Protein AF-A0A7S4N5T5-F1 (afdb_monomer_lite)

Foldseek 3Di:
DVVVVVLVVLLLVLVQLQVQLLVVFKDKDADPPVPDDDDDDDDDDPLFGWIWMWGQSPPPDPGIDIDIEGADPLVVLLVVLCVLQVPPPVQPPPPVPPDPDDPDDPDRPRSVVCLASSNVCRVPVRSNVNLCSVPVVASGSLSSVCVSCVPDDSVVNPDPPPPQPPVSVVVVVVVVVVVVVVVVPDDPDDDDDCPPVVVVVVVVVVVVVVVVVVVVVVVCVVVVVLVVLLVVLVCVVPPPPPPPDDDDDDPDDPDPPDPPPDDADDDDLAADLPQLLVLLQQLLVCVVVVPPVDPDDDPPDDPPPPPDRDGDDVVLSVQLSCLCCDPQNNNRHLLSLLQDDLVSSLVSSPDDDPPPPPDDDDSDSSSSVSSSVSSNVVVFQSLLCVLLSNPPVLLVLCLPQPQQNGLLSLLVCLVPLVVSCVSRVVLLVVQQPDDPCSNVRSSVSSNSSNSSSVNVCVVRVCSNVDTRDD

Structure (mmCIF, N/CA/C/O backbone):
data_AF-A0A7S4N5T5-F1
#
_entry.id   AF-A0A7S4N5T5-F1
#
loop_
_atom_site.group_PDB
_atom_site.id
_atom_site.type_symbol
_atom_site.label_atom_id
_atom_site.label_alt_id
_atom_site.label_comp_id
_atom_site.label_asym_id
_atom_site.label_entity_id
_atom_site.label_seq_id
_atom_site.pdbx_PDB_ins_code
_atom_site.Cartn_x
_atom_site.Cartn_y
_atom_site.Cartn_z
_atom_site.occupancy
_atom_site.B_iso_or_equiv
_atom_site.auth_seq_id
_atom_site.auth_comp_id
_atom_site.auth_asym_id
_atom_site.auth_atom_id
_atom_site.pdbx_PDB_model_num
ATOM 1 N N . MET A 1 1 ? 5.955 -7.263 -9.482 1.00 47.78 1 MET A N 1
ATOM 2 C CA . MET A 1 1 ? 6.333 -8.650 -9.015 1.00 47.78 1 MET A CA 1
ATOM 3 C C . MET A 1 1 ? 7.827 -8.924 -8.727 1.00 47.78 1 MET A C 1
ATOM 5 O O . MET A 1 1 ? 8.118 -9.814 -7.930 1.00 47.78 1 MET A O 1
ATOM 9 N N . LYS A 1 2 ? 8.808 -8.237 -9.341 1.00 51.41 2 LYS A N 1
ATOM 10 C CA . LYS A 1 2 ? 10.247 -8.545 -9.125 1.00 51.41 2 LYS A CA 1
ATOM 11 C C . LYS A 1 2 ? 10.745 -8.280 -7.694 1.00 51.41 2 LYS A C 1
ATOM 13 O O . LYS A 1 2 ? 11.654 -8.969 -7.239 1.00 51.41 2 LYS A O 1
ATOM 18 N N . GLY A 1 3 ? 10.129 -7.330 -6.986 1.00 64.31 3 GLY A N 1
ATOM 19 C CA . GLY A 1 3 ? 10.481 -6.988 -5.604 1.00 64.31 3 GLY A CA 1
ATOM 20 C C . GLY A 1 3 ? 10.175 -8.104 -4.602 1.00 64.31 3 GLY A C 1
ATOM 21 O O . GLY A 1 3 ? 11.037 -8.451 -3.801 1.00 64.31 3 GLY A O 1
ATOM 22 N N . ALA A 1 4 ? 8.996 -8.729 -4.689 1.00 63.53 4 ALA A N 1
ATOM 23 C CA . ALA A 1 4 ? 8.590 -9.803 -3.776 1.00 63.53 4 ALA A CA 1
ATOM 24 C C . ALA A 1 4 ? 9.495 -11.044 -3.895 1.00 63.53 4 ALA A C 1
ATOM 26 O O . ALA A 1 4 ? 9.969 -11.577 -2.893 1.00 63.53 4 ALA A O 1
ATOM 27 N N . VAL A 1 5 ? 9.822 -11.449 -5.128 1.00 72.69 5 VAL A N 1
ATOM 28 C CA . VAL A 1 5 ? 10.741 -12.573 -5.383 1.00 72.69 5 VAL A CA 1
ATOM 29 C C . VAL A 1 5 ? 12.153 -12.255 -4.882 1.00 72.69 5 VAL A C 1
ATOM 31 O O . VAL A 1 5 ? 12.803 -13.116 -4.293 1.00 72.69 5 VAL A O 1
ATOM 34 N N . GLY A 1 6 ? 12.617 -11.012 -5.056 1.00 75.81 6 GLY A N 1
ATOM 35 C CA . GLY A 1 6 ? 13.899 -10.555 -4.517 1.00 75.81 6 GLY A CA 1
ATOM 36 C C . GLY A 1 6 ? 13.951 -10.606 -2.987 1.00 75.81 6 GLY A C 1
ATOM 37 O O . GLY A 1 6 ? 14.913 -11.132 -2.432 1.00 75.81 6 GLY A O 1
ATOM 38 N N . LYS A 1 7 ? 12.895 -10.136 -2.308 1.00 76.81 7 LYS A N 1
ATOM 39 C CA . LYS A 1 7 ? 12.774 -10.186 -0.840 1.00 76.81 7 LYS A CA 1
ATOM 40 C C . LYS A 1 7 ? 12.778 -11.625 -0.316 1.00 76.81 7 LYS A C 1
ATOM 42 O O . LYS A 1 7 ? 13.502 -11.920 0.631 1.00 76.81 7 LYS A O 1
ATOM 47 N N . SER A 1 8 ? 12.022 -12.520 -0.957 1.00 79.94 8 SER A N 1
ATOM 48 C CA . SER A 1 8 ? 11.988 -13.946 -0.607 1.00 79.94 8 SER A CA 1
ATOM 49 C C . SER A 1 8 ? 13.363 -14.601 -0.774 1.00 79.94 8 SER A C 1
ATOM 51 O O . SER A 1 8 ? 13.862 -15.243 0.149 1.00 79.94 8 SER A O 1
ATOM 53 N N . TYR A 1 9 ? 14.028 -14.357 -1.907 1.00 87.50 9 TYR A N 1
ATOM 54 C CA . TYR A 1 9 ? 15.365 -14.885 -2.167 1.00 87.50 9 TYR A CA 1
ATOM 55 C C . TYR A 1 9 ? 16.399 -14.377 -1.154 1.00 87.50 9 TYR A C 1
ATOM 57 O O . TYR A 1 9 ? 17.223 -15.152 -0.669 1.00 87.50 9 TYR A O 1
ATOM 65 N N . GLU A 1 10 ? 16.345 -13.093 -0.797 1.00 91.62 10 GLU A N 1
ATOM 66 C CA . GLU A 1 10 ? 17.262 -12.505 0.178 1.00 91.62 10 GLU A CA 1
ATOM 67 C C . GLU A 1 10 ? 17.010 -13.024 1.601 1.00 91.62 10 GLU A C 1
ATOM 69 O O . GLU A 1 10 ? 17.968 -13.293 2.324 1.00 91.62 10 GLU A O 1
ATOM 74 N N . ARG A 1 11 ? 15.745 -13.262 1.978 1.00 89.38 11 ARG A N 1
ATOM 75 C CA . ARG A 1 11 ? 15.376 -13.913 3.247 1.00 89.38 11 ARG A CA 1
ATOM 76 C C . ARG A 1 11 ? 15.965 -15.325 3.331 1.00 89.38 11 ARG A C 1
ATOM 78 O O . ARG A 1 11 ? 16.639 -15.649 4.307 1.00 89.38 11 ARG A O 1
ATOM 85 N N . SER A 1 12 ? 15.795 -16.145 2.291 1.00 91.06 12 SER A N 1
ATOM 86 C CA . SER A 1 12 ? 16.411 -17.480 2.227 1.00 91.06 12 SER A CA 1
ATOM 87 C C . SER A 1 12 ? 17.937 -17.402 2.292 1.00 91.06 12 SER A C 1
ATOM 89 O O . SER A 1 12 ? 18.580 -18.166 3.012 1.00 91.06 12 SER A O 1
ATOM 91 N N . ARG A 1 13 ? 18.539 -16.444 1.580 1.00 94.56 13 ARG A N 1
ATOM 92 C CA . ARG A 1 13 ? 19.990 -16.247 1.568 1.00 94.56 13 ARG A CA 1
ATOM 93 C C . ARG A 1 13 ? 20.529 -15.842 2.939 1.00 94.56 13 ARG A C 1
ATOM 95 O O . ARG A 1 13 ? 21.565 -16.362 3.342 1.00 94.56 13 ARG A O 1
ATOM 102 N N . ALA A 1 14 ? 19.819 -14.990 3.675 1.00 95.88 14 ALA A N 1
ATOM 103 C CA . ALA A 1 14 ? 20.184 -14.576 5.025 1.00 95.88 14 ALA A CA 1
ATOM 104 C C . ALA A 1 14 ? 20.278 -15.761 5.999 1.00 95.88 14 ALA A C 1
ATOM 106 O O . ALA A 1 14 ? 21.253 -15.862 6.743 1.00 95.88 14 ALA A O 1
ATOM 107 N N . VAL A 1 15 ? 19.335 -16.709 5.934 1.00 94.94 15 VAL A N 1
ATOM 108 C CA . VAL A 1 15 ? 19.392 -17.953 6.725 1.00 94.94 15 VAL A CA 1
ATOM 109 C C . VAL A 1 15 ? 20.648 -18.760 6.383 1.00 94.94 15 VAL A C 1
ATOM 111 O O . VAL A 1 15 ? 21.373 -19.190 7.280 1.00 94.94 15 VAL A O 1
ATOM 114 N N . VAL A 1 16 ? 20.970 -18.887 5.092 1.00 96.25 16 VAL A N 1
ATOM 115 C CA . VAL A 1 16 ? 22.180 -19.591 4.638 1.00 96.25 16 VAL A CA 1
ATOM 116 C C . VAL A 1 16 ? 23.463 -18.903 5.128 1.00 96.25 16 VAL A C 1
ATOM 118 O O . VAL A 1 16 ? 24.417 -19.596 5.477 1.00 96.25 16 VAL A O 1
ATOM 121 N N . ARG A 1 17 ? 23.502 -17.562 5.211 1.00 97.25 17 ARG A N 1
ATOM 122 C CA . ARG A 1 17 ? 24.645 -16.829 5.796 1.00 97.25 17 ARG A CA 1
ATOM 123 C C . ARG A 1 17 ? 24.848 -17.190 7.268 1.00 97.25 17 ARG A C 1
ATOM 125 O O . ARG A 1 17 ? 25.967 -17.505 7.669 1.00 97.25 17 ARG A O 1
ATOM 132 N N . VAL A 1 18 ? 23.771 -17.177 8.055 1.00 96.75 18 VAL A N 1
ATOM 133 C CA . VAL A 1 18 ? 23.805 -17.525 9.486 1.00 96.75 18 VAL A CA 1
ATOM 134 C C . VAL A 1 18 ? 24.284 -18.961 9.685 1.00 96.75 18 VAL A C 1
ATOM 136 O O . VAL A 1 18 ? 25.168 -19.207 10.506 1.00 96.75 18 VAL A O 1
ATOM 139 N N . ASP A 1 19 ? 23.755 -19.903 8.906 1.00 95.94 19 ASP A N 1
ATOM 140 C CA . ASP A 1 19 ? 24.163 -21.306 8.984 1.00 95.94 19 ASP A CA 1
ATOM 141 C C . ASP A 1 19 ? 25.616 -21.518 8.549 1.00 95.94 19 ASP A C 1
ATOM 143 O O . ASP A 1 19 ? 26.313 -22.350 9.131 1.00 95.94 19 ASP A O 1
ATOM 147 N N . ALA A 1 20 ? 26.101 -20.758 7.565 1.00 96.56 20 ALA A N 1
ATOM 148 C CA . ALA A 1 20 ? 27.495 -20.814 7.147 1.00 96.56 20 ALA A CA 1
ATOM 149 C C . ALA A 1 20 ? 28.451 -20.345 8.249 1.00 96.56 20 ALA A C 1
ATOM 151 O O . ALA A 1 20 ? 29.468 -21.001 8.460 1.00 96.56 20 ALA A O 1
ATOM 152 N N . VAL A 1 21 ? 28.124 -19.268 8.972 1.00 97.06 21 VAL A N 1
ATOM 153 C CA . VAL A 1 21 ? 28.927 -18.804 10.117 1.00 97.06 21 VAL A CA 1
ATOM 154 C C . VAL A 1 21 ? 28.871 -19.820 11.258 1.00 97.06 21 VAL A C 1
ATOM 156 O O . VAL A 1 21 ? 29.913 -20.259 11.728 1.00 97.06 21 VAL A O 1
ATOM 159 N N . ARG A 1 22 ? 27.673 -20.285 11.638 1.00 96.00 22 ARG A N 1
ATOM 160 C CA . ARG A 1 22 ? 27.490 -21.282 12.711 1.00 96.00 22 ARG A CA 1
ATOM 161 C C . ARG A 1 22 ? 28.218 -22.602 12.434 1.00 96.00 22 ARG A C 1
ATOM 163 O O . ARG A 1 22 ? 28.673 -23.270 13.356 1.00 96.00 22 ARG A O 1
ATOM 170 N N . ALA A 1 23 ? 28.270 -23.025 11.174 1.00 96.00 23 ALA A N 1
ATOM 171 C CA . ALA A 1 23 ? 28.928 -24.266 10.778 1.00 96.00 23 ALA A CA 1
ATOM 172 C C . ALA A 1 23 ? 30.422 -24.096 10.457 1.00 96.00 23 ALA A C 1
ATOM 174 O O . ALA A 1 23 ? 31.042 -25.090 10.075 1.00 96.00 23 ALA A O 1
ATOM 175 N N . ASP A 1 24 ? 30.964 -22.876 10.546 1.00 96.25 24 ASP A N 1
ATOM 176 C CA . ASP A 1 24 ? 32.306 -22.511 10.074 1.00 96.25 24 ASP A CA 1
ATOM 177 C C . ASP A 1 24 ? 32.562 -22.954 8.614 1.00 96.25 24 ASP A C 1
ATOM 179 O O . ASP A 1 24 ? 33.568 -23.560 8.246 1.00 96.25 24 ASP A O 1
ATOM 183 N N . LYS A 1 25 ? 31.564 -22.722 7.751 1.00 96.50 25 LYS A N 1
ATOM 184 C CA . LYS A 1 25 ? 31.553 -23.086 6.321 1.00 96.50 25 LYS A CA 1
ATOM 185 C C . LYS A 1 25 ? 31.565 -21.856 5.423 1.00 96.50 25 LYS A C 1
ATOM 187 O O . LYS A 1 25 ? 30.802 -21.767 4.455 1.00 96.50 25 LYS A O 1
ATOM 192 N N . TYR A 1 26 ? 32.443 -20.914 5.737 1.00 97.75 26 TYR A N 1
ATOM 193 C CA . TYR A 1 26 ? 32.681 -19.736 4.919 1.00 97.75 26 TYR A CA 1
ATOM 194 C C . TYR A 1 26 ? 34.177 -19.441 4.816 1.00 97.75 26 TYR A C 1
ATOM 196 O O . TYR A 1 26 ? 34.978 -19.841 5.653 1.00 97.75 26 TYR A O 1
ATOM 204 N N . THR A 1 27 ? 34.570 -18.741 3.759 1.00 97.69 27 THR A N 1
ATOM 205 C CA . THR A 1 27 ? 35.928 -18.220 3.602 1.00 97.69 27 THR A CA 1
ATOM 206 C C . THR A 1 27 ? 35.850 -16.759 3.212 1.00 97.69 27 THR A C 1
ATOM 208 O O . THR A 1 27 ? 35.126 -16.418 2.275 1.00 97.69 27 THR A O 1
ATOM 211 N N . MET A 1 28 ? 36.616 -15.909 3.890 1.00 97.38 28 MET A N 1
ATOM 212 C CA . MET A 1 28 ? 36.751 -14.494 3.552 1.00 97.38 28 MET A CA 1
ATOM 213 C C . MET A 1 28 ? 38.162 -14.239 3.043 1.00 97.38 28 MET A C 1
ATOM 215 O O . MET A 1 28 ? 39.140 -14.554 3.719 1.00 97.38 28 MET A O 1
ATOM 219 N N . GLN A 1 29 ? 38.278 -13.669 1.849 1.00 96.38 29 GLN A N 1
ATOM 220 C CA . GLN A 1 29 ? 39.564 -13.286 1.269 1.00 96.38 29 GLN A CA 1
ATOM 221 C C . GLN A 1 29 ? 39.513 -11.819 0.844 1.00 96.38 29 GLN A C 1
ATOM 223 O O . GLN A 1 29 ? 38.478 -11.386 0.337 1.00 96.38 29 GLN A O 1
ATOM 228 N N . PRO A 1 30 ? 40.593 -11.037 1.018 1.00 95.31 30 PRO A N 1
ATOM 229 C CA . PRO A 1 30 ? 40.657 -9.689 0.469 1.00 95.31 30 PRO A CA 1
ATOM 230 C C . PRO A 1 30 ? 40.367 -9.724 -1.034 1.00 95.31 30 PRO A C 1
ATOM 232 O O . PRO A 1 30 ? 41.002 -10.474 -1.780 1.00 95.31 30 PRO A O 1
ATOM 235 N N . ALA A 1 31 ? 39.385 -8.944 -1.482 1.00 91.69 31 ALA A N 1
ATOM 236 C CA . ALA A 1 31 ? 39.017 -8.896 -2.887 1.00 91.69 31 ALA A CA 1
ATOM 237 C C . ALA A 1 31 ? 40.186 -8.310 -3.702 1.00 91.69 31 ALA A C 1
ATOM 239 O O . ALA A 1 31 ? 40.834 -7.358 -3.251 1.00 91.69 31 ALA A O 1
ATOM 240 N N . PRO A 1 32 ? 40.473 -8.839 -4.905 1.00 86.06 32 PRO A N 1
ATOM 241 C CA . PRO A 1 32 ? 41.556 -8.328 -5.730 1.00 86.06 32 PRO A CA 1
ATOM 242 C C . PRO A 1 32 ? 41.320 -6.848 -6.052 1.00 86.06 32 PRO A C 1
ATOM 244 O O . PRO A 1 32 ? 40.247 -6.445 -6.508 1.00 86.06 32 PRO A O 1
ATOM 247 N N . SER A 1 33 ? 42.355 -6.033 -5.842 1.00 75.69 33 SER A N 1
ATOM 248 C CA . SER A 1 33 ? 42.336 -4.568 -5.975 1.00 75.69 33 SER A CA 1
ATOM 249 C C . SER A 1 33 ? 41.847 -4.061 -7.341 1.00 75.69 33 SER A C 1
ATOM 251 O O . SER A 1 33 ? 41.473 -2.894 -7.474 1.00 75.69 33 SER A O 1
ATOM 253 N N . SER A 1 34 ? 41.821 -4.932 -8.355 1.00 65.94 34 SER A N 1
ATOM 254 C CA . SER A 1 34 ? 41.392 -4.647 -9.726 1.00 65.94 34 SER A CA 1
ATOM 255 C C . SER A 1 34 ? 39.890 -4.375 -9.892 1.00 65.94 34 SER A C 1
ATOM 257 O O . SER A 1 34 ? 39.493 -3.926 -10.960 1.00 65.94 34 SER A O 1
ATOM 259 N N . ALA A 1 35 ? 39.056 -4.612 -8.871 1.00 58.69 35 ALA A N 1
ATOM 260 C CA . ALA A 1 35 ? 37.609 -4.347 -8.914 1.00 58.69 35 ALA A CA 1
ATOM 261 C C . ALA A 1 35 ? 37.180 -3.032 -8.217 1.00 58.69 35 ALA A C 1
ATOM 263 O O . ALA A 1 35 ? 35.990 -2.809 -7.981 1.00 58.69 35 ALA A O 1
ATOM 264 N N . SER A 1 36 ? 38.129 -2.165 -7.840 1.00 51.41 36 SER A N 1
ATOM 265 C CA . SER A 1 36 ? 37.855 -0.957 -7.046 1.00 51.41 36 SER A CA 1
ATOM 266 C C . SER A 1 36 ? 37.435 0.251 -7.900 1.00 51.41 36 SER A C 1
ATOM 268 O O . SER A 1 36 ? 38.249 1.076 -8.308 1.00 51.41 36 SER A O 1
ATOM 270 N N . GLY A 1 37 ? 36.128 0.400 -8.121 1.00 53.66 37 GLY A N 1
ATOM 271 C CA . GLY A 1 37 ? 35.546 1.724 -8.334 1.00 53.66 37 GLY A CA 1
ATOM 272 C C . GLY A 1 37 ? 35.654 2.533 -7.037 1.00 53.66 37 GLY A C 1
ATOM 273 O O . GLY A 1 37 ? 35.152 2.096 -6.010 1.00 53.66 37 GLY A O 1
ATOM 274 N N . GLY A 1 38 ? 36.358 3.668 -7.078 1.00 53.81 38 GLY A N 1
ATOM 275 C CA . GLY A 1 38 ? 36.289 4.756 -6.092 1.00 53.81 38 GLY A CA 1
ATOM 276 C C . GLY A 1 38 ? 36.515 4.393 -4.618 1.00 53.81 38 GLY A C 1
ATOM 277 O O . GLY A 1 38 ? 35.569 4.331 -3.841 1.00 53.81 38 GLY A O 1
ATOM 278 N N . ARG A 1 39 ? 37.777 4.268 -4.184 1.00 53.53 39 ARG A N 1
ATOM 279 C CA . ARG A 1 39 ? 38.130 4.357 -2.754 1.00 53.53 39 ARG A CA 1
ATOM 280 C C . ARG A 1 39 ? 37.834 5.774 -2.240 1.00 53.53 39 ARG A C 1
ATOM 282 O O . ARG A 1 39 ? 38.579 6.699 -2.557 1.00 53.53 39 ARG A O 1
ATOM 289 N N . LEU A 1 40 ? 36.794 5.943 -1.426 1.00 52.09 40 LEU A N 1
ATOM 290 C CA . LEU A 1 40 ? 36.672 7.107 -0.544 1.00 52.09 40 LEU A CA 1
ATOM 291 C C . LEU A 1 40 ? 37.697 6.950 0.597 1.00 52.09 40 LEU A C 1
ATOM 293 O O . LEU A 1 40 ? 37.761 5.902 1.236 1.00 52.09 40 LEU A O 1
ATOM 297 N N . GLY A 1 41 ? 38.570 7.952 0.749 1.00 46.78 41 GLY A N 1
ATOM 298 C CA . GLY A 1 41 ? 39.706 7.991 1.684 1.00 46.78 41 GLY A CA 1
ATOM 299 C C . GLY A 1 41 ? 39.319 7.842 3.163 1.00 46.78 41 GLY A C 1
ATOM 300 O O . GLY A 1 41 ? 38.159 7.961 3.518 1.00 46.78 41 GLY A O 1
ATOM 301 N N . GLY A 1 42 ? 40.242 7.608 4.093 1.00 47.25 42 GLY A N 1
ATOM 302 C CA . GLY A 1 42 ? 41.694 7.545 4.009 1.00 47.25 42 GLY A CA 1
ATOM 303 C C . GLY A 1 42 ? 42.277 7.007 5.323 1.00 47.25 42 GLY A C 1
ATOM 304 O O . GLY A 1 42 ? 41.603 7.004 6.343 1.00 47.25 42 GLY A O 1
ATOM 305 N N . GLY A 1 43 ? 43.540 6.577 5.263 1.00 47.66 43 GLY A N 1
ATOM 306 C CA . GLY A 1 43 ? 44.445 6.449 6.409 1.00 47.66 43 GLY A CA 1
ATOM 307 C C . GLY A 1 43 ? 44.189 5.321 7.415 1.00 47.66 43 GLY A C 1
ATOM 308 O O . GLY A 1 43 ? 43.495 5.519 8.398 1.00 47.66 43 GLY A O 1
ATOM 309 N N . GLY A 1 44 ? 44.925 4.214 7.274 1.00 49.59 44 GLY A N 1
ATOM 310 C CA . GLY A 1 44 ? 45.708 3.729 8.418 1.00 49.59 44 GLY A CA 1
ATOM 311 C C . GLY A 1 44 ? 45.580 2.267 8.829 1.00 49.59 44 GLY A C 1
ATOM 312 O O . GLY A 1 44 ? 46.612 1.705 9.174 1.00 49.59 44 GLY A O 1
ATOM 313 N N . ASP A 1 45 ? 44.408 1.638 8.738 1.00 59.00 45 ASP A N 1
ATOM 314 C CA . ASP A 1 45 ? 44.248 0.253 9.205 1.00 59.00 45 ASP A CA 1
ATOM 315 C C . ASP A 1 45 ? 44.139 -0.742 8.051 1.00 59.00 45 ASP A C 1
ATOM 317 O O . ASP A 1 45 ? 43.216 -0.704 7.236 1.00 59.00 45 ASP A O 1
ATOM 321 N N . ALA A 1 46 ? 45.109 -1.657 7.990 1.00 60.19 46 ALA A N 1
ATOM 322 C CA . ALA A 1 46 ? 45.196 -2.716 6.986 1.00 60.19 46 ALA A CA 1
ATOM 323 C C . ALA A 1 46 ? 44.038 -3.734 7.062 1.00 60.19 46 ALA A C 1
ATOM 325 O O . ALA A 1 46 ? 43.915 -4.576 6.174 1.00 60.19 46 ALA A O 1
ATOM 326 N N . GLU A 1 47 ? 43.194 -3.648 8.091 1.00 66.50 47 GLU A N 1
ATOM 327 C CA . GLU A 1 47 ? 42.074 -4.563 8.330 1.00 66.50 47 GLU A CA 1
ATOM 328 C C . GLU A 1 47 ? 40.750 -4.096 7.704 1.00 66.50 47 GLU A C 1
ATOM 330 O O . GLU A 1 47 ? 39.827 -4.893 7.551 1.00 66.50 47 GLU A O 1
ATOM 335 N N . VAL A 1 48 ? 40.652 -2.833 7.268 1.00 78.62 48 VAL A N 1
ATOM 336 C CA . VAL A 1 48 ? 39.427 -2.282 6.668 1.00 78.62 48 VAL A CA 1
ATOM 337 C C . VAL A 1 48 ? 39.543 -2.326 5.141 1.00 78.62 48 VAL A C 1
ATOM 339 O O . VAL A 1 48 ? 40.263 -1.545 4.513 1.00 78.62 48 VAL A O 1
ATOM 342 N N . GLY A 1 49 ? 38.842 -3.274 4.516 1.00 87.69 49 GLY A N 1
ATOM 343 C CA . GLY A 1 49 ? 38.901 -3.500 3.072 1.00 87.69 49 GLY A CA 1
ATOM 344 C C . GLY A 1 49 ? 37.677 -4.219 2.515 1.00 87.69 49 GLY A C 1
ATOM 345 O O . GLY A 1 49 ? 36.787 -4.636 3.254 1.00 87.69 49 GLY A O 1
ATOM 346 N N . ARG A 1 50 ? 37.637 -4.364 1.187 1.00 92.00 50 ARG A N 1
ATOM 347 C CA . ARG A 1 50 ? 36.623 -5.157 0.485 1.00 92.00 50 ARG A CA 1
ATOM 348 C C . ARG A 1 50 ? 37.038 -6.622 0.490 1.00 92.00 50 ARG A C 1
ATOM 350 O O . ARG A 1 50 ? 38.149 -6.935 0.069 1.00 92.00 50 ARG A O 1
ATOM 357 N N . TYR A 1 51 ? 36.157 -7.509 0.927 1.00 95.44 51 TYR A N 1
ATOM 358 C CA . TYR A 1 51 ? 36.389 -8.949 1.000 1.00 95.44 51 TYR A CA 1
ATOM 359 C C . TYR A 1 51 ? 35.430 -9.691 0.074 1.00 95.44 51 TYR A C 1
ATOM 361 O O . TYR A 1 51 ? 34.260 -9.331 -0.036 1.00 95.44 51 TYR A O 1
ATOM 369 N N . ALA A 1 52 ? 35.936 -10.729 -0.585 1.00 96.44 52 ALA A N 1
ATOM 370 C CA . ALA A 1 52 ? 35.135 -11.754 -1.228 1.00 96.44 52 ALA A CA 1
ATOM 371 C C . ALA A 1 52 ? 34.809 -12.827 -0.182 1.00 96.44 52 ALA A C 1
ATOM 373 O O . ALA A 1 52 ? 35.708 -13.466 0.374 1.00 96.44 52 ALA A O 1
ATOM 374 N N . VAL A 1 53 ? 33.525 -12.990 0.110 1.00 97.62 53 VAL A N 1
ATOM 375 C CA . VAL A 1 53 ? 32.992 -13.978 1.041 1.00 97.62 53 VAL A CA 1
ATOM 376 C C . VAL A 1 53 ? 32.389 -15.110 0.239 1.00 97.62 53 VAL A C 1
ATOM 378 O O . VAL A 1 53 ? 31.478 -14.897 -0.559 1.00 97.62 53 VAL A O 1
ATOM 381 N N . LYS A 1 54 ? 32.887 -16.320 0.467 1.00 97.94 54 LYS A N 1
ATOM 382 C CA . LYS A 1 54 ? 32.408 -17.528 -0.191 1.00 97.94 54 LYS A CA 1
ATOM 383 C C . LYS A 1 54 ? 31.836 -18.487 0.841 1.00 97.94 54 LYS A C 1
ATOM 385 O O . LYS A 1 54 ? 32.519 -18.787 1.816 1.00 97.94 54 LYS A O 1
ATOM 390 N N . TYR A 1 55 ? 30.609 -18.957 0.645 1.00 97.44 55 TYR A N 1
ATOM 391 C CA . TYR A 1 55 ? 29.922 -19.833 1.599 1.00 97.44 55 TYR A CA 1
ATOM 392 C C . TYR A 1 55 ? 28.968 -20.806 0.898 1.00 97.44 55 TYR A C 1
ATOM 394 O O . TYR A 1 55 ? 28.433 -20.503 -0.166 1.00 97.44 55 TYR A O 1
ATOM 402 N N . ALA A 1 56 ? 28.771 -21.996 1.466 1.00 94.75 56 ALA A N 1
ATOM 403 C CA . ALA A 1 56 ? 27.982 -23.054 0.828 1.00 94.75 56 ALA A CA 1
ATOM 404 C C . ALA A 1 56 ? 26.485 -22.698 0.760 1.00 94.75 56 ALA A C 1
ATOM 406 O O . ALA A 1 56 ? 25.934 -22.163 1.718 1.00 94.75 56 ALA A O 1
ATOM 407 N N . LYS A 1 57 ? 25.791 -23.074 -0.325 1.00 91.62 57 LYS A N 1
ATOM 408 C CA . LYS A 1 57 ? 24.345 -22.807 -0.520 1.00 91.62 57 LYS A CA 1
ATOM 409 C C . LYS A 1 57 ? 23.393 -23.616 0.386 1.00 91.62 57 LYS A C 1
ATOM 411 O O . LYS A 1 57 ? 22.183 -23.586 0.182 1.00 91.62 57 LYS A O 1
ATOM 416 N N . GLY A 1 58 ? 23.915 -24.343 1.372 1.00 85.94 58 GLY A N 1
ATOM 417 C CA . GLY A 1 58 ? 23.122 -25.197 2.259 1.00 85.94 58 GLY A CA 1
ATOM 418 C C . GLY A 1 58 ? 22.577 -26.460 1.576 1.00 85.94 58 GLY A C 1
ATOM 419 O O . GLY A 1 58 ? 23.124 -26.937 0.584 1.00 85.94 58 GLY A O 1
ATOM 420 N N . VAL A 1 59 ? 21.512 -27.033 2.145 1.00 78.12 59 VAL A N 1
ATOM 421 C CA . VAL A 1 59 ? 20.893 -28.290 1.670 1.00 78.12 59 VAL A CA 1
ATOM 422 C C . VAL A 1 59 ? 20.107 -28.135 0.364 1.00 78.12 59 VAL A C 1
ATOM 424 O O . VAL A 1 59 ? 19.894 -29.121 -0.339 1.00 78.12 59 VAL A O 1
ATOM 427 N N . GLU A 1 60 ? 19.706 -26.912 0.019 1.00 71.25 60 GLU A N 1
ATOM 428 C CA . GLU A 1 60 ? 18.814 -26.635 -1.114 1.00 71.25 60 GLU A CA 1
ATOM 429 C C . GLU A 1 60 ? 19.560 -26.419 -2.440 1.00 71.25 60 GLU A C 1
ATOM 431 O O . GLU A 1 60 ? 18.975 -26.556 -3.514 1.00 71.25 60 GLU A O 1
ATOM 436 N N . GLY A 1 61 ? 20.863 -26.118 -2.402 1.00 78.62 61 GLY A N 1
ATOM 437 C CA . GLY A 1 61 ? 21.627 -25.741 -3.590 1.00 78.62 61 GLY A CA 1
ATOM 438 C C . GLY A 1 61 ? 22.977 -26.439 -3.701 1.00 78.62 61 GLY A C 1
ATOM 439 O O . GLY A 1 61 ? 23.744 -26.513 -2.746 1.00 78.62 61 GLY A O 1
ATOM 440 N N . ARG A 1 62 ? 23.326 -26.896 -4.910 1.00 87.56 62 ARG A N 1
ATOM 441 C CA . ARG A 1 62 ? 24.712 -27.272 -5.227 1.00 87.56 62 ARG A CA 1
ATOM 442 C C . ARG A 1 62 ? 25.547 -26.013 -5.472 1.00 87.56 62 ARG A C 1
ATOM 444 O O . ARG A 1 62 ? 25.143 -25.142 -6.244 1.00 87.56 62 ARG A O 1
ATOM 451 N N . GLY A 1 63 ? 26.736 -25.968 -4.876 1.00 93.50 63 GLY A N 1
ATOM 452 C CA . GLY A 1 63 ? 27.729 -24.911 -5.071 1.00 93.50 63 GLY A CA 1
ATOM 453 C C . GLY A 1 63 ? 27.803 -23.921 -3.912 1.00 93.50 63 GLY A C 1
ATOM 454 O O . GLY A 1 63 ? 27.252 -24.153 -2.837 1.00 93.50 63 GLY A O 1
ATOM 455 N N . ASP A 1 64 ? 28.482 -22.807 -4.172 1.00 96.56 64 ASP A N 1
ATOM 456 C CA . ASP A 1 64 ? 28.752 -21.761 -3.192 1.00 96.56 64 ASP A CA 1
ATOM 457 C C . ASP A 1 64 ? 28.127 -20.436 -3.648 1.00 96.56 64 ASP A C 1
ATOM 459 O O . ASP A 1 64 ? 27.991 -20.173 -4.848 1.00 96.56 64 ASP A O 1
ATOM 463 N N . TYR A 1 65 ? 27.729 -19.610 -2.689 1.00 96.19 65 TYR A N 1
ATOM 464 C CA . TYR A 1 65 ? 27.509 -18.187 -2.894 1.00 96.19 65 TYR A CA 1
ATOM 465 C C . TYR A 1 65 ? 28.839 -17.445 -2.817 1.00 96.19 65 TYR A C 1
ATOM 467 O O . TYR A 1 65 ? 29.728 -17.828 -2.059 1.00 96.19 65 TYR A O 1
ATOM 475 N N . GLU A 1 66 ? 28.945 -16.368 -3.590 1.00 96.94 66 GLU A N 1
ATOM 476 C CA . GLU A 1 66 ? 30.042 -15.408 -3.518 1.00 96.94 66 GLU A CA 1
ATOM 477 C C . GLU A 1 66 ? 29.446 -14.006 -3.329 1.00 96.94 66 GLU A C 1
ATOM 479 O O . GLU A 1 66 ? 28.505 -13.615 -4.028 1.00 96.94 66 GLU A O 1
ATOM 484 N N . GLU A 1 67 ? 29.945 -13.274 -2.338 1.00 96.44 67 GLU A N 1
ATOM 485 C CA . GLU A 1 67 ? 29.540 -11.907 -2.002 1.00 96.44 67 GLU A CA 1
ATOM 486 C C . GLU A 1 67 ? 30.763 -11.013 -1.868 1.00 96.44 67 GLU A C 1
ATOM 488 O O . GLU A 1 67 ? 31.795 -11.441 -1.367 1.00 96.44 67 GLU A O 1
ATOM 493 N N . PHE A 1 68 ? 30.638 -9.752 -2.272 1.00 95.31 68 PHE A N 1
ATOM 494 C CA . PHE A 1 68 ? 31.680 -8.756 -2.054 1.00 95.31 68 PHE A CA 1
ATOM 495 C C . PHE A 1 68 ? 31.207 -7.759 -1.012 1.00 95.31 68 PHE A C 1
ATOM 497 O O . PHE A 1 68 ? 30.214 -7.069 -1.238 1.00 95.31 68 PHE A O 1
ATOM 504 N N . VAL A 1 69 ? 31.925 -7.671 0.102 1.00 95.38 69 VAL A N 1
ATOM 505 C CA . VAL A 1 69 ? 31.495 -6.908 1.273 1.00 95.38 69 VAL A CA 1
ATOM 506 C C . VAL A 1 69 ? 32.612 -5.994 1.748 1.00 95.38 69 VAL A C 1
ATOM 508 O O . VAL A 1 69 ? 33.759 -6.421 1.860 1.00 95.38 69 VAL A O 1
ATOM 511 N N . ASP A 1 70 ? 32.279 -4.741 2.041 1.00 94.19 70 ASP A N 1
ATOM 512 C CA . ASP A 1 70 ? 33.212 -3.787 2.639 1.00 94.19 70 ASP A CA 1
ATOM 513 C C . ASP A 1 70 ? 33.174 -3.914 4.161 1.00 94.19 70 ASP A C 1
ATOM 515 O O . ASP A 1 70 ? 32.194 -3.522 4.801 1.00 94.19 70 ASP A O 1
ATOM 519 N N . ILE A 1 71 ? 34.240 -4.452 4.747 1.00 95.56 71 ILE A N 1
ATOM 520 C CA . ILE A 1 71 ? 34.307 -4.682 6.190 1.00 95.56 71 ILE A CA 1
ATOM 521 C C . ILE A 1 71 ? 34.358 -3.347 6.925 1.00 95.56 71 ILE A C 1
ATOM 523 O O . ILE A 1 71 ? 35.109 -2.442 6.565 1.00 95.56 71 ILE A O 1
ATOM 527 N N . ILE A 1 72 ? 33.504 -3.212 7.935 1.00 94.38 72 ILE A N 1
ATOM 528 C CA . ILE A 1 72 ? 33.432 -2.057 8.826 1.00 94.38 72 ILE A CA 1
ATOM 529 C C . ILE A 1 72 ? 34.492 -2.252 9.914 1.00 94.38 72 ILE A C 1
ATOM 531 O O . ILE A 1 72 ? 34.586 -3.339 10.477 1.00 94.38 72 ILE A O 1
ATOM 535 N N . GLY A 1 73 ? 35.289 -1.224 10.223 1.00 93.94 73 GLY A N 1
ATOM 536 C CA . GLY A 1 73 ? 36.233 -1.279 11.347 1.00 93.94 73 GLY A CA 1
ATOM 537 C C . GLY A 1 73 ? 35.517 -1.524 12.681 1.00 93.94 73 GLY A C 1
ATOM 538 O O . GLY A 1 73 ? 34.370 -1.109 12.848 1.00 93.94 73 GLY A O 1
ATOM 539 N N . LEU A 1 74 ? 36.180 -2.191 13.628 1.00 95.75 74 LEU A N 1
ATOM 540 C CA . LEU A 1 74 ? 35.543 -2.689 14.852 1.00 95.75 74 LEU A CA 1
ATOM 541 C C . LEU A 1 74 ? 34.823 -1.593 15.659 1.00 95.75 74 LEU A C 1
ATOM 543 O O . LEU A 1 74 ? 33.680 -1.787 16.065 1.00 95.75 74 LEU A O 1
ATOM 547 N N . GLU A 1 75 ? 35.444 -0.426 15.842 1.00 94.81 75 GLU A N 1
ATOM 548 C CA . GLU A 1 75 ? 34.835 0.692 16.582 1.00 94.81 75 GLU A CA 1
ATOM 549 C C . GLU A 1 75 ? 33.558 1.213 15.904 1.00 94.81 75 GLU A C 1
ATOM 551 O O . GLU A 1 75 ? 32.545 1.456 16.560 1.00 94.81 75 GLU A O 1
ATOM 556 N N . ALA A 1 76 ? 33.574 1.334 14.574 1.00 93.25 76 ALA A N 1
ATOM 557 C CA . ALA A 1 76 ? 32.410 1.767 13.808 1.00 93.25 76 ALA A CA 1
ATOM 558 C C . ALA A 1 76 ? 31.297 0.708 13.828 1.00 93.25 76 ALA A C 1
ATOM 560 O O . ALA A 1 76 ? 30.124 1.056 13.951 1.00 93.25 76 ALA A O 1
ATOM 561 N N . LEU A 1 77 ? 31.655 -0.579 13.767 1.00 96.56 77 LEU A N 1
ATOM 562 C CA . LEU A 1 77 ? 30.706 -1.685 13.888 1.00 96.56 77 LEU A CA 1
ATOM 563 C C . LEU A 1 77 ? 30.001 -1.658 15.252 1.00 96.56 77 LEU A C 1
ATOM 565 O O . LEU A 1 77 ? 28.775 -1.740 15.308 1.00 96.56 77 LEU A O 1
ATOM 569 N N . GLN A 1 78 ? 30.758 -1.474 16.337 1.00 97.25 78 GLN A N 1
ATOM 570 C CA . GLN A 1 78 ? 30.203 -1.305 17.680 1.00 97.25 78 GLN A CA 1
ATOM 571 C C . GLN A 1 78 ? 29.276 -0.086 17.771 1.00 97.25 78 GLN A C 1
ATOM 573 O O . GLN A 1 78 ? 28.219 -0.169 18.393 1.00 97.25 78 GLN A O 1
ATOM 578 N N . GLY A 1 79 ? 29.648 1.037 17.147 1.00 94.44 79 GLY A N 1
ATOM 579 C CA . GLY A 1 79 ? 28.812 2.237 17.080 1.00 94.44 79 GLY A CA 1
ATOM 580 C C . GLY A 1 79 ? 27.455 1.972 16.422 1.00 94.44 79 GLY A C 1
ATOM 581 O O . GLY A 1 79 ? 26.426 2.336 16.986 1.00 94.44 79 GLY A O 1
ATOM 582 N N . VAL A 1 80 ? 27.447 1.267 15.285 1.00 95.44 80 VAL A N 1
ATOM 583 C CA . VAL A 1 80 ? 26.214 0.885 14.573 1.00 95.44 80 VAL A CA 1
ATOM 584 C C . VAL A 1 80 ? 25.343 -0.042 15.422 1.00 95.44 80 VAL A C 1
ATOM 586 O O . VAL A 1 80 ? 24.147 0.201 15.557 1.00 95.44 80 VAL A O 1
ATOM 589 N N . ILE A 1 81 ? 25.929 -1.078 16.033 1.00 96.56 81 ILE A N 1
ATOM 590 C CA . ILE A 1 81 ? 25.182 -2.029 16.872 1.00 96.56 81 ILE A CA 1
ATOM 591 C C . ILE A 1 81 ? 24.564 -1.319 18.082 1.00 96.56 81 ILE A C 1
ATOM 593 O O . ILE A 1 81 ? 23.383 -1.516 18.365 1.00 96.56 81 ILE A O 1
ATOM 597 N N . ARG A 1 82 ? 25.328 -0.460 18.771 1.00 96.56 82 ARG A N 1
ATOM 598 C CA . ARG A 1 82 ? 24.815 0.324 19.905 1.00 96.56 82 ARG A CA 1
ATOM 599 C C . ARG A 1 82 ? 23.705 1.276 19.482 1.00 96.56 82 ARG A C 1
ATOM 601 O O . ARG A 1 82 ? 22.714 1.368 20.190 1.00 96.56 82 ARG A O 1
ATOM 608 N N . GLN A 1 83 ? 23.837 1.940 18.336 1.00 94.56 83 GLN A N 1
ATOM 609 C CA . GLN A 1 83 ? 22.802 2.838 17.827 1.00 94.56 83 GLN A CA 1
ATOM 610 C C . GLN A 1 83 ? 21.475 2.100 17.606 1.00 94.56 83 GLN A C 1
ATOM 612 O O . GLN A 1 83 ? 20.453 2.546 18.113 1.00 94.56 83 GLN A O 1
ATOM 617 N N . VAL A 1 84 ? 21.502 0.952 16.921 1.00 93.62 84 VAL A N 1
ATOM 618 C CA . VAL A 1 84 ? 20.302 0.124 16.698 1.00 93.62 84 VAL A CA 1
ATOM 619 C C . VAL A 1 84 ? 19.737 -0.396 18.022 1.00 93.62 84 VAL A C 1
ATOM 621 O O . VAL A 1 84 ? 18.529 -0.446 18.207 1.00 93.62 84 VAL A O 1
ATOM 624 N N . TYR A 1 85 ? 20.594 -0.767 18.973 1.00 93.25 85 TYR A N 1
ATOM 625 C CA . TYR A 1 85 ? 20.153 -1.272 20.272 1.00 93.25 85 TYR A CA 1
ATOM 626 C C . TYR A 1 85 ? 19.507 -0.194 21.162 1.00 93.25 85 TYR A C 1
ATOM 628 O O . TYR A 1 85 ? 18.582 -0.488 21.930 1.00 93.25 85 TYR A O 1
ATOM 636 N N . SER A 1 86 ? 20.043 1.028 21.106 1.00 90.94 86 SER A N 1
ATOM 637 C CA . SER A 1 86 ? 19.673 2.151 21.967 1.00 90.94 86 SER A CA 1
ATOM 638 C C . SER A 1 86 ? 18.476 2.945 21.479 1.00 90.94 86 SER A C 1
ATOM 640 O O . SER A 1 86 ? 18.008 3.744 22.275 1.00 90.94 86 SER A O 1
ATOM 642 N N . ASP A 1 87 ? 18.006 2.753 20.246 1.00 85.19 87 ASP A N 1
ATOM 643 C CA . ASP A 1 87 ? 16.829 3.431 19.697 1.00 85.19 87 ASP A CA 1
ATOM 644 C C . ASP A 1 87 ? 15.553 2.955 20.430 1.00 85.19 87 ASP A C 1
ATOM 646 O O . ASP A 1 87 ? 15.069 1.849 20.166 1.00 85.19 87 ASP A O 1
ATOM 650 N N . PRO A 1 88 ? 15.040 3.710 21.426 1.00 59.44 88 PRO A N 1
ATOM 651 C CA . PRO A 1 88 ? 13.910 3.287 22.245 1.00 59.44 88 PRO A CA 1
ATOM 652 C C . PRO A 1 88 ? 12.567 3.687 21.611 1.00 59.44 88 PRO A C 1
ATOM 654 O O . PRO A 1 88 ? 11.529 3.190 22.040 1.00 59.44 88 PRO A O 1
ATOM 657 N N . ASP A 1 89 ? 12.578 4.559 20.596 1.00 51.62 89 ASP A N 1
ATOM 658 C CA . ASP A 1 89 ? 11.417 5.343 20.158 1.00 51.62 89 ASP A CA 1
ATOM 659 C C . ASP A 1 89 ? 10.581 4.677 19.054 1.00 51.62 89 ASP A C 1
ATOM 661 O O . ASP A 1 89 ? 9.541 5.204 18.672 1.00 51.62 89 ASP A O 1
ATOM 665 N N . SER A 1 90 ? 10.973 3.499 18.566 1.00 51.69 90 SER A N 1
ATOM 666 C CA . SER A 1 90 ? 10.180 2.723 17.589 1.00 51.69 90 SER A CA 1
ATOM 667 C C . SER A 1 90 ? 9.438 1.530 18.190 1.00 51.69 90 SER A C 1
ATOM 669 O O . SER A 1 90 ? 8.724 0.837 17.475 1.00 51.69 90 SER A O 1
ATOM 671 N N . ALA A 1 91 ? 9.566 1.294 19.500 1.00 50.19 91 ALA A N 1
ATOM 672 C CA . ALA A 1 91 ? 8.757 0.301 20.213 1.00 50.19 91 ALA A CA 1
ATOM 673 C C . ALA A 1 91 ? 7.661 0.929 21.095 1.00 50.19 91 ALA A C 1
ATOM 675 O O . ALA A 1 91 ? 6.829 0.194 21.616 1.00 50.19 91 ALA A O 1
ATOM 676 N N . SER A 1 92 ? 7.660 2.256 21.292 1.00 45.59 92 SER A N 1
ATOM 677 C CA . SER A 1 92 ? 6.696 2.947 22.169 1.00 45.59 92 SER A CA 1
ATOM 678 C C . SER A 1 92 ? 6.070 4.211 21.580 1.00 45.59 92 SER A C 1
ATOM 680 O O . SER A 1 92 ? 5.423 4.960 22.310 1.00 45.59 92 SER A O 1
ATOM 682 N N . ARG A 1 93 ? 6.266 4.491 20.288 1.00 46.56 93 ARG A N 1
ATOM 683 C CA . ARG A 1 93 ? 5.329 5.350 19.570 1.00 46.56 93 ARG A CA 1
ATOM 684 C C . ARG A 1 93 ? 4.253 4.440 19.014 1.00 46.56 93 ARG A C 1
ATOM 686 O O . ARG A 1 93 ? 4.461 3.797 17.992 1.00 46.56 93 ARG A O 1
ATOM 693 N N . ASP A 1 94 ? 3.134 4.398 19.724 1.00 43.16 94 ASP A N 1
ATOM 694 C CA . ASP A 1 94 ? 1.824 4.205 19.120 1.00 43.16 94 ASP A CA 1
ATOM 695 C C . ASP A 1 94 ? 1.698 5.259 18.004 1.00 43.16 94 ASP A C 1
ATOM 697 O O . ASP A 1 94 ? 1.266 6.386 18.240 1.00 43.16 94 ASP A O 1
ATOM 701 N N . ASP A 1 95 ? 2.228 4.952 16.820 1.00 42.94 95 ASP A N 1
ATOM 702 C CA . ASP A 1 95 ? 1.951 5.680 15.593 1.00 42.94 95 ASP A CA 1
ATOM 703 C C . ASP A 1 95 ? 0.735 4.994 14.961 1.00 42.94 95 ASP A C 1
ATOM 705 O O . ASP A 1 95 ? 0.888 3.954 14.314 1.00 42.94 95 ASP A O 1
ATOM 709 N N . PRO A 1 96 ? -0.484 5.520 15.172 1.00 50.31 96 PRO A N 1
ATOM 710 C CA . PRO A 1 96 ? -1.705 4.950 14.611 1.00 50.31 96 PRO A CA 1
ATOM 711 C C . PRO A 1 96 ? -1.772 5.034 13.074 1.00 50.31 96 PRO A C 1
ATOM 713 O O . PRO A 1 96 ? -2.770 4.609 12.500 1.00 50.31 96 PRO A O 1
ATOM 716 N N . ASN A 1 97 ? -0.745 5.572 12.401 1.00 48.81 97 ASN A N 1
ATOM 717 C CA . ASN A 1 97 ? -0.669 5.701 10.944 1.00 48.81 97 ASN A CA 1
ATOM 718 C C . ASN A 1 97 ? 0.532 4.959 10.315 1.00 48.81 97 ASN A C 1
ATOM 720 O O . ASN A 1 97 ? 0.881 5.206 9.156 1.00 48.81 97 ASN A O 1
ATOM 724 N N . GLY A 1 98 ? 1.167 4.030 11.038 1.00 39.41 98 GLY A N 1
ATOM 725 C CA . GLY A 1 98 ? 2.264 3.204 10.528 1.00 39.41 98 GLY A CA 1
ATOM 726 C C . GLY A 1 98 ? 1.824 2.176 9.474 1.00 39.41 98 GLY A C 1
ATOM 727 O O . GLY A 1 98 ? 1.614 1.020 9.805 1.00 39.41 98 GLY A O 1
ATOM 728 N N . VAL A 1 99 ? 1.713 2.617 8.217 1.00 42.62 99 VAL A N 1
ATOM 729 C CA . VAL A 1 99 ? 1.648 1.863 6.943 1.00 42.62 99 VAL A CA 1
ATOM 730 C C . VAL A 1 99 ? 1.634 0.326 7.077 1.00 42.62 99 VAL A C 1
ATOM 732 O O . VAL A 1 99 ? 2.674 -0.313 7.254 1.00 42.62 99 VAL A O 1
ATOM 735 N N . GLU A 1 100 ? 0.452 -0.255 6.863 1.00 42.44 100 GLU A N 1
ATOM 736 C CA . GLU A 1 100 ? 0.061 -1.678 6.948 1.00 42.44 100 GLU A CA 1
ATOM 737 C C . GLU A 1 100 ? 0.718 -2.624 5.909 1.00 42.44 100 GLU A C 1
ATOM 739 O O . GLU A 1 100 ? 0.122 -3.588 5.444 1.00 42.44 100 GLU A O 1
ATOM 744 N N . GLY A 1 101 ? 1.962 -2.383 5.493 1.00 41.38 101 GLY A N 1
ATOM 745 C CA . GLY A 1 101 ? 2.550 -3.060 4.326 1.00 41.38 101 GLY A CA 1
ATOM 746 C C . GLY A 1 101 ? 3.526 -4.211 4.598 1.00 41.38 101 GLY A C 1
ATOM 747 O O . GLY A 1 101 ? 4.127 -4.726 3.649 1.00 41.38 101 GLY A O 1
ATOM 748 N N . ALA A 1 102 ? 3.793 -4.582 5.854 1.00 45.03 102 ALA A N 1
ATOM 749 C CA . ALA A 1 102 ? 4.850 -5.555 6.159 1.00 45.03 102 ALA A CA 1
ATOM 750 C C . ALA A 1 102 ? 4.625 -6.375 7.440 1.00 45.03 102 ALA A C 1
ATOM 752 O O . ALA A 1 102 ? 5.578 -6.661 8.163 1.00 45.03 102 ALA A O 1
ATOM 753 N N . GLU A 1 103 ? 3.397 -6.808 7.714 1.00 45.50 103 GLU A N 1
ATOM 754 C CA . GLU A 1 103 ? 3.138 -7.772 8.784 1.00 45.50 103 GLU A CA 1
ATOM 755 C C . GLU A 1 103 ? 3.102 -9.208 8.247 1.00 45.50 103 GLU A C 1
ATOM 757 O O . GLU A 1 103 ? 2.049 -9.750 7.930 1.00 45.50 103 GLU A O 1
ATOM 762 N N . GLU A 1 104 ? 4.264 -9.858 8.203 1.00 47.09 104 GLU A N 1
ATOM 763 C CA . GLU A 1 104 ? 4.403 -11.324 8.190 1.00 47.09 104 GLU A CA 1
ATOM 764 C C . GLU A 1 104 ? 5.583 -11.727 9.097 1.00 47.09 104 GLU A C 1
ATOM 766 O O . GLU A 1 104 ? 6.607 -12.208 8.614 1.00 47.09 104 GLU A O 1
ATOM 771 N N . ASP A 1 105 ? 5.486 -11.438 10.399 1.00 43.59 105 ASP A N 1
ATOM 772 C CA . ASP A 1 105 ? 5.916 -12.321 11.503 1.00 43.59 105 ASP A CA 1
ATOM 773 C C . ASP A 1 105 ? 5.535 -11.650 12.837 1.00 43.59 105 ASP A C 1
ATOM 775 O O . ASP A 1 105 ? 6.070 -10.602 13.199 1.00 43.59 105 ASP A O 1
ATOM 779 N N . GLY A 1 106 ? 4.555 -12.206 13.551 1.00 44.22 106 GLY A N 1
ATOM 780 C CA . GLY A 1 106 ? 3.954 -11.609 14.750 1.00 44.22 106 GLY A CA 1
ATOM 781 C C . GLY A 1 106 ? 4.856 -11.669 15.985 1.00 44.22 106 GLY A C 1
ATOM 782 O O . GLY A 1 106 ? 4.636 -12.477 16.886 1.00 44.22 106 GLY A O 1
ATOM 783 N N . GLY A 1 107 ? 5.858 -10.797 16.052 1.00 42.53 107 GLY A N 1
ATOM 784 C CA . GLY A 1 107 ? 6.697 -10.630 17.232 1.00 42.53 107 GLY A CA 1
ATOM 785 C C . GLY A 1 107 ? 7.398 -9.283 17.227 1.00 42.53 107 GLY A C 1
ATOM 786 O O . GLY A 1 107 ? 8.433 -9.158 16.589 1.00 42.53 107 GLY A O 1
ATOM 787 N N . VAL A 1 108 ? 6.817 -8.306 17.937 1.00 46.38 108 VAL A N 1
ATOM 788 C CA . VAL A 1 108 ? 7.398 -7.019 18.376 1.00 46.38 108 VAL A CA 1
ATOM 789 C C . VAL A 1 108 ? 8.719 -6.682 17.668 1.00 46.38 108 VAL A C 1
ATOM 791 O O . VAL A 1 108 ? 9.803 -6.894 18.216 1.00 46.38 108 VAL A O 1
ATOM 794 N N . SER A 1 109 ? 8.637 -6.178 16.432 1.00 56.62 109 SER A N 1
ATOM 795 C CA . SER A 1 109 ? 9.818 -5.803 15.644 1.00 56.62 109 SER A CA 1
ATOM 796 C C . SER A 1 109 ? 10.376 -4.456 16.113 1.00 56.62 109 SER A C 1
ATOM 798 O O . SER A 1 109 ? 10.466 -3.495 15.352 1.00 56.62 109 SER A O 1
ATOM 800 N N . GLY A 1 110 ? 10.772 -4.381 17.384 1.00 74.75 110 GLY A N 1
ATOM 801 C CA . GLY A 1 110 ? 11.601 -3.282 17.860 1.00 74.75 110 GLY A CA 1
ATOM 802 C C . GLY A 1 110 ? 12.976 -3.311 17.172 1.00 74.75 110 GLY A C 1
ATOM 803 O O . GLY A 1 110 ? 13.394 -4.358 16.675 1.00 74.75 110 GLY A O 1
ATOM 804 N N . PRO A 1 111 ? 13.752 -2.217 17.189 1.00 85.38 111 PRO A N 1
ATOM 805 C CA . PRO A 1 111 ? 15.083 -2.134 16.570 1.00 85.38 111 PRO A CA 1
ATOM 806 C C . PRO A 1 111 ? 16.032 -3.261 16.974 1.00 85.38 111 PRO A C 1
ATOM 808 O O . PRO A 1 111 ? 16.855 -3.718 16.186 1.00 85.38 111 PRO A O 1
ATOM 811 N N . ARG A 1 112 ? 15.877 -3.779 18.197 1.00 89.62 112 ARG A N 1
ATOM 812 C CA . ARG A 1 112 ? 16.641 -4.925 18.708 1.00 89.62 112 ARG A CA 1
ATOM 813 C C . ARG A 1 112 ? 16.395 -6.205 17.912 1.00 89.62 112 ARG A C 1
ATOM 815 O O . ARG A 1 112 ? 17.306 -7.010 17.760 1.00 89.62 112 ARG A O 1
ATOM 822 N N . GLU A 1 113 ? 15.207 -6.376 17.347 1.00 88.44 113 GLU A N 1
ATOM 823 C CA . GLU A 1 113 ? 14.866 -7.514 16.497 1.00 88.44 113 GLU A CA 1
ATOM 824 C C . GLU A 1 113 ? 15.679 -7.494 15.189 1.00 88.44 113 GLU A C 1
ATOM 826 O O . GLU A 1 113 ? 16.047 -8.551 14.671 1.00 88.44 113 GLU A O 1
ATOM 831 N N . MET A 1 114 ? 16.084 -6.310 14.707 1.00 92.12 114 MET A N 1
ATOM 832 C CA . MET A 1 114 ? 16.998 -6.175 13.561 1.00 92.12 114 MET A CA 1
ATOM 833 C C . MET A 1 114 ? 18.394 -6.744 13.851 1.00 92.12 114 MET A C 1
ATOM 835 O O . MET A 1 114 ? 19.116 -7.091 12.917 1.00 92.12 114 MET A O 1
ATOM 839 N N . LEU A 1 115 ? 18.774 -6.871 15.129 1.00 95.06 115 LEU A N 1
ATOM 840 C CA . LEU A 1 115 ? 20.046 -7.457 15.558 1.00 95.06 115 LEU A CA 1
ATOM 841 C C . LEU A 1 115 ? 19.990 -8.985 15.685 1.00 95.06 115 LEU A C 1
ATOM 843 O O . LEU A 1 115 ? 21.024 -9.608 15.941 1.00 95.06 115 LEU A O 1
ATOM 847 N N . ARG A 1 116 ? 18.832 -9.630 15.463 1.00 94.25 116 ARG A N 1
ATOM 848 C CA . ARG A 1 116 ? 18.809 -11.092 15.329 1.00 94.25 116 ARG A CA 1
ATOM 849 C C . ARG A 1 116 ? 19.673 -11.520 14.144 1.00 94.25 116 ARG A C 1
ATOM 851 O O . ARG A 1 116 ? 19.599 -10.884 13.093 1.00 94.25 116 ARG A O 1
ATOM 858 N N . PRO A 1 117 ? 20.433 -12.628 14.245 1.00 96.12 117 PRO A N 1
ATOM 859 C CA . PRO A 1 117 ? 21.366 -13.036 13.195 1.00 96.12 117 PRO A CA 1
ATOM 860 C C . PRO A 1 117 ? 20.760 -13.084 11.786 1.00 96.12 117 PRO A C 1
ATOM 862 O O . PRO A 1 117 ? 21.379 -12.587 10.850 1.00 96.12 117 PRO A O 1
ATOM 865 N N . ALA A 1 118 ? 19.546 -13.630 11.632 1.00 94.56 118 ALA A N 1
ATOM 866 C CA . ALA A 1 118 ? 18.868 -13.715 10.336 1.00 94.56 118 ALA A CA 1
ATOM 867 C C . ALA A 1 118 ? 18.439 -12.337 9.806 1.00 94.56 118 ALA A C 1
ATOM 869 O O . ALA A 1 118 ? 18.705 -12.020 8.649 1.00 94.56 118 ALA A O 1
ATOM 870 N N . ASN A 1 119 ? 17.853 -11.496 10.660 1.00 93.81 119 ASN A N 1
ATOM 871 C CA . ASN A 1 119 ? 17.400 -10.156 10.285 1.00 93.81 119 ASN A CA 1
ATOM 872 C C . ASN A 1 119 ? 18.587 -9.255 9.941 1.00 93.81 119 ASN A C 1
ATOM 874 O O . ASN A 1 119 ? 18.593 -8.615 8.895 1.00 93.81 119 ASN A O 1
ATOM 878 N N . MET A 1 120 ? 19.649 -9.287 10.747 1.00 96.00 120 MET A N 1
ATOM 879 C CA . MET A 1 120 ? 20.888 -8.559 10.480 1.00 96.00 120 MET A CA 1
ATOM 880 C C . MET A 1 120 ? 21.531 -9.023 9.168 1.00 96.00 120 MET A C 1
ATOM 882 O O . MET A 1 120 ? 21.947 -8.195 8.359 1.00 96.00 120 MET A O 1
ATOM 886 N N . ALA A 1 121 ? 21.571 -10.337 8.920 1.00 96.62 121 ALA A N 1
ATOM 887 C CA . ALA A 1 121 ? 22.077 -10.901 7.673 1.00 96.62 121 ALA A CA 1
ATOM 888 C C . ALA A 1 121 ? 21.235 -10.508 6.451 1.00 96.62 121 ALA A C 1
ATOM 890 O O . ALA A 1 121 ? 21.795 -10.432 5.359 1.00 96.62 121 ALA A O 1
ATOM 891 N N . GLN A 1 122 ? 19.929 -10.282 6.614 1.00 94.31 122 GLN A N 1
ATOM 892 C CA . GLN A 1 122 ? 19.012 -9.869 5.548 1.00 94.31 122 GLN A CA 1
ATOM 893 C C . GLN A 1 122 ? 19.078 -8.359 5.282 1.00 94.31 122 GLN A C 1
ATOM 895 O O . GLN A 1 122 ? 19.209 -7.940 4.136 1.00 94.31 122 GLN A O 1
ATOM 900 N N . LEU A 1 123 ? 18.987 -7.547 6.337 1.00 93.00 123 LEU A N 1
ATOM 901 C CA . LEU A 1 123 ? 18.902 -6.087 6.261 1.00 93.00 123 LEU A CA 1
ATOM 902 C C . LEU A 1 123 ? 20.258 -5.452 5.951 1.00 93.00 123 LEU A C 1
ATOM 904 O O . LEU A 1 123 ? 20.341 -4.489 5.192 1.00 93.00 123 LEU A O 1
ATOM 908 N N . SER A 1 124 ? 21.333 -5.987 6.533 1.00 96.12 124 SER A N 1
ATOM 909 C CA . SER A 1 124 ? 22.684 -5.473 6.333 1.00 96.12 124 SER A CA 1
ATOM 910 C C . SER A 1 124 ? 23.716 -6.603 6.316 1.00 96.12 124 SER A C 1
ATOM 912 O O . SER A 1 124 ? 24.439 -6.819 7.298 1.00 96.12 124 SER A O 1
ATOM 914 N N . PRO A 1 125 ? 23.883 -7.281 5.159 1.00 96.75 125 PRO A N 1
ATOM 915 C CA . PRO A 1 125 ? 24.953 -8.259 4.963 1.00 96.75 125 PRO A CA 1
ATOM 916 C C . PRO A 1 125 ? 26.329 -7.695 5.338 1.00 96.75 125 PRO A C 1
ATOM 918 O O . PRO A 1 125 ? 27.194 -8.411 5.834 1.00 96.75 125 PRO A O 1
ATOM 921 N N . ARG A 1 126 ? 26.523 -6.382 5.154 1.00 96.56 126 ARG A N 1
ATOM 922 C CA . ARG A 1 126 ? 27.751 -5.675 5.518 1.00 96.56 126 ARG A CA 1
ATOM 923 C C . ARG A 1 126 ? 28.055 -5.738 7.013 1.00 96.56 126 ARG A C 1
ATOM 925 O O . ARG A 1 126 ? 29.181 -6.068 7.379 1.00 96.56 126 ARG A O 1
ATOM 932 N N . VAL A 1 127 ? 27.077 -5.432 7.864 1.00 97.56 127 VAL A N 1
ATOM 933 C CA . VAL A 1 127 ? 27.230 -5.493 9.327 1.00 97.56 127 VAL A CA 1
ATOM 934 C C . VAL A 1 127 ? 27.431 -6.942 9.765 1.00 97.56 127 VAL A C 1
ATOM 936 O O . VAL A 1 127 ? 28.381 -7.227 10.492 1.00 97.56 127 VAL A O 1
ATOM 939 N N . PHE A 1 128 ? 26.616 -7.863 9.241 1.00 98.38 128 PHE A N 1
ATOM 940 C CA . PHE A 1 128 ? 26.707 -9.292 9.547 1.00 98.38 128 PHE A CA 1
ATOM 941 C C . PHE A 1 128 ? 28.102 -9.874 9.256 1.00 98.38 128 PHE A C 1
ATOM 943 O O . PHE A 1 128 ? 28.725 -10.472 10.133 1.00 98.38 128 PHE A O 1
ATOM 950 N N . TRP A 1 129 ? 28.633 -9.661 8.049 1.00 98.06 129 TRP A N 1
ATOM 951 C CA . TRP A 1 129 ? 29.950 -10.183 7.678 1.00 98.06 129 TRP A CA 1
ATOM 952 C C . TRP A 1 129 ? 31.103 -9.449 8.358 1.00 98.06 129 TRP A C 1
ATOM 954 O O . TRP A 1 129 ? 32.131 -10.067 8.618 1.00 98.06 129 TRP A O 1
ATOM 964 N N . SER A 1 130 ? 30.945 -8.162 8.684 1.00 97.56 130 SER A N 1
ATOM 965 C CA . SER A 1 130 ? 31.942 -7.445 9.491 1.00 97.56 130 SER A CA 1
ATOM 966 C C . SER A 1 130 ? 32.042 -8.046 10.891 1.00 97.56 130 SER A C 1
ATOM 968 O O . SER A 1 130 ? 33.142 -8.235 11.400 1.00 97.56 130 SER A O 1
ATOM 970 N N . LEU A 1 131 ? 30.909 -8.414 11.491 1.00 98.06 131 LEU A N 1
ATOM 971 C CA . LEU A 1 131 ? 30.885 -9.090 12.784 1.00 98.06 131 LEU A CA 1
ATOM 972 C C . LEU A 1 131 ? 31.563 -10.468 12.713 1.00 98.06 131 LEU A C 1
ATOM 974 O O . LEU A 1 131 ? 32.435 -10.761 13.526 1.00 98.06 131 LEU A O 1
ATOM 978 N N . ALA A 1 132 ? 31.231 -11.283 11.708 1.00 98.06 132 ALA A N 1
ATOM 979 C CA . ALA A 1 132 ? 31.862 -12.592 11.506 1.00 98.06 132 ALA A CA 1
ATOM 980 C C . ALA A 1 132 ? 33.371 -12.502 11.197 1.00 98.06 132 ALA A C 1
ATOM 982 O O . ALA A 1 132 ? 34.125 -13.427 11.497 1.00 98.06 132 ALA A O 1
ATOM 983 N N . HIS A 1 133 ? 33.823 -11.402 10.589 1.00 97.44 133 HIS A N 1
ATOM 984 C CA . HIS A 1 133 ? 35.236 -11.147 10.307 1.00 97.44 133 HIS A CA 1
ATOM 985 C C . HIS A 1 133 ? 36.024 -10.836 11.584 1.00 97.44 133 HIS A C 1
ATOM 987 O O . HIS A 1 133 ? 37.000 -11.529 11.876 1.00 97.44 133 HIS A O 1
ATOM 993 N N . HIS A 1 134 ? 35.562 -9.861 12.376 1.00 96.94 134 HIS A N 1
ATOM 994 C CA . HIS A 1 134 ? 36.236 -9.448 13.616 1.00 96.94 134 HIS A CA 1
ATOM 995 C C . HIS A 1 134 ? 36.211 -10.530 14.699 1.00 96.94 134 HIS A C 1
ATOM 997 O O . HIS A 1 134 ? 37.140 -10.625 15.498 1.00 96.94 134 HIS A O 1
ATOM 1003 N N . PHE A 1 135 ? 35.172 -11.368 14.714 1.00 97.56 135 PHE A N 1
ATOM 1004 C CA . PHE A 1 135 ? 34.959 -12.402 15.731 1.00 97.56 135 PHE A CA 1
ATOM 1005 C C . PHE A 1 135 ? 34.944 -13.812 15.133 1.00 97.56 135 PHE A C 1
ATOM 1007 O O . PHE A 1 135 ? 34.117 -14.641 15.499 1.00 97.56 135 PHE A O 1
ATOM 1014 N N . SER A 1 136 ? 35.889 -14.105 14.238 1.00 96.00 136 SER A N 1
ATOM 1015 C CA . SER A 1 136 ? 36.010 -15.420 13.578 1.00 96.00 136 SER A CA 1
ATOM 1016 C C . SER A 1 136 ? 36.231 -16.607 14.529 1.00 96.00 136 SER A C 1
ATOM 1018 O O . SER A 1 136 ? 36.032 -17.750 14.133 1.00 96.00 136 SER A O 1
ATOM 1020 N N . SER A 1 137 ? 36.626 -16.364 15.784 1.00 96.75 137 SER A N 1
ATOM 1021 C CA . SER A 1 137 ? 36.743 -17.410 16.809 1.00 96.75 137 SER A CA 1
ATOM 1022 C C . SER A 1 137 ? 35.454 -17.672 17.598 1.00 96.75 137 SER A C 1
ATOM 1024 O O . SER A 1 137 ? 35.463 -18.547 18.461 1.00 96.75 137 SER A O 1
ATOM 1026 N N . ALA A 1 138 ? 34.389 -16.894 17.383 1.00 97.06 138 ALA A N 1
ATOM 1027 C CA . ALA A 1 138 ? 33.098 -17.113 18.032 1.00 97.06 138 ALA A CA 1
ATOM 1028 C C . ALA A 1 138 ? 32.394 -18.337 17.424 1.00 97.06 138 ALA A C 1
ATOM 1030 O O . ALA A 1 138 ? 32.464 -18.560 16.217 1.00 97.06 138 ALA A O 1
ATOM 1031 N N . ALA A 1 139 ? 31.699 -19.124 18.245 1.00 95.50 139 ALA A N 1
ATOM 1032 C CA . ALA A 1 139 ? 30.974 -20.307 17.787 1.00 95.50 139 ALA A CA 1
ATOM 1033 C C . ALA A 1 139 ? 29.742 -19.949 16.939 1.00 95.50 139 ALA A C 1
ATOM 1035 O O . ALA A 1 139 ? 29.349 -20.711 16.055 1.00 95.50 139 ALA A O 1
ATOM 1036 N N . ASP A 1 140 ? 29.117 -18.800 17.207 1.00 96.25 140 ASP A N 1
ATOM 1037 C CA . ASP A 1 140 ? 27.996 -18.282 16.432 1.00 96.25 140 ASP A CA 1
ATOM 1038 C C . ASP A 1 140 ? 27.913 -16.745 16.458 1.00 96.25 140 ASP A C 1
ATOM 1040 O O . ASP A 1 140 ? 28.672 -16.043 17.131 1.00 96.25 140 ASP A O 1
ATOM 1044 N N . THR A 1 141 ? 26.966 -16.207 15.685 1.00 96.56 141 THR A N 1
ATOM 1045 C CA . THR A 1 141 ? 26.717 -14.764 15.584 1.00 96.56 141 THR A CA 1
ATOM 1046 C C . THR A 1 141 ? 26.262 -14.148 16.912 1.00 96.56 141 THR A C 1
ATOM 1048 O O . THR A 1 141 ? 26.533 -12.975 17.152 1.00 96.56 141 THR A O 1
ATOM 1051 N N . GLU A 1 142 ? 25.591 -14.899 17.792 1.00 96.44 142 GLU A N 1
ATOM 1052 C CA . GLU A 1 142 ? 25.144 -14.364 19.083 1.00 96.44 142 GLU A CA 1
ATOM 1053 C C . GLU A 1 142 ? 26.316 -14.200 20.052 1.00 96.44 142 GLU A C 1
ATOM 1055 O O . GLU A 1 142 ? 26.408 -13.197 20.757 1.00 96.44 142 GLU A O 1
ATOM 1060 N N . GLU A 1 143 ? 27.234 -15.167 20.091 1.00 97.12 143 GLU A N 1
ATOM 1061 C CA . GLU A 1 143 ? 28.490 -15.047 20.827 1.00 97.12 143 GLU A CA 1
ATOM 1062 C C . GLU A 1 143 ? 29.328 -13.884 20.289 1.00 97.12 143 GLU A C 1
ATOM 1064 O O . GLU A 1 143 ? 29.830 -13.084 21.079 1.00 97.12 143 GLU A O 1
ATOM 1069 N N . ALA A 1 144 ? 29.397 -13.710 18.966 1.00 97.94 144 ALA A N 1
ATOM 1070 C CA . ALA A 1 144 ? 30.071 -12.565 18.362 1.00 97.94 144 ALA A CA 1
ATOM 1071 C C . ALA A 1 144 ? 29.459 -11.219 18.802 1.00 97.94 144 ALA A C 1
ATOM 1073 O O . ALA A 1 144 ? 30.202 -10.295 19.127 1.00 97.94 144 ALA A O 1
ATOM 1074 N N . LEU A 1 145 ? 28.126 -11.102 18.888 1.00 97.75 145 LEU A N 1
ATOM 1075 C CA . LEU A 1 145 ? 27.454 -9.900 19.411 1.00 97.75 145 LEU A CA 1
ATOM 1076 C C . LEU A 1 145 ? 27.799 -9.641 20.887 1.00 97.75 145 LEU A C 1
ATOM 1078 O O . LEU A 1 145 ? 28.130 -8.509 21.248 1.00 97.75 145 LEU A O 1
ATOM 1082 N N . ARG A 1 146 ? 27.801 -10.690 21.724 1.00 97.62 146 ARG A N 1
ATOM 1083 C CA . ARG A 1 146 ? 28.182 -10.601 23.149 1.00 97.62 146 ARG A CA 1
ATOM 1084 C C . ARG A 1 146 ? 29.636 -10.164 23.330 1.00 97.62 146 ARG A C 1
ATOM 1086 O O . ARG A 1 146 ? 29.925 -9.379 24.227 1.00 97.62 146 ARG A O 1
ATOM 1093 N N . LEU A 1 147 ? 30.544 -10.649 22.484 1.00 97.94 147 LEU A N 1
ATOM 1094 C CA . LEU A 1 147 ? 31.951 -10.237 22.488 1.00 97.94 147 LEU A CA 1
ATOM 1095 C C . LEU A 1 147 ? 32.129 -8.807 21.961 1.00 97.94 147 LEU A C 1
ATOM 1097 O O . LEU A 1 147 ? 32.964 -8.062 22.472 1.00 97.94 147 LEU A O 1
ATOM 1101 N N . CYS A 1 148 ? 31.340 -8.412 20.959 1.00 97.75 148 CYS A N 1
ATOM 1102 C CA . CYS A 1 148 ? 31.417 -7.095 20.339 1.00 97.75 148 CYS A CA 1
ATOM 1103 C C . CYS A 1 148 ? 30.940 -5.979 21.271 1.00 97.75 148 CYS A C 1
ATOM 1105 O O . CYS A 1 148 ? 31.592 -4.939 21.357 1.00 97.75 148 CYS A O 1
ATOM 1107 N N . CYS A 1 149 ? 29.825 -6.180 21.973 1.00 97.75 149 CYS A N 1
ATOM 1108 C CA . CYS A 1 149 ? 29.260 -5.214 22.917 1.00 97.75 149 CYS A CA 1
ATOM 1109 C C . CYS A 1 149 ? 28.839 -5.941 24.208 1.00 97.75 149 CYS A C 1
ATOM 1111 O O . CYS A 1 149 ? 27.658 -6.261 24.380 1.00 97.75 149 CYS A O 1
ATOM 1113 N N . PRO A 1 150 ? 29.795 -6.227 25.114 1.00 97.94 150 PRO A N 1
ATOM 1114 C CA . PRO A 1 150 ? 29.531 -6.968 26.351 1.00 97.94 150 PRO A CA 1
ATOM 1115 C C . PRO A 1 150 ? 28.694 -6.178 27.367 1.00 97.94 150 PRO A C 1
ATOM 1117 O O . PRO A 1 150 ? 28.217 -6.743 28.346 1.00 97.94 150 PRO A O 1
ATOM 1120 N N . ASP A 1 151 ? 28.540 -4.873 27.149 1.00 97.44 151 ASP A N 1
ATOM 1121 C CA . ASP A 1 151 ? 27.750 -3.947 27.957 1.00 97.44 151 ASP A CA 1
ATOM 1122 C C . ASP A 1 151 ? 26.234 -4.018 27.691 1.00 97.44 151 ASP A C 1
ATOM 1124 O O . ASP A 1 151 ? 25.455 -3.505 28.494 1.00 97.44 151 ASP A O 1
ATOM 1128 N N . LEU A 1 152 ? 25.807 -4.653 26.594 1.00 95.94 152 LEU A N 1
ATOM 1129 C CA . LEU A 1 152 ? 24.399 -4.747 26.193 1.00 95.94 152 LEU A CA 1
ATOM 1130 C C . LEU A 1 152 ? 23.752 -6.065 26.649 1.00 95.94 152 LEU A C 1
ATOM 1132 O O . LEU A 1 152 ? 24.426 -7.083 26.815 1.00 95.94 152 LEU A O 1
ATOM 1136 N N . ASP A 1 153 ? 22.427 -6.057 26.831 1.00 94.38 153 ASP A N 1
ATOM 1137 C CA . ASP A 1 153 ? 21.668 -7.260 27.185 1.00 94.38 153 ASP A CA 1
ATOM 1138 C C . ASP A 1 153 ? 21.254 -8.038 25.928 1.00 94.38 153 ASP A C 1
ATOM 1140 O O . ASP A 1 153 ? 20.464 -7.579 25.106 1.00 94.38 153 ASP A O 1
ATOM 1144 N N . TRP A 1 154 ? 21.779 -9.255 25.804 1.00 94.44 154 TRP A N 1
ATOM 1145 C CA . TRP A 1 154 ? 21.544 -10.164 24.679 1.00 94.44 154 TRP A CA 1
ATOM 1146 C C . TRP A 1 154 ? 20.633 -11.344 25.037 1.00 94.44 154 TRP A C 1
ATOM 1148 O O . TRP A 1 154 ? 20.569 -12.326 24.293 1.00 94.44 154 TRP A O 1
ATOM 1158 N N . SER A 1 155 ? 19.950 -11.288 26.183 1.00 89.25 155 SER A N 1
ATOM 1159 C CA . SER A 1 155 ? 19.066 -12.359 26.659 1.00 89.25 155 SER A CA 1
ATOM 1160 C C . SER A 1 155 ? 17.902 -12.655 25.703 1.00 89.25 155 SER A C 1
ATOM 1162 O O . SER A 1 155 ? 17.465 -13.799 25.603 1.00 89.25 155 SER A O 1
ATOM 1164 N N . TYR A 1 156 ? 17.449 -11.662 24.934 1.00 87.56 156 TYR A N 1
ATOM 1165 C CA . TYR A 1 156 ? 16.364 -11.815 23.959 1.00 87.56 156 TYR A CA 1
ATOM 1166 C C . TYR A 1 156 ? 16.738 -12.675 22.738 1.00 87.56 156 TYR A C 1
ATOM 1168 O O . TYR A 1 156 ? 15.852 -13.245 22.101 1.00 87.56 156 TYR A O 1
ATOM 1176 N N . LEU A 1 157 ? 18.034 -12.817 22.420 1.00 89.94 157 LEU A N 1
ATOM 1177 C CA . LEU A 1 157 ? 18.488 -13.606 21.267 1.00 89.94 157 LEU A CA 1
ATOM 1178 C C . LEU A 1 157 ? 18.297 -15.113 21.481 1.00 89.94 157 LEU A C 1
ATOM 1180 O O . LEU A 1 157 ? 17.876 -15.820 20.568 1.00 89.94 157 LEU A O 1
ATOM 1184 N N . SER A 1 158 ? 18.536 -15.596 22.704 1.00 82.12 158 SER A N 1
ATOM 1185 C CA . SER A 1 158 ? 18.415 -17.018 23.049 1.00 82.12 158 SER A CA 1
ATOM 1186 C C . SER A 1 158 ? 16.963 -17.463 23.269 1.00 82.12 158 SER A C 1
ATOM 1188 O O . SER A 1 158 ? 16.660 -18.662 23.276 1.00 82.12 158 SER A O 1
ATOM 1190 N N . GLY A 1 159 ? 16.042 -16.506 23.403 1.00 73.00 159 GLY A N 1
ATOM 1191 C CA . GLY A 1 159 ? 14.612 -16.754 23.412 1.00 73.00 159 GLY A CA 1
ATOM 1192 C C . GLY A 1 159 ? 14.113 -17.067 22.005 1.00 73.00 159 GLY A C 1
ATOM 1193 O O . GLY A 1 159 ? 13.890 -16.166 21.195 1.00 73.00 159 GLY A O 1
ATOM 1194 N N . ARG A 1 160 ? 13.840 -18.348 21.719 1.00 61.06 160 ARG A N 1
ATOM 1195 C CA . ARG A 1 160 ? 12.777 -18.643 20.750 1.00 61.06 160 ARG A CA 1
ATOM 1196 C C . ARG A 1 160 ? 11.482 -18.193 21.402 1.00 61.06 160 ARG A C 1
ATOM 1198 O O . ARG A 1 160 ? 10.959 -18.918 22.250 1.00 61.06 160 ARG A O 1
ATOM 1205 N N . THR A 1 161 ? 10.965 -17.041 20.992 1.00 52.84 161 THR A N 1
ATOM 1206 C CA . THR A 1 161 ? 9.539 -16.753 21.113 1.00 52.84 161 THR A CA 1
ATOM 1207 C C . THR A 1 161 ? 8.850 -17.853 20.320 1.00 52.84 161 THR A C 1
ATOM 1209 O O . THR A 1 161 ? 8.811 -17.837 19.093 1.00 52.84 161 THR A O 1
ATOM 1212 N N . ARG A 1 162 ? 8.467 -18.935 21.001 1.00 55.16 162 ARG A N 1
ATOM 1213 C CA . ARG A 1 162 ? 7.732 -20.016 20.362 1.00 55.16 162 ARG A CA 1
ATOM 1214 C C . ARG A 1 162 ? 6.358 -19.440 20.098 1.00 55.16 162 ARG A C 1
ATOM 1216 O O . ARG A 1 162 ? 5.527 -19.437 20.999 1.00 55.16 162 ARG A O 1
ATOM 1223 N N . VAL A 1 163 ? 6.145 -18.960 18.878 1.00 49.81 163 VAL A N 1
ATOM 1224 C CA . VAL A 1 163 ? 4.794 -18.819 18.352 1.00 49.81 163 VAL A CA 1
ATOM 1225 C C . VAL A 1 163 ? 4.179 -20.206 18.500 1.00 49.81 163 VAL A C 1
ATOM 1227 O O . VAL A 1 163 ? 4.696 -21.192 17.962 1.00 49.81 163 VAL A O 1
ATOM 1230 N N . LEU A 1 164 ? 3.185 -20.318 19.380 1.00 54.34 164 LEU A N 1
ATOM 1231 C CA . LEU A 1 164 ? 2.482 -21.573 19.597 1.00 54.34 164 LEU A CA 1
ATOM 1232 C C . LEU A 1 164 ? 1.960 -22.017 18.230 1.00 54.34 164 LEU A C 1
ATOM 1234 O O . LEU A 1 164 ? 1.332 -21.229 17.526 1.00 54.34 164 LEU A O 1
ATOM 1238 N N . SER A 1 165 ? 2.254 -23.257 17.825 1.00 69.62 165 SER A N 1
ATOM 1239 C CA . SER A 1 165 ? 1.678 -23.784 16.586 1.00 69.62 165 SER A CA 1
ATOM 1240 C C . SER A 1 165 ? 0.157 -23.692 16.663 1.00 69.62 165 SER A C 1
ATOM 1242 O O . SER A 1 165 ? -0.398 -23.765 17.754 1.00 69.62 165 SER A O 1
ATOM 1244 N N . GLU A 1 166 ? -0.527 -23.587 15.530 1.00 65.56 166 GLU A N 1
ATOM 1245 C CA . GLU A 1 166 ? -1.995 -23.520 15.468 1.00 65.56 166 GLU A CA 1
ATOM 1246 C C . GLU A 1 166 ? -2.658 -24.622 16.321 1.00 65.56 166 GLU A C 1
ATOM 1248 O O . GLU A 1 166 ? -3.549 -24.369 17.124 1.00 65.56 166 GLU A O 1
ATOM 1253 N N . LYS A 1 167 ? -2.077 -25.828 16.301 1.00 79.25 167 LYS A N 1
ATOM 1254 C CA . LYS A 1 167 ? -2.472 -26.953 17.159 1.00 79.25 167 LYS A CA 1
ATOM 1255 C C . LYS A 1 167 ? -2.196 -26.735 18.653 1.00 79.25 167 LYS A C 1
ATOM 1257 O O . LYS A 1 167 ? -2.963 -27.194 19.492 1.00 79.25 167 LYS A O 1
ATOM 1262 N N . ALA A 1 168 ? -1.081 -26.100 19.008 1.00 72.31 168 ALA A N 1
ATOM 1263 C CA . ALA A 1 168 ? -0.775 -25.747 20.392 1.00 72.31 168 ALA A CA 1
ATOM 1264 C C . ALA A 1 168 ? -1.669 -24.603 20.899 1.00 72.31 168 ALA A C 1
ATOM 1266 O O . ALA A 1 168 ? -2.044 -24.623 22.067 1.00 72.31 168 ALA A O 1
ATOM 1267 N N . ARG A 1 169 ? -2.052 -23.660 20.027 1.00 74.94 169 ARG A N 1
ATOM 1268 C CA . ARG A 1 169 ? -3.038 -22.609 20.322 1.00 74.94 169 ARG A CA 1
ATOM 1269 C C . ARG A 1 169 ? -4.416 -23.213 20.562 1.00 74.94 169 ARG A C 1
ATOM 1271 O O . ARG A 1 169 ? -5.023 -22.923 21.586 1.00 74.94 169 ARG A O 1
ATOM 1278 N N . ASP A 1 170 ? -4.854 -24.131 19.703 1.00 76.94 170 ASP A N 1
ATOM 1279 C CA . ASP A 1 170 ? -6.114 -24.853 19.892 1.00 76.94 170 ASP A CA 1
ATOM 1280 C C . ASP A 1 170 ? -6.107 -25.735 21.145 1.00 76.94 170 ASP A C 1
ATOM 1282 O O . ASP A 1 170 ? -7.091 -25.757 21.879 1.00 76.94 170 ASP A O 1
ATOM 1286 N N . ASN A 1 171 ? -4.998 -26.415 21.454 1.00 86.56 171 ASN A N 1
ATOM 1287 C CA . ASN A 1 171 ? -4.873 -27.163 22.708 1.00 86.56 171 ASN A CA 1
ATOM 1288 C C . ASN A 1 171 ? -4.969 -26.240 23.930 1.00 86.56 171 ASN A C 1
ATOM 1290 O O . ASN A 1 171 ? -5.640 -26.586 24.897 1.00 86.56 171 ASN A O 1
ATOM 1294 N N . LEU A 1 172 ? -4.338 -25.062 23.882 1.00 79.38 172 LEU A N 1
ATOM 1295 C CA . LEU A 1 172 ? -4.425 -24.066 24.950 1.00 79.38 172 LEU A CA 1
ATOM 1296 C C . LEU A 1 172 ? -5.861 -23.533 25.093 1.00 79.38 172 LEU A C 1
ATOM 1298 O O . LEU A 1 172 ? -6.352 -23.373 26.209 1.00 79.38 172 LEU A O 1
ATOM 1302 N N . ARG A 1 173 ? -6.558 -23.307 23.970 1.00 82.50 173 ARG A N 1
ATOM 1303 C CA . ARG A 1 173 ? -7.975 -22.919 23.937 1.00 82.50 173 ARG A CA 1
ATOM 1304 C C . ARG A 1 173 ? -8.862 -24.010 24.549 1.00 82.50 173 ARG A C 1
ATOM 1306 O O . ARG A 1 173 ? -9.717 -23.701 25.373 1.00 82.50 173 ARG A O 1
ATOM 1313 N N . GLN A 1 174 ? -8.623 -25.279 24.213 1.00 87.25 174 GLN A N 1
ATOM 1314 C CA . GLN A 1 174 ? -9.338 -26.430 24.779 1.00 87.25 174 GLN A CA 1
ATOM 1315 C C . GLN A 1 174 ? -9.051 -26.623 26.275 1.00 87.25 174 GLN A C 1
ATOM 1317 O O . GLN A 1 174 ? -9.980 -26.883 27.036 1.00 87.25 174 GLN A O 1
ATOM 1322 N N . GLU A 1 175 ? -7.801 -26.458 26.721 1.00 86.25 175 GLU A N 1
ATOM 1323 C CA . GLU A 1 175 ? -7.443 -26.504 28.145 1.00 86.25 175 GLU A CA 1
ATOM 1324 C C . GLU A 1 175 ? -8.108 -25.369 28.932 1.00 86.25 175 GLU A C 1
ATOM 1326 O O . GLU A 1 175 ? -8.649 -25.616 30.011 1.00 86.25 175 GLU A O 1
ATOM 1331 N N . ARG A 1 176 ? -8.140 -24.143 28.387 1.00 80.75 176 ARG A N 1
ATOM 1332 C CA . ARG A 1 176 ? -8.844 -23.004 29.003 1.00 80.75 176 ARG A CA 1
ATOM 1333 C C . ARG A 1 176 ? -10.356 -23.237 29.081 1.00 80.75 176 ARG A C 1
ATOM 1335 O O . ARG A 1 176 ? -10.941 -23.005 30.138 1.00 80.75 176 ARG A O 1
ATOM 1342 N N . ALA A 1 177 ? -10.972 -23.748 28.014 1.00 81.88 177 ALA A N 1
ATOM 1343 C CA . ALA A 1 177 ? -12.395 -24.089 28.001 1.00 81.88 177 ALA A CA 1
ATOM 1344 C C . ALA A 1 177 ? -12.729 -25.191 29.026 1.00 81.88 177 ALA A C 1
ATOM 1346 O O . ALA A 1 177 ? -13.671 -25.055 29.805 1.00 81.88 177 ALA A O 1
ATOM 1347 N N . ALA A 1 178 ? -11.909 -26.244 29.104 1.00 83.88 178 ALA A N 1
ATOM 1348 C CA . ALA A 1 178 ? -12.077 -27.318 30.083 1.00 83.88 178 ALA A CA 1
ATOM 1349 C C . ALA A 1 178 ? -11.874 -26.836 31.533 1.00 83.88 178 ALA A C 1
ATOM 1351 O O . ALA A 1 178 ? -12.585 -27.279 32.438 1.00 83.88 178 ALA A O 1
ATOM 1352 N N . ALA A 1 179 ? -10.936 -25.911 31.766 1.00 79.81 179 ALA A N 1
ATOM 1353 C CA . ALA A 1 179 ? -10.726 -25.298 33.074 1.00 79.81 179 ALA A CA 1
ATOM 1354 C C . ALA A 1 179 ? -11.929 -24.439 33.505 1.00 79.81 179 ALA A C 1
ATOM 1356 O O . ALA A 1 179 ? -12.368 -24.542 34.651 1.00 79.81 179 ALA A O 1
ATOM 1357 N N . GLN A 1 180 ? -12.517 -23.657 32.592 1.00 70.12 180 GLN A N 1
ATOM 1358 C CA . GLN A 1 180 ? -13.741 -22.892 32.863 1.00 70.12 180 GLN A CA 1
ATOM 1359 C C . GLN A 1 180 ? -14.944 -23.797 33.167 1.00 70.12 180 GLN A C 1
ATOM 1361 O O . GLN A 1 180 ? -15.695 -23.528 34.107 1.00 70.12 180 GLN A O 1
ATOM 1366 N N . GLU A 1 181 ? -15.109 -24.907 32.443 1.00 73.19 181 GLU A N 1
ATOM 1367 C CA . GLU A 1 181 ? -16.183 -25.866 32.726 1.00 73.19 181 GLU A CA 1
ATOM 1368 C C . GLU A 1 181 ? -15.980 -26.600 34.064 1.00 73.19 181 GLU A C 1
ATOM 1370 O O . GLU A 1 181 ? -16.950 -26.832 34.793 1.00 73.19 181 GLU A O 1
ATOM 1375 N N . GLY A 1 182 ? -14.733 -26.908 34.439 1.00 60.47 182 GLY A N 1
ATOM 1376 C CA . GLY A 1 182 ? -14.390 -27.538 35.719 1.00 60.47 182 GLY A CA 1
ATOM 1377 C C . GLY A 1 182 ? -14.693 -26.664 36.943 1.00 60.47 182 GLY A C 1
ATOM 1378 O O . GLY A 1 182 ? -15.172 -27.171 37.958 1.00 60.47 182 GLY A O 1
ATOM 1379 N N . ILE A 1 183 ? -14.512 -25.344 36.827 1.00 58.44 183 ILE A N 1
ATOM 1380 C CA . ILE A 1 183 ? -14.774 -24.374 37.907 1.00 58.44 183 ILE A CA 1
ATOM 1381 C C . ILE A 1 183 ? -16.278 -24.262 38.234 1.00 58.44 183 ILE A C 1
ATOM 1383 O O . ILE A 1 183 ? -16.649 -23.921 39.357 1.00 58.44 183 ILE A O 1
ATOM 1387 N N . THR A 1 184 ? -17.177 -24.619 37.310 1.00 54.41 184 THR A N 1
ATOM 1388 C CA . THR A 1 184 ? -18.632 -24.526 37.553 1.00 54.41 184 THR A CA 1
ATOM 1389 C C . THR A 1 184 ? -19.243 -25.714 38.306 1.00 54.41 184 THR A C 1
ATOM 1391 O O . THR A 1 184 ? -20.387 -25.611 38.758 1.00 54.41 184 THR A O 1
ATOM 1394 N N . LYS A 1 185 ? -18.524 -26.835 38.487 1.00 54.41 185 LYS A N 1
ATOM 1395 C CA . LYS A 1 185 ? -19.095 -28.058 39.093 1.00 54.41 185 LYS A CA 1
ATOM 1396 C C . LYS A 1 185 ? -18.616 -28.393 40.503 1.00 54.41 185 LYS A C 1
ATOM 1398 O O . LYS A 1 185 ? -19.354 -29.066 41.221 1.00 54.41 185 LYS A O 1
ATOM 1403 N N . GLU A 1 186 ? -17.474 -27.888 40.953 1.00 48.19 186 GLU A N 1
ATOM 1404 C CA . GLU A 1 186 ? -16.975 -28.142 42.308 1.00 48.19 186 GLU A CA 1
ATOM 1405 C C . GLU A 1 186 ? -16.519 -26.834 42.963 1.00 48.19 186 GLU A C 1
ATOM 1407 O O . GLU A 1 186 ? -15.479 -26.297 42.611 1.00 48.19 186 GLU A O 1
ATOM 1412 N N . GLY A 1 187 ? -17.279 -26.314 43.936 1.00 45.09 187 GLY A N 1
ATOM 1413 C CA . GLY A 1 187 ? -16.758 -25.242 44.798 1.00 45.09 187 GLY A CA 1
ATOM 1414 C C . GLY A 1 187 ? -17.707 -24.112 45.173 1.00 45.09 187 GLY A C 1
ATOM 1415 O O . GLY A 1 187 ? -17.296 -22.959 45.243 1.00 45.09 187 GLY A O 1
ATOM 1416 N N . ARG A 1 188 ? -18.967 -24.412 45.504 1.00 46.81 188 ARG A N 1
ATOM 1417 C CA . ARG A 1 188 ? -19.792 -23.492 46.301 1.00 46.81 188 ARG A CA 1
ATOM 1418 C C . ARG A 1 188 ? -19.299 -23.526 47.756 1.00 46.81 188 ARG A C 1
ATOM 1420 O O . ARG A 1 188 ? -19.890 -24.204 48.590 1.00 46.81 188 ARG A O 1
ATOM 1427 N N . GLY A 1 189 ? -18.193 -22.839 48.045 1.00 48.88 189 GLY A N 1
ATOM 1428 C CA . GLY A 1 189 ? -17.707 -22.635 49.413 1.00 48.88 189 GLY A CA 1
ATOM 1429 C C . GLY A 1 189 ? -16.237 -22.230 49.505 1.00 48.88 189 GLY A C 1
ATOM 1430 O O . GLY A 1 189 ? -15.387 -23.098 49.669 1.00 48.88 189 GLY A O 1
ATOM 1431 N N . GLY A 1 190 ? -15.950 -20.924 49.457 1.00 44.06 190 GLY A N 1
ATOM 1432 C CA . GLY A 1 190 ? -14.622 -20.390 49.785 1.00 44.06 190 GLY A CA 1
ATOM 1433 C C . GLY A 1 190 ? -14.319 -18.993 49.234 1.00 44.06 190 GLY A C 1
ATOM 1434 O O . GLY A 1 190 ? -13.486 -18.859 48.349 1.00 44.06 190 GLY A O 1
ATOM 1435 N N . GLU A 1 191 ? -14.978 -17.961 49.769 1.00 50.41 191 GLU A N 1
ATOM 1436 C CA . GLU A 1 191 ? -14.491 -16.562 49.812 1.00 50.41 191 GLU A CA 1
ATOM 1437 C C . GLU A 1 191 ? -13.089 -16.506 50.471 1.00 50.41 191 GLU A C 1
ATOM 1439 O O . GLU A 1 191 ? -12.788 -17.338 51.321 1.00 50.41 191 GLU A O 1
ATOM 1444 N N . ALA A 1 192 ? -12.165 -15.570 50.256 1.00 50.72 192 ALA A N 1
ATOM 1445 C CA . ALA A 1 192 ? -12.057 -14.358 49.454 1.00 50.72 192 ALA A CA 1
ATOM 1446 C C . ALA A 1 192 ? -10.566 -13.951 49.532 1.00 50.72 192 ALA A C 1
ATOM 1448 O O . ALA A 1 192 ? -10.093 -13.646 50.622 1.00 50.72 192 ALA A O 1
ATOM 1449 N N . ALA A 1 193 ? -9.814 -14.009 48.426 1.00 51.19 193 ALA A N 1
ATOM 1450 C CA . ALA A 1 193 ? -8.458 -13.423 48.299 1.00 51.19 193 ALA A CA 1
ATOM 1451 C C . ALA A 1 193 ? -7.860 -13.546 46.879 1.00 51.19 193 ALA A C 1
ATOM 1453 O O . ALA A 1 193 ? -6.919 -12.832 46.560 1.00 51.19 193 ALA A O 1
ATOM 1454 N N . ALA A 1 194 ? -8.384 -14.432 46.023 1.00 51.56 194 ALA A N 1
ATOM 1455 C CA . ALA A 1 194 ? -7.822 -14.730 44.697 1.00 51.56 194 ALA A CA 1
ATOM 1456 C C . ALA A 1 194 ? -8.440 -13.929 43.524 1.00 51.56 194 ALA A C 1
ATOM 1458 O O . ALA A 1 194 ? -8.090 -14.154 42.373 1.00 51.56 194 ALA A O 1
ATOM 1459 N N . GLY A 1 195 ? -9.358 -12.995 43.799 1.00 51.94 195 GLY A N 1
ATOM 1460 C CA . GLY A 1 195 ? -10.194 -12.361 42.769 1.00 51.94 195 GLY A CA 1
ATOM 1461 C C . GLY A 1 195 ? -9.494 -11.361 41.842 1.00 51.94 195 GLY A C 1
ATOM 1462 O O . GLY A 1 195 ? -9.985 -11.138 40.741 1.00 51.94 195 GLY A O 1
ATOM 1463 N N . ASP A 1 196 ? -8.360 -10.779 42.240 1.00 50.69 196 ASP A N 1
ATOM 1464 C CA . ASP A 1 196 ? -7.703 -9.742 41.428 1.00 50.69 196 ASP A CA 1
ATOM 1465 C C . ASP A 1 196 ? -6.749 -10.312 40.369 1.00 50.69 196 ASP A C 1
ATOM 1467 O O . ASP A 1 196 ? -6.582 -9.712 39.309 1.00 50.69 196 ASP A O 1
ATOM 1471 N N . TYR A 1 197 ? -6.163 -11.491 40.602 1.00 55.44 197 TYR A N 1
ATOM 1472 C CA . TYR A 1 197 ? -5.217 -12.089 39.652 1.00 55.44 197 TYR A CA 1
ATOM 1473 C C . TYR A 1 197 ? -5.934 -12.764 38.475 1.00 55.44 197 TYR A C 1
ATOM 1475 O O . TYR A 1 197 ? -5.532 -12.590 37.327 1.00 55.44 197 TYR A O 1
ATOM 1483 N N . ASP A 1 198 ? -7.046 -13.454 38.742 1.00 54.66 198 ASP A N 1
ATOM 1484 C CA . ASP A 1 198 ? -7.852 -14.092 37.694 1.00 54.66 198 ASP A CA 1
ATOM 1485 C C . ASP A 1 198 ? -8.565 -13.058 36.813 1.00 54.66 198 ASP A C 1
ATOM 1487 O O . ASP A 1 198 ? -8.729 -13.263 35.611 1.00 54.66 198 ASP A O 1
ATOM 1491 N N . ARG A 1 199 ? -8.927 -11.902 37.381 1.00 57.88 199 ARG A N 1
ATOM 1492 C CA . ARG A 1 199 ? -9.541 -10.802 36.629 1.00 57.88 199 ARG A CA 1
ATOM 1493 C C . ARG A 1 199 ? -8.528 -10.076 35.743 1.00 57.88 199 ARG A C 1
ATOM 1495 O O . ARG A 1 199 ? -8.865 -9.712 34.622 1.00 57.88 199 ARG A O 1
ATOM 1502 N N . ALA A 1 200 ? -7.286 -9.926 36.210 1.00 53.91 200 ALA A N 1
ATOM 1503 C CA . ALA A 1 200 ? -6.189 -9.404 35.399 1.00 53.91 200 ALA A CA 1
ATOM 1504 C C . ALA A 1 200 ? -5.790 -10.378 34.274 1.00 53.91 200 ALA A C 1
ATOM 1506 O O . ALA A 1 200 ? -5.576 -9.951 33.144 1.00 53.91 200 ALA A O 1
ATOM 1507 N N . ALA A 1 201 ? -5.752 -11.686 34.548 1.00 57.97 201 ALA A N 1
ATOM 1508 C CA . ALA A 1 201 ? -5.455 -12.699 33.535 1.00 57.97 201 ALA A CA 1
ATOM 1509 C C . ALA A 1 201 ? -6.558 -12.810 32.464 1.00 57.97 201 ALA A C 1
ATOM 1511 O O . ALA A 1 201 ? -6.248 -12.986 31.286 1.00 57.97 201 ALA A O 1
ATOM 1512 N N . ALA A 1 202 ? -7.830 -12.664 32.853 1.00 62.66 202 ALA A N 1
ATOM 1513 C CA . ALA A 1 202 ? -8.951 -12.615 31.915 1.00 62.66 202 ALA A CA 1
ATOM 1514 C C . ALA A 1 202 ? -8.901 -11.365 31.020 1.00 62.66 202 ALA A C 1
ATOM 1516 O O . ALA A 1 202 ? -9.066 -11.484 29.810 1.00 62.66 202 ALA A O 1
ATOM 1517 N N . ALA A 1 203 ? -8.586 -10.198 31.592 1.00 58.62 203 ALA A N 1
ATOM 1518 C CA . ALA A 1 203 ? -8.470 -8.953 30.833 1.00 58.62 203 ALA A CA 1
ATOM 1519 C C . ALA A 1 203 ? -7.331 -8.996 29.796 1.00 58.62 203 ALA A C 1
ATOM 1521 O O . ALA A 1 203 ? -7.504 -8.535 28.675 1.00 58.62 203 ALA A O 1
ATOM 1522 N N . VAL A 1 204 ? -6.181 -9.596 30.131 1.00 54.84 204 VAL A N 1
ATOM 1523 C CA . VAL A 1 204 ? -5.072 -9.769 29.170 1.00 54.84 204 VAL A CA 1
ATOM 1524 C C . VAL A 1 204 ? -5.450 -10.744 28.049 1.00 54.84 204 VAL A C 1
ATOM 1526 O O . VAL A 1 204 ? -5.107 -10.508 26.894 1.00 54.84 204 VAL A O 1
ATOM 1529 N N . GLY A 1 205 ? -6.198 -11.806 28.367 1.00 61.56 205 GLY A N 1
ATOM 1530 C CA . GLY A 1 205 ? -6.686 -12.760 27.370 1.00 61.56 205 GLY A CA 1
ATOM 1531 C C . GLY A 1 205 ? -7.680 -12.155 26.372 1.00 61.56 205 GLY A C 1
ATOM 1532 O O . GLY A 1 205 ? -7.605 -12.477 25.191 1.00 61.56 205 GLY A O 1
ATOM 1533 N N . GLU A 1 206 ? -8.568 -11.261 26.818 1.00 60.03 206 GLU A N 1
ATOM 1534 C CA . GLU A 1 206 ? -9.500 -10.546 25.930 1.00 60.03 206 GLU A CA 1
ATOM 1535 C C . GLU A 1 206 ? -8.774 -9.581 24.984 1.00 60.03 206 GLU A C 1
ATOM 1537 O O . GLU A 1 206 ? -9.136 -9.489 23.812 1.00 60.03 206 GLU A O 1
ATOM 1542 N N . VAL A 1 207 ? -7.723 -8.907 25.460 1.00 53.72 207 VAL A N 1
ATOM 1543 C CA . VAL A 1 207 ? -6.920 -7.990 24.635 1.00 53.72 207 VAL A CA 1
ATOM 1544 C C . VAL A 1 207 ? -6.114 -8.748 23.576 1.00 53.72 207 VAL A C 1
ATOM 1546 O O . VAL A 1 207 ? -6.112 -8.338 22.418 1.00 53.72 207 VAL A O 1
ATOM 1549 N N . GLU A 1 208 ? -5.485 -9.878 23.928 1.00 54.00 208 GLU A N 1
ATOM 1550 C CA . GLU A 1 208 ? -4.789 -10.732 22.948 1.00 54.00 208 GLU A CA 1
ATOM 1551 C C . GLU A 1 208 ? -5.748 -11.271 21.873 1.00 54.00 208 GLU A C 1
ATOM 1553 O O . GLU A 1 208 ? -5.405 -11.290 20.692 1.00 54.00 208 GLU A O 1
ATOM 1558 N N . GLU A 1 209 ? -6.962 -11.678 22.254 1.00 53.53 209 GLU A N 1
ATOM 1559 C CA . GLU A 1 209 ? -7.951 -12.221 21.316 1.00 53.53 209 GLU A CA 1
ATOM 1560 C C . GLU A 1 209 ? -8.581 -11.139 20.419 1.00 53.53 209 GLU A C 1
ATOM 1562 O O . GLU A 1 209 ? -8.933 -11.417 19.271 1.00 53.53 209 GLU A O 1
ATOM 1567 N N . ALA A 1 210 ? -8.692 -9.901 20.912 1.00 51.25 210 ALA A N 1
ATOM 1568 C CA . ALA A 1 210 ? -9.108 -8.748 20.117 1.00 51.25 210 ALA A CA 1
ATOM 1569 C C . ALA A 1 210 ? -8.035 -8.340 19.091 1.00 51.25 210 ALA A C 1
ATOM 1571 O O . ALA A 1 210 ? -8.359 -8.148 17.920 1.00 51.25 210 ALA A O 1
ATOM 1572 N N . MET A 1 211 ? -6.758 -8.299 19.495 1.00 47.06 211 MET A N 1
ATOM 1573 C CA . MET A 1 211 ? -5.632 -8.038 18.585 1.00 47.06 211 MET A CA 1
ATOM 1574 C C . MET A 1 211 ? -5.521 -9.101 17.488 1.00 47.06 211 MET A C 1
ATOM 1576 O O . MET A 1 211 ? -5.228 -8.790 16.337 1.00 47.06 211 MET A O 1
ATOM 1580 N N . GLU A 1 212 ? -5.772 -10.366 17.825 1.00 49.06 212 GLU A N 1
ATOM 1581 C CA . GLU A 1 212 ? -5.654 -11.459 16.864 1.00 49.06 212 GLU A CA 1
ATOM 1582 C C . GLU A 1 212 ? -6.773 -11.463 15.810 1.00 49.06 212 GLU A C 1
ATOM 1584 O O . GLU A 1 212 ? -6.512 -11.800 14.653 1.00 49.06 212 GLU A O 1
ATOM 1589 N N . ARG A 1 213 ? -7.994 -11.043 16.173 1.00 53.00 213 ARG A N 1
ATOM 1590 C CA . ARG A 1 213 ? -9.084 -10.842 15.204 1.00 53.00 213 ARG A CA 1
ATOM 1591 C C . ARG A 1 213 ? -8.764 -9.718 14.216 1.00 53.00 213 ARG A C 1
ATOM 1593 O O . ARG A 1 213 ? -8.869 -9.939 13.017 1.00 53.00 213 ARG A O 1
ATOM 1600 N N . MET A 1 214 ? -8.241 -8.587 14.695 1.00 45.84 214 MET A N 1
ATOM 1601 C CA . MET A 1 214 ? -7.875 -7.459 13.827 1.00 45.84 214 MET A CA 1
ATOM 1602 C C . MET A 1 214 ? -6.844 -7.826 12.743 1.00 45.84 214 MET A C 1
ATOM 1604 O O . MET A 1 214 ? -6.983 -7.419 11.594 1.00 45.84 214 MET A O 1
ATOM 1608 N N . VAL A 1 215 ? -5.827 -8.630 13.078 1.00 42.94 215 VAL A N 1
ATOM 1609 C CA . VAL A 1 215 ? -4.770 -9.026 12.122 1.00 42.94 215 VAL A CA 1
ATOM 1610 C C . VAL A 1 215 ? -5.262 -10.057 11.097 1.00 42.94 215 VAL A C 1
ATOM 1612 O O . VAL A 1 215 ? -4.804 -10.071 9.951 1.00 42.94 215 VAL A O 1
ATOM 1615 N N . ALA A 1 216 ? -6.173 -10.950 11.494 1.00 45.34 216 ALA A N 1
ATOM 1616 C CA . ALA A 1 216 ? -6.742 -11.950 10.592 1.00 45.34 216 ALA A CA 1
ATOM 1617 C C . ALA A 1 216 ? -7.699 -11.323 9.566 1.00 45.34 216 ALA A C 1
ATOM 1619 O O . ALA A 1 216 ? -7.701 -11.736 8.404 1.00 45.34 216 ALA A O 1
ATOM 1620 N N . ASP A 1 217 ? -8.458 -10.309 9.981 1.00 49.06 217 ASP A N 1
ATOM 1621 C CA . ASP A 1 217 ? -9.442 -9.646 9.129 1.00 49.06 217 ASP A CA 1
ATOM 1622 C C . ASP A 1 217 ? -8.758 -8.768 8.057 1.00 49.06 217 ASP A C 1
ATOM 1624 O O . ASP A 1 217 ? -9.105 -8.862 6.879 1.00 49.06 217 ASP A O 1
ATOM 1628 N N . GLY A 1 218 ? -7.684 -8.040 8.402 1.00 45.50 218 GLY A N 1
ATOM 1629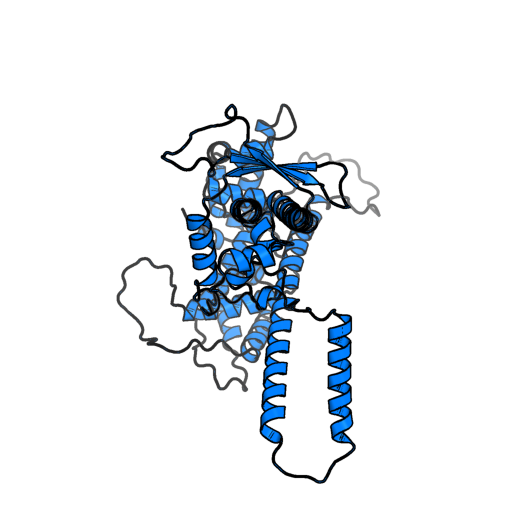 C CA . GLY A 1 218 ? -6.953 -7.186 7.447 1.00 45.50 218 GLY A CA 1
ATOM 1630 C C . GLY A 1 218 ? -6.260 -7.940 6.297 1.00 45.50 218 GLY A C 1
ATOM 1631 O O . GLY A 1 218 ? -6.325 -7.520 5.140 1.00 45.50 218 GLY A O 1
ATOM 1632 N N . ARG A 1 219 ? -5.639 -9.102 6.567 1.00 51.91 219 ARG A N 1
ATOM 1633 C CA . ARG A 1 219 ? -4.971 -9.903 5.514 1.00 51.91 219 ARG A CA 1
ATOM 1634 C C . ARG A 1 219 ? -5.958 -10.531 4.531 1.00 51.91 219 ARG A C 1
ATOM 1636 O O . ARG A 1 219 ? -5.685 -10.577 3.333 1.00 51.91 219 ARG A O 1
ATOM 1643 N N . ASN A 1 220 ? -7.097 -11.009 5.033 1.00 57.84 220 ASN A N 1
ATOM 1644 C CA . ASN A 1 220 ? -8.138 -11.575 4.181 1.00 57.84 220 ASN A CA 1
ATOM 1645 C C . ASN A 1 220 ? -8.766 -10.500 3.285 1.00 57.84 220 ASN A C 1
ATOM 1647 O O . ASN A 1 220 ? -9.055 -10.785 2.124 1.00 57.84 220 ASN A O 1
ATOM 1651 N N . ALA A 1 221 ? -8.919 -9.270 3.786 1.00 56.34 221 ALA A N 1
ATOM 1652 C CA . ALA A 1 221 ? -9.491 -8.164 3.026 1.00 56.34 221 ALA A CA 1
ATOM 1653 C C . ALA A 1 221 ? -8.621 -7.760 1.818 1.00 56.34 221 ALA A C 1
ATOM 1655 O O . ALA A 1 221 ? -9.131 -7.654 0.699 1.00 56.34 221 ALA A O 1
ATOM 1656 N N . GLU A 1 222 ? -7.301 -7.601 1.989 1.00 56.59 222 GLU A N 1
ATOM 1657 C CA . GLU A 1 222 ? -6.413 -7.196 0.885 1.00 56.59 222 GLU A CA 1
ATOM 1658 C C . GLU A 1 222 ? -6.276 -8.290 -0.191 1.00 56.59 222 GLU A C 1
ATOM 1660 O O . GLU A 1 222 ? -6.312 -8.007 -1.396 1.00 56.59 222 GLU A O 1
ATOM 1665 N N . GLU A 1 223 ? -6.156 -9.558 0.217 1.00 63.66 223 GLU A N 1
ATOM 1666 C CA . GLU A 1 223 ? -6.059 -10.679 -0.721 1.00 63.66 223 GLU A CA 1
ATOM 1667 C C . GLU A 1 223 ? -7.377 -10.890 -1.481 1.00 63.66 223 GLU A C 1
ATOM 1669 O O . GLU A 1 223 ? -7.355 -11.026 -2.711 1.00 63.66 223 GLU A O 1
ATOM 1674 N N . ALA A 1 224 ? -8.522 -10.802 -0.792 1.00 66.88 224 ALA A N 1
ATOM 1675 C CA . ALA A 1 224 ? -9.838 -10.824 -1.425 1.00 66.88 224 ALA A CA 1
ATOM 1676 C C . ALA A 1 224 ? -9.991 -9.669 -2.424 1.00 66.88 224 ALA A C 1
ATOM 1678 O O . ALA A 1 224 ? -10.406 -9.893 -3.563 1.00 66.88 224 ALA A O 1
ATOM 1679 N N . ARG A 1 225 ? -9.564 -8.451 -2.065 1.00 64.19 225 ARG A N 1
ATOM 1680 C CA . ARG A 1 225 ? -9.569 -7.283 -2.962 1.00 64.19 225 ARG A CA 1
ATOM 1681 C C . ARG A 1 225 ? -8.731 -7.523 -4.219 1.00 64.19 225 ARG A C 1
ATOM 1683 O O . ARG A 1 225 ? -9.185 -7.252 -5.336 1.00 64.19 225 ARG A O 1
ATOM 1690 N N . ARG A 1 226 ? -7.522 -8.071 -4.070 1.00 68.00 226 ARG A N 1
ATOM 1691 C CA . ARG A 1 226 ? -6.637 -8.402 -5.198 1.00 68.00 226 ARG A CA 1
ATOM 1692 C C . ARG A 1 226 ? -7.244 -9.478 -6.101 1.00 68.00 226 ARG A C 1
ATOM 1694 O O . ARG A 1 226 ? -7.171 -9.363 -7.328 1.00 68.00 226 ARG A O 1
ATOM 1701 N N . GLU A 1 227 ? -7.841 -10.514 -5.516 1.00 69.31 227 GLU A N 1
ATOM 1702 C CA . GLU A 1 227 ? -8.516 -11.579 -6.257 1.00 69.31 227 GLU A CA 1
ATOM 1703 C C . GLU A 1 227 ? -9.738 -11.044 -7.018 1.00 69.31 227 GLU A C 1
ATOM 1705 O O . GLU A 1 227 ? -9.909 -11.367 -8.198 1.00 69.31 227 GLU A O 1
ATOM 1710 N N . ARG A 1 228 ? -10.534 -10.154 -6.407 1.00 65.31 228 ARG A N 1
ATOM 1711 C CA . ARG A 1 228 ? -11.666 -9.471 -7.057 1.00 65.31 228 ARG A CA 1
ATOM 1712 C C . ARG A 1 228 ? -11.218 -8.659 -8.268 1.00 65.31 228 ARG A C 1
ATOM 1714 O O . ARG A 1 228 ? -11.767 -8.846 -9.357 1.00 65.31 228 ARG A O 1
ATOM 1721 N N . MET A 1 229 ? -10.175 -7.835 -8.127 1.00 62.41 229 MET A N 1
ATOM 1722 C CA . MET A 1 229 ? -9.610 -7.067 -9.248 1.00 62.41 229 MET A CA 1
ATOM 1723 C C . MET A 1 229 ? -9.137 -7.986 -10.382 1.00 62.41 229 MET A C 1
ATOM 1725 O O . MET A 1 229 ? -9.441 -7.748 -11.556 1.00 62.41 229 MET A O 1
ATOM 1729 N N . ALA A 1 230 ? -8.445 -9.077 -10.041 1.00 63.19 230 ALA A N 1
ATOM 1730 C CA . ALA A 1 230 ? -7.993 -10.061 -11.018 1.00 63.19 230 ALA A CA 1
ATOM 1731 C C . ALA A 1 230 ? -9.170 -10.768 -11.713 1.00 63.19 230 ALA A C 1
ATOM 1733 O O . ALA A 1 230 ? -9.126 -10.986 -12.925 1.00 63.19 230 ALA A O 1
ATOM 1734 N N . ARG A 1 231 ? -10.245 -11.086 -10.982 1.00 64.19 231 ARG A N 1
ATOM 1735 C CA . ARG A 1 231 ? -11.450 -11.736 -11.516 1.00 64.19 231 ARG A CA 1
ATOM 1736 C C . ARG A 1 231 ? -12.247 -10.809 -12.430 1.00 64.19 231 ARG A C 1
ATOM 1738 O O . ARG A 1 231 ? -12.669 -11.251 -13.498 1.00 64.19 231 ARG A O 1
ATOM 1745 N N . ALA A 1 232 ? -12.396 -9.535 -12.070 1.00 59.41 232 ALA A N 1
ATOM 1746 C CA . ALA A 1 232 ? -13.025 -8.522 -12.915 1.00 59.41 232 ALA A CA 1
ATOM 1747 C C . ALA A 1 232 ? -12.223 -8.301 -14.211 1.00 59.41 232 ALA A C 1
ATOM 1749 O O . ALA A 1 232 ? -12.789 -8.290 -15.306 1.00 59.41 232 ALA A O 1
ATOM 1750 N N . ALA A 1 233 ? -10.891 -8.216 -14.120 1.00 60.41 233 ALA A N 1
ATOM 1751 C CA . ALA A 1 233 ? -10.013 -8.154 -15.290 1.00 60.41 233 ALA A CA 1
ATOM 1752 C C . ALA A 1 233 ? -10.100 -9.426 -16.161 1.00 60.41 233 ALA A C 1
ATOM 1754 O O . ALA A 1 233 ? -10.218 -9.338 -17.385 1.00 60.41 233 ALA A O 1
ATOM 1755 N N . ALA A 1 234 ? -10.116 -10.614 -15.550 1.00 60.75 234 ALA A N 1
ATOM 1756 C CA . ALA A 1 234 ? -10.193 -11.891 -16.259 1.00 60.75 234 ALA A CA 1
ATOM 1757 C C . ALA A 1 234 ? -11.548 -12.117 -16.952 1.00 60.75 234 ALA A C 1
ATOM 1759 O O . ALA A 1 234 ? -11.576 -12.593 -18.088 1.00 60.75 234 ALA A O 1
ATOM 1760 N N . ALA A 1 235 ? -12.664 -11.737 -16.319 1.00 59.53 235 ALA A N 1
ATOM 1761 C CA . ALA A 1 235 ? -13.998 -11.811 -16.921 1.00 59.53 235 ALA A CA 1
ATOM 1762 C C . ALA A 1 235 ? -14.094 -10.970 -18.207 1.00 59.53 235 ALA A C 1
ATOM 1764 O O . ALA A 1 235 ? -14.740 -11.383 -19.170 1.00 59.53 235 ALA A O 1
ATOM 1765 N N . ARG A 1 236 ? -13.378 -9.838 -18.259 1.00 59.78 236 ARG A N 1
ATOM 1766 C CA . ARG A 1 236 ? -13.275 -8.975 -19.446 1.00 59.78 236 ARG A CA 1
ATOM 1767 C C . ARG A 1 236 ? -12.401 -9.578 -20.550 1.00 59.78 236 ARG A C 1
ATOM 1769 O O . ARG A 1 236 ? -12.729 -9.443 -21.723 1.00 59.78 236 ARG A O 1
ATOM 1776 N N . MET A 1 237 ? -11.325 -10.279 -20.190 1.00 59.78 237 MET A N 1
ATOM 1777 C CA . MET A 1 237 ? -10.403 -10.899 -21.156 1.00 59.78 237 MET A CA 1
ATOM 1778 C C . MET A 1 237 ? -10.905 -12.243 -21.716 1.00 59.78 237 MET A C 1
ATOM 1780 O O . MET A 1 237 ? -10.505 -12.636 -22.810 1.00 59.78 237 MET A O 1
ATOM 1784 N N . GLY A 1 238 ? -11.764 -12.960 -20.983 1.00 48.88 238 GLY A N 1
ATOM 1785 C CA . GLY A 1 238 ? -12.244 -14.302 -21.346 1.00 48.88 238 GLY A CA 1
ATOM 1786 C C . GLY A 1 238 ? -13.653 -14.379 -21.951 1.00 48.88 238 GLY A C 1
ATOM 1787 O O . GLY A 1 238 ? -14.109 -15.473 -22.278 1.00 48.88 238 GLY A O 1
ATOM 1788 N N . GLY A 1 239 ? -14.363 -13.255 -22.086 1.00 42.66 239 GLY A N 1
ATOM 1789 C CA . GLY A 1 239 ? -15.827 -13.222 -22.191 1.00 42.66 239 GLY A CA 1
ATOM 1790 C C . GLY A 1 239 ? -16.431 -12.815 -23.537 1.00 42.66 239 GLY A C 1
ATOM 1791 O O . GLY A 1 239 ? -17.349 -12.006 -23.550 1.00 42.66 239 GLY A O 1
ATOM 1792 N N . ALA A 1 240 ? -15.983 -13.395 -24.652 1.00 39.09 240 ALA A N 1
ATOM 1793 C CA . ALA A 1 240 ? -16.779 -13.470 -25.886 1.00 39.09 240 ALA A CA 1
ATOM 1794 C C . ALA A 1 240 ? -16.562 -14.817 -26.598 1.00 39.09 240 ALA A C 1
ATOM 1796 O O . ALA A 1 240 ? -16.171 -14.882 -27.761 1.00 39.09 240 ALA A O 1
ATOM 1797 N N . VAL A 1 241 ? -16.826 -15.921 -25.894 1.00 39.69 241 VAL A N 1
ATOM 1798 C CA . VAL A 1 241 ? -17.248 -17.159 -26.558 1.00 39.69 241 VAL A CA 1
ATOM 1799 C C . VAL A 1 241 ? -18.749 -17.275 -26.312 1.00 39.69 241 VAL A C 1
ATOM 1801 O O . VAL A 1 241 ? -19.143 -17.579 -25.184 1.00 39.69 241 VAL A O 1
ATOM 1804 N N . PRO A 1 242 ? -19.610 -16.992 -27.306 1.00 39.75 242 PRO A N 1
ATOM 1805 C CA . PRO A 1 242 ? -21.027 -17.265 -27.156 1.00 39.75 242 PRO A CA 1
ATOM 1806 C C . PRO A 1 242 ? -21.193 -18.754 -26.856 1.00 39.75 242 PRO A C 1
ATOM 1808 O O . PRO A 1 242 ? -20.698 -19.608 -27.594 1.00 39.75 242 PRO A O 1
ATOM 1811 N N . SER A 1 243 ? -21.868 -19.048 -25.743 1.00 36.62 243 SER A N 1
ATOM 1812 C CA . SER A 1 243 ? -22.358 -20.383 -25.421 1.00 36.62 243 SER A CA 1
ATOM 1813 C C . SER A 1 243 ? -23.155 -20.889 -26.619 1.00 36.62 243 SER A C 1
ATOM 1815 O O . SER A 1 243 ? -24.244 -20.404 -26.925 1.00 36.62 243 SER A O 1
ATOM 1817 N N . SER A 1 244 ? -22.552 -21.816 -27.355 1.00 42.78 244 SER A N 1
ATOM 1818 C CA . SER A 1 244 ? -23.133 -22.444 -28.526 1.00 42.78 244 SER A CA 1
ATOM 1819 C C . SER A 1 244 ? -24.208 -23.431 -28.085 1.00 42.78 244 SER A C 1
ATOM 1821 O O . SER A 1 244 ? -23.945 -24.624 -27.931 1.00 42.78 244 SER A O 1
ATOM 1823 N N . ALA A 1 245 ? -25.425 -22.936 -27.908 1.00 45.53 245 ALA A N 1
ATOM 1824 C CA . ALA A 1 245 ? -26.633 -23.719 -28.091 1.00 45.53 245 ALA A CA 1
ATOM 1825 C C . ALA A 1 245 ? -27.752 -22.769 -28.537 1.00 45.53 245 ALA A C 1
ATOM 1827 O O . ALA A 1 245 ? -28.160 -21.897 -27.784 1.00 45.53 245 ALA A O 1
ATOM 1828 N N . GLU A 1 246 ? -28.215 -22.979 -29.772 1.00 47.72 246 GLU A N 1
ATOM 1829 C CA . GLU A 1 246 ? -29.383 -22.348 -30.411 1.00 47.72 246 GLU A CA 1
ATOM 1830 C C . GLU A 1 246 ? -29.192 -20.958 -31.045 1.00 47.72 246 GLU A C 1
ATOM 1832 O O . GLU A 1 246 ? -29.743 -19.955 -30.614 1.00 47.72 246 GLU A O 1
ATOM 1837 N N . ALA A 1 247 ? -28.523 -20.932 -32.200 1.00 38.34 247 ALA A N 1
ATOM 1838 C CA . ALA A 1 247 ? -28.877 -19.996 -33.269 1.00 38.34 247 ALA A CA 1
ATOM 1839 C C . ALA A 1 247 ? -28.660 -20.676 -34.626 1.00 38.34 247 ALA A C 1
ATOM 1841 O O . ALA A 1 247 ? -27.605 -20.584 -35.252 1.00 38.34 247 ALA A O 1
ATOM 1842 N N . VAL A 1 248 ? -29.669 -21.438 -35.048 1.00 48.78 248 VAL A N 1
ATOM 1843 C CA . VAL A 1 248 ? -29.779 -21.953 -36.412 1.00 48.78 248 VAL A CA 1
ATOM 1844 C C . VAL A 1 248 ? -30.440 -20.878 -37.275 1.00 48.78 248 VAL A C 1
ATOM 1846 O O . VAL A 1 248 ? -31.553 -20.454 -36.986 1.00 48.78 248 VAL A O 1
ATOM 1849 N N . ALA A 1 249 ? -29.750 -20.546 -38.367 1.00 49.78 249 ALA A N 1
ATOM 1850 C CA . ALA A 1 249 ? -30.247 -19.956 -39.610 1.00 49.78 249 ALA A CA 1
ATOM 1851 C C . ALA A 1 249 ? -30.710 -18.486 -39.604 1.00 49.78 249 ALA A C 1
ATOM 1853 O O . ALA A 1 249 ? -31.883 -18.188 -39.411 1.00 49.78 249 ALA A O 1
ATOM 1854 N N . SER A 1 250 ? -29.805 -17.611 -40.052 1.00 40.66 250 SER A N 1
ATOM 1855 C CA . SER A 1 250 ? -30.078 -16.693 -41.170 1.00 40.66 250 SER A CA 1
ATOM 1856 C C . SER A 1 250 ? -28.766 -16.058 -41.646 1.00 40.66 250 SER A C 1
ATOM 1858 O O . SER A 1 250 ? -28.307 -15.056 -41.101 1.00 40.66 250 SER A O 1
ATOM 1860 N N . GLU A 1 251 ? -28.139 -16.683 -42.646 1.00 54.69 251 GLU A N 1
ATOM 1861 C CA . GLU A 1 251 ? -27.148 -16.035 -43.508 1.00 54.69 251 GLU A CA 1
ATOM 1862 C C . GLU A 1 251 ? -27.884 -15.069 -44.441 1.00 54.69 251 GLU A C 1
ATOM 1864 O O . GLU A 1 251 ? -28.815 -15.494 -45.115 1.00 54.69 251 GLU A O 1
ATOM 1869 N N . GLU A 1 252 ? -27.448 -13.806 -44.448 1.00 50.44 252 GLU A N 1
ATOM 1870 C CA . GLU A 1 252 ? -27.605 -12.763 -45.485 1.00 50.44 252 GLU A CA 1
ATOM 1871 C C . GLU A 1 252 ? -27.984 -11.403 -44.882 1.00 50.44 252 GLU A C 1
ATOM 1873 O O . GLU A 1 252 ? -29.079 -10.894 -45.085 1.00 50.44 252 GLU A O 1
ATOM 1878 N N . GLN A 1 253 ? -27.037 -10.783 -44.170 1.00 42.72 253 GLN A N 1
ATOM 1879 C CA . GLN A 1 253 ? -26.840 -9.326 -44.167 1.00 42.72 253 GLN A CA 1
ATOM 1880 C C . GLN A 1 253 ? -25.488 -9.005 -43.523 1.00 42.72 253 GLN A C 1
ATOM 1882 O O . GLN A 1 253 ? -25.311 -8.980 -42.310 1.00 42.72 253 GLN A O 1
ATOM 1887 N N . LYS A 1 254 ? -24.489 -8.825 -44.387 1.00 46.25 254 LYS A N 1
ATOM 1888 C CA . LYS A 1 254 ? -23.128 -8.424 -44.044 1.00 46.25 254 LYS A CA 1
ATOM 1889 C C . LYS A 1 254 ? -23.099 -6.893 -43.966 1.00 46.25 254 LYS A C 1
ATOM 1891 O O . LYS A 1 254 ? -22.631 -6.249 -44.898 1.00 46.25 254 LYS A O 1
ATOM 1896 N N . GLU A 1 255 ? -23.666 -6.318 -42.906 1.00 46.97 255 GLU A N 1
ATOM 1897 C CA . GLU A 1 255 ? -23.440 -4.906 -42.584 1.00 46.97 255 GLU A CA 1
ATOM 1898 C C . GLU A 1 255 ? -22.118 -4.767 -41.818 1.00 46.97 255 GLU A C 1
ATOM 1900 O O . GLU A 1 255 ? -21.912 -5.318 -40.736 1.00 46.97 255 GLU A O 1
ATOM 1905 N N . GLU A 1 256 ? -21.181 -4.064 -42.453 1.00 48.47 256 GLU A N 1
ATOM 1906 C CA . GLU A 1 256 ? -19.911 -3.616 -41.894 1.00 48.47 256 GLU A CA 1
ATOM 1907 C C . GLU A 1 256 ? -20.168 -2.646 -40.738 1.00 48.47 256 GLU A C 1
ATOM 1909 O O . GLU A 1 256 ? -20.366 -1.450 -40.930 1.00 48.47 256 GLU A O 1
ATOM 1914 N N . GLY A 1 257 ? -20.168 -3.171 -39.520 1.00 46.06 257 GLY A N 1
ATOM 1915 C CA . GLY A 1 257 ? -20.332 -2.350 -38.328 1.00 46.06 257 GLY A CA 1
ATOM 1916 C C . GLY A 1 257 ? -20.471 -3.180 -37.068 1.00 46.06 257 GLY A C 1
ATOM 1917 O O . GLY A 1 257 ? -21.335 -2.889 -36.252 1.00 46.06 257 GLY A O 1
ATOM 1918 N N . SER A 1 258 ? -19.654 -4.231 -36.912 1.00 51.31 258 SER A N 1
ATOM 1919 C CA . SER A 1 258 ? -19.538 -4.910 -35.617 1.00 51.31 258 SER A CA 1
ATOM 1920 C C . SER A 1 258 ? -19.279 -3.830 -34.566 1.00 51.31 258 SER A C 1
ATOM 1922 O O . SER A 1 258 ? -18.296 -3.097 -34.741 1.00 51.31 258 SER A O 1
ATOM 1924 N N . PRO A 1 259 ? -20.122 -3.686 -33.526 1.00 53.34 259 PRO A N 1
ATOM 1925 C CA . PRO A 1 259 ? -19.838 -2.781 -32.428 1.00 53.34 259 PRO A CA 1
ATOM 1926 C C . PRO A 1 259 ? -18.512 -3.257 -31.852 1.00 53.34 259 PRO A C 1
ATOM 1928 O O . PRO A 1 259 ? -18.436 -4.312 -31.234 1.00 53.34 259 PRO A O 1
ATOM 1931 N N . LYS A 1 260 ? -17.429 -2.555 -32.192 1.00 57.69 260 LYS A N 1
ATOM 1932 C CA . LYS A 1 260 ? -16.130 -2.782 -31.571 1.00 57.69 260 LYS A CA 1
ATOM 1933 C C . LYS A 1 260 ? -16.390 -2.590 -30.092 1.00 57.69 260 LYS A C 1
ATOM 1935 O O . LYS A 1 260 ? -16.857 -1.508 -29.746 1.00 57.69 260 LYS A O 1
ATOM 1940 N N . ASP A 1 261 ? -16.170 -3.639 -29.305 1.00 65.81 261 ASP A N 1
ATOM 1941 C CA . ASP A 1 261 ? -16.439 -3.696 -27.871 1.00 65.81 261 ASP A CA 1
ATOM 1942 C C . ASP A 1 261 ? -16.070 -2.371 -27.211 1.00 65.81 261 ASP A C 1
ATOM 1944 O O . ASP A 1 261 ? -14.899 -2.068 -26.964 1.00 65.81 261 ASP A O 1
ATOM 1948 N N . GLN A 1 262 ? -17.083 -1.526 -27.021 1.00 84.75 262 GLN A N 1
ATOM 1949 C CA . GLN A 1 262 ? -16.889 -0.220 -26.434 1.00 84.75 262 GLN A CA 1
ATOM 1950 C C . GLN A 1 262 ? -16.675 -0.490 -24.956 1.00 84.75 262 GLN A C 1
ATOM 1952 O O . GLN A 1 262 ? -17.600 -0.895 -24.249 1.00 84.75 262 GLN A O 1
ATOM 1957 N N . TRP A 1 263 ? -15.421 -0.354 -24.523 1.00 93.44 263 TRP A N 1
ATOM 1958 C CA . TRP A 1 263 ? -15.080 -0.467 -23.116 1.00 93.44 263 TRP A CA 1
ATOM 1959 C C . TRP A 1 263 ? -15.972 0.490 -22.323 1.00 93.44 263 TRP A C 1
ATOM 1961 O O . TRP A 1 263 ? -16.191 1.631 -22.730 1.00 93.44 263 TRP A O 1
ATOM 1971 N N . ARG A 1 264 ? -16.502 -0.006 -21.211 1.00 94.38 264 ARG A N 1
ATOM 1972 C CA . ARG A 1 264 ? -17.343 0.735 -20.280 1.00 94.38 264 ARG A CA 1
ATOM 1973 C C . ARG A 1 264 ? -16.839 0.448 -18.880 1.00 94.38 264 ARG A C 1
ATOM 1975 O O . ARG A 1 264 ? -16.477 -0.697 -18.602 1.00 94.38 264 ARG A O 1
ATOM 1982 N N . LEU A 1 265 ? -16.842 1.472 -18.038 1.00 93.25 265 LEU A N 1
ATOM 1983 C CA . LEU A 1 265 ? -16.540 1.312 -16.626 1.00 93.25 265 LEU A CA 1
ATOM 1984 C C . LEU A 1 265 ? -17.608 0.412 -15.996 1.00 93.25 265 LEU A C 1
ATOM 1986 O O . LEU A 1 265 ? -18.803 0.639 -16.202 1.00 93.25 265 LEU A O 1
ATOM 1990 N N . VAL A 1 266 ? -17.183 -0.630 -15.285 1.00 91.06 266 VAL A N 1
ATOM 1991 C CA . VAL A 1 266 ? -18.098 -1.568 -14.625 1.00 91.06 266 VAL A CA 1
ATOM 1992 C C . VAL A 1 266 ? -18.046 -1.341 -13.122 1.00 91.06 266 VAL A C 1
ATOM 1994 O O . VAL A 1 266 ? -16.984 -1.428 -12.510 1.00 91.06 266 VAL A O 1
ATOM 1997 N N . THR A 1 267 ? -19.205 -1.078 -12.527 1.00 91.75 267 THR A N 1
ATOM 1998 C CA . THR A 1 267 ? -19.368 -1.072 -11.073 1.00 91.75 267 THR A CA 1
ATOM 1999 C C . THR A 1 267 ? -19.653 -2.499 -10.603 1.00 91.75 267 THR A C 1
ATOM 2001 O O . THR A 1 267 ? -20.547 -3.132 -11.171 1.00 91.75 267 THR A O 1
ATOM 2004 N N . PRO A 1 268 ? -18.898 -3.043 -9.631 1.00 90.50 268 PRO A N 1
ATOM 2005 C CA . PRO A 1 268 ? -19.207 -4.341 -9.040 1.00 90.50 268 PRO A CA 1
ATOM 2006 C C . PRO A 1 268 ? -20.632 -4.364 -8.469 1.00 90.50 268 PRO A C 1
ATOM 2008 O O . PRO A 1 268 ? -21.050 -3.412 -7.822 1.00 90.50 268 PRO A O 1
ATOM 2011 N N . GLU A 1 269 ? -21.373 -5.451 -8.699 1.00 92.62 269 GLU A N 1
ATOM 2012 C CA . GLU A 1 269 ? -22.747 -5.620 -8.184 1.00 92.62 269 GLU A CA 1
ATOM 2013 C C . GLU A 1 269 ? -22.794 -6.345 -6.824 1.00 92.62 269 GLU A C 1
ATOM 2015 O O . GLU A 1 269 ? -23.878 -6.539 -6.266 1.00 92.62 269 GLU A O 1
ATOM 2020 N N . GLU A 1 270 ? -21.632 -6.792 -6.335 1.00 91.81 270 GLU A N 1
ATOM 2021 C CA . GLU A 1 270 ? -21.462 -7.539 -5.087 1.00 91.81 270 GLU A CA 1
ATOM 2022 C C . GLU A 1 270 ? -21.588 -6.613 -3.871 1.00 91.81 270 GLU A C 1
ATOM 2024 O O . GLU A 1 270 ? -21.195 -5.444 -3.920 1.00 91.81 270 GLU A O 1
ATOM 2029 N N . VAL A 1 271 ? -22.172 -7.157 -2.802 1.00 95.94 271 VAL A N 1
ATOM 2030 C CA . VAL A 1 271 ? -22.277 -6.502 -1.497 1.00 95.94 271 VAL A CA 1
ATOM 2031 C C . VAL A 1 271 ? -20.969 -6.703 -0.749 1.00 95.94 271 VAL A C 1
ATOM 2033 O O . VAL A 1 271 ? -20.567 -7.843 -0.527 1.00 95.94 271 VAL A O 1
ATOM 2036 N N . ASP A 1 272 ? -20.340 -5.600 -0.361 1.00 95.88 272 ASP A N 1
ATOM 2037 C CA . ASP A 1 272 ? -19.119 -5.568 0.434 1.00 95.88 272 ASP A CA 1
ATOM 2038 C C . ASP A 1 272 ? -19.332 -4.635 1.638 1.00 95.88 272 ASP A C 1
ATOM 2040 O O . ASP A 1 272 ? -19.174 -3.415 1.565 1.00 95.88 272 ASP A O 1
ATOM 2044 N N . GLU A 1 273 ? -19.795 -5.230 2.740 1.00 96.06 273 GLU A N 1
ATOM 2045 C CA . GLU A 1 273 ? -20.113 -4.515 3.983 1.00 96.06 273 GLU A CA 1
ATOM 2046 C C . GLU A 1 273 ? -18.851 -3.931 4.631 1.00 96.06 273 GLU A C 1
ATOM 2048 O O . GLU A 1 273 ? -18.896 -2.834 5.194 1.00 96.06 273 GLU A O 1
ATOM 2053 N N . ASP A 1 274 ? -17.720 -4.628 4.497 1.00 94.25 274 ASP A N 1
ATOM 2054 C CA . ASP A 1 274 ? -16.434 -4.223 5.058 1.00 94.25 274 ASP A CA 1
ATOM 2055 C C . ASP A 1 274 ? -15.898 -2.975 4.342 1.00 94.25 274 ASP A C 1
ATOM 2057 O O . ASP A 1 274 ? -15.492 -2.015 4.999 1.00 94.25 274 ASP A O 1
ATOM 2061 N N . GLU A 1 275 ? -16.001 -2.907 3.008 1.00 94.06 275 GLU A N 1
ATOM 2062 C CA . GLU A 1 275 ? -15.635 -1.703 2.245 1.00 94.06 275 GLU A CA 1
ATOM 2063 C C . GLU A 1 275 ? -16.441 -0.468 2.685 1.00 94.06 275 GLU A C 1
ATOM 2065 O O . GLU A 1 275 ? -15.881 0.623 2.837 1.00 94.06 275 GLU A O 1
ATOM 2070 N N . LEU A 1 276 ? -17.751 -0.628 2.912 1.00 97.31 276 LEU A N 1
ATOM 2071 C CA . LEU A 1 276 ? -18.623 0.456 3.374 1.00 97.31 276 LEU A CA 1
ATOM 2072 C C . LEU A 1 276 ? -18.289 0.880 4.808 1.00 97.31 276 LEU A C 1
ATOM 2074 O O . LEU A 1 276 ? -18.195 2.079 5.088 1.00 97.31 276 LEU A O 1
ATOM 2078 N N . ARG A 1 277 ? -18.079 -0.093 5.702 1.00 96.81 277 ARG A N 1
ATOM 2079 C CA . ARG A 1 277 ? -17.662 0.134 7.091 1.00 96.81 277 ARG A CA 1
ATOM 2080 C C . ARG A 1 277 ? -16.358 0.925 7.141 1.00 96.81 277 ARG A C 1
ATOM 2082 O O . ARG A 1 277 ? -16.276 1.922 7.856 1.00 96.81 277 ARG A O 1
ATOM 2089 N N . GLU A 1 278 ? -15.360 0.525 6.360 1.00 94.44 278 GLU A N 1
ATOM 2090 C CA . GLU A 1 278 ? -14.073 1.214 6.304 1.00 94.44 278 GLU A CA 1
ATOM 2091 C C . GLU A 1 278 ? -14.207 2.658 5.797 1.00 94.44 278 GLU A C 1
ATOM 2093 O O . GLU A 1 278 ? -13.598 3.563 6.367 1.00 94.44 278 GLU A O 1
ATOM 2098 N N . CYS A 1 279 ? -15.035 2.916 4.777 1.00 96.75 279 CYS A N 1
ATOM 2099 C CA . CYS A 1 279 ? -15.292 4.282 4.307 1.00 96.75 279 CYS A CA 1
ATOM 2100 C C . CYS A 1 279 ? -15.937 5.164 5.387 1.00 96.75 279 CYS A C 1
ATOM 2102 O O . CYS A 1 279 ? -15.572 6.335 5.515 1.00 96.75 279 CYS A O 1
ATOM 2104 N N . ILE A 1 280 ? -16.871 4.609 6.168 1.00 96.62 280 ILE A N 1
ATOM 2105 C CA . ILE A 1 280 ? -17.516 5.316 7.281 1.00 96.62 280 ILE A CA 1
ATOM 2106 C C . ILE A 1 280 ? -16.481 5.673 8.353 1.00 96.62 280 ILE A C 1
ATOM 2108 O O . ILE A 1 280 ? -16.381 6.836 8.747 1.00 96.62 280 ILE A O 1
ATOM 2112 N N . LEU A 1 281 ? -15.690 4.692 8.795 1.00 94.75 281 LEU A N 1
ATOM 2113 C CA . LEU A 1 281 ? -14.657 4.881 9.817 1.00 94.75 281 LEU A CA 1
ATOM 2114 C C . LEU A 1 281 ? -13.597 5.903 9.385 1.00 94.75 281 LEU A C 1
ATOM 2116 O O . LEU A 1 281 ? -13.232 6.778 10.171 1.00 94.75 281 LEU A O 1
ATOM 2120 N N . GLU A 1 282 ? -13.146 5.840 8.132 1.00 94.25 282 GLU A N 1
ATOM 2121 C CA . GLU A 1 282 ? -12.152 6.778 7.607 1.00 94.25 282 GLU A CA 1
ATOM 2122 C C . GLU A 1 282 ? -12.722 8.198 7.481 1.00 94.25 282 GLU A C 1
ATOM 2124 O O . GLU A 1 282 ? -12.036 9.165 7.797 1.00 94.25 282 GLU A O 1
ATOM 2129 N N . GLY A 1 283 ? -13.998 8.351 7.103 1.00 94.25 283 GLY A N 1
ATOM 2130 C CA . GLY A 1 283 ? -14.655 9.664 7.105 1.00 94.25 283 GLY A CA 1
ATOM 2131 C C . GLY A 1 283 ? -14.699 10.303 8.501 1.00 94.25 283 GLY A C 1
ATOM 2132 O O . GLY A 1 283 ? -14.441 11.496 8.658 1.00 94.25 283 GLY A O 1
ATOM 2133 N N . PHE A 1 284 ? -14.929 9.507 9.551 1.00 93.19 284 PHE A N 1
ATOM 2134 C CA . PHE A 1 284 ? -14.820 10.001 10.929 1.00 93.19 284 PHE A CA 1
ATOM 2135 C C . PHE A 1 284 ? -13.400 10.406 11.306 1.00 93.19 284 PHE A C 1
ATOM 2137 O O . PHE A 1 284 ? -13.200 11.451 11.931 1.00 93.19 284 PHE A O 1
ATOM 2144 N N . LYS A 1 285 ? -12.419 9.591 10.918 1.00 91.75 285 LYS A N 1
ATOM 2145 C CA . LYS A 1 285 ? -11.004 9.855 11.171 1.00 91.75 285 LYS A CA 1
ATOM 2146 C C . LYS A 1 285 ? -10.549 11.151 10.496 1.00 91.75 285 LYS A C 1
ATOM 2148 O O . LYS A 1 285 ? -9.915 11.971 11.154 1.00 91.75 285 LYS A O 1
ATOM 2153 N N . ASN A 1 286 ? -10.932 11.367 9.239 1.00 90.69 286 ASN A N 1
ATOM 2154 C CA . ASN A 1 286 ? -10.619 12.573 8.468 1.00 90.69 286 ASN A CA 1
ATOM 2155 C C . ASN A 1 286 ? -11.229 13.836 9.089 1.00 90.69 286 ASN A C 1
ATOM 2157 O O . ASN A 1 286 ? -10.581 14.880 9.160 1.00 90.69 286 ASN A O 1
ATOM 2161 N N . LEU A 1 287 ? -12.462 13.743 9.594 1.00 90.38 287 LEU A N 1
ATOM 2162 C CA . LEU A 1 287 ? -13.100 14.860 10.289 1.00 90.38 287 LEU A CA 1
ATOM 2163 C C . LEU A 1 287 ? -12.392 15.184 11.615 1.00 90.38 287 LEU A C 1
ATOM 2165 O O . LEU A 1 287 ? -12.263 16.348 11.992 1.00 90.38 287 LEU A O 1
ATOM 2169 N N . ALA A 1 288 ? -11.915 14.157 12.320 1.00 88.62 288 ALA A N 1
ATOM 2170 C CA . ALA A 1 288 ? -11.232 14.307 13.599 1.00 88.62 288 ALA A CA 1
ATOM 2171 C C . ALA A 1 288 ? -9.782 14.790 13.476 1.00 88.62 288 ALA A C 1
ATOM 2173 O O . ALA A 1 288 ? -9.319 15.538 14.339 1.00 88.62 288 ALA A O 1
ATOM 2174 N N . SER A 1 289 ? -9.064 14.383 12.425 1.00 86.50 289 SER A N 1
ATOM 2175 C CA . SER A 1 289 ? -7.683 14.816 12.190 1.00 86.50 289 SER A CA 1
ATOM 2176 C C . SER A 1 289 ? -7.598 16.302 11.841 1.00 86.50 289 SER A C 1
ATOM 2178 O O . SER A 1 289 ? -6.543 16.912 12.015 1.00 86.50 289 SER A O 1
ATOM 2180 N N . GLY A 1 290 ? -8.701 16.908 11.381 1.00 78.81 290 GLY A N 1
ATOM 2181 C CA . GLY A 1 290 ? -8.711 18.295 10.922 1.00 78.81 290 GLY A CA 1
ATOM 2182 C C . GLY A 1 290 ? -7.773 18.521 9.735 1.00 78.81 290 GLY A C 1
ATOM 2183 O O . GLY A 1 290 ? -7.449 19.670 9.432 1.00 78.81 290 GLY A O 1
ATOM 2184 N N . GLU A 1 291 ? -7.338 17.446 9.065 1.00 65.19 291 GLU A N 1
ATOM 2185 C CA . GLU A 1 291 ? -6.579 17.490 7.817 1.00 65.19 291 GLU A CA 1
ATOM 2186 C C . GLU A 1 291 ? -7.519 17.853 6.661 1.00 65.19 291 GLU A C 1
ATOM 2188 O O . GLU A 1 291 ? -7.624 17.157 5.654 1.00 65.19 291 GLU A O 1
ATOM 2193 N N . GLU A 1 292 ? -8.209 18.991 6.766 1.00 54.91 292 GLU A N 1
ATOM 2194 C CA . GLU A 1 292 ? -8.610 19.670 5.545 1.00 54.91 292 GLU A CA 1
ATOM 2195 C C . GLU A 1 292 ? -7.315 20.094 4.848 1.00 54.91 292 GLU A C 1
ATOM 2197 O O . GLU A 1 292 ? -6.613 20.992 5.313 1.00 54.91 292 GLU A O 1
ATOM 2202 N N . GLY A 1 293 ? -7.000 19.431 3.733 1.00 51.09 293 GLY A N 1
ATOM 2203 C CA . GLY A 1 293 ? -5.891 19.714 2.818 1.00 51.09 293 GLY A CA 1
ATOM 2204 C C . GLY A 1 293 ? -5.955 21.091 2.144 1.00 51.09 293 GLY A C 1
ATOM 2205 O O . GLY A 1 293 ? -5.756 21.216 0.938 1.00 51.09 293 GLY A O 1
ATOM 2206 N N . LYS A 1 294 ? -6.234 22.148 2.906 1.00 47.50 294 LYS A N 1
ATOM 2207 C CA . LYS A 1 294 ? -6.122 23.538 2.485 1.00 47.50 294 LYS A CA 1
ATOM 2208 C C . LYS A 1 294 ? -4.838 24.124 3.058 1.00 47.50 294 LYS A C 1
ATOM 2210 O O . LYS A 1 294 ? -4.808 24.624 4.177 1.00 47.50 294 LYS A O 1
ATOM 2215 N N . GLU A 1 295 ? -3.822 24.227 2.206 1.00 45.72 295 GLU A N 1
ATOM 2216 C CA . GLU A 1 295 ? -2.731 25.213 2.320 1.00 45.72 295 GLU A CA 1
ATOM 2217 C C . GLU A 1 295 ? -3.234 26.677 2.177 1.00 45.72 295 GLU A C 1
ATOM 2219 O O . GLU A 1 295 ? -2.511 27.567 1.733 1.00 45.72 295 GLU A O 1
ATOM 2224 N N . GLY A 1 296 ? -4.496 26.960 2.517 1.00 45.16 296 GLY A N 1
ATOM 2225 C CA . GLY A 1 296 ? -5.133 28.262 2.369 1.00 45.16 296 GLY A CA 1
ATOM 2226 C C . GLY A 1 296 ? -5.459 28.862 3.727 1.00 45.16 296 GLY A C 1
ATOM 2227 O O . GLY A 1 296 ? -6.374 28.404 4.400 1.00 45.16 296 GLY A O 1
ATOM 2228 N N . GLU A 1 297 ? -4.715 29.899 4.101 1.00 44.66 297 GLU A N 1
ATOM 2229 C CA . GLU A 1 297 ? -4.904 30.746 5.280 1.00 44.66 297 GLU A CA 1
ATOM 2230 C C . GLU A 1 297 ? -6.378 31.172 5.480 1.00 44.66 297 GLU A C 1
ATOM 2232 O O . GLU A 1 297 ? -6.835 32.171 4.924 1.00 44.66 297 GLU A O 1
ATOM 2237 N N . SER A 1 298 ? -7.135 30.467 6.321 1.00 44.75 298 SER A N 1
ATOM 2238 C CA . SER A 1 298 ? -8.320 31.042 6.963 1.00 44.75 298 SER A CA 1
ATOM 2239 C C . SER A 1 298 ? -8.284 30.756 8.459 1.00 44.75 298 SER A C 1
ATOM 2241 O O . SER A 1 298 ? -8.528 29.638 8.905 1.00 44.75 298 SER A O 1
ATOM 2243 N N . GLU A 1 299 ? -7.951 31.790 9.234 1.00 50.66 299 GLU A N 1
ATOM 2244 C CA . GLU A 1 299 ? -7.827 31.798 10.698 1.00 50.66 299 GLU A CA 1
ATOM 2245 C C . GLU A 1 299 ? -9.184 31.732 11.429 1.00 50.66 299 GLU A C 1
ATOM 2247 O O . GLU A 1 299 ? -9.401 32.434 12.415 1.00 50.66 299 GLU A O 1
ATOM 2252 N N . GLU A 1 300 ? -10.114 30.887 10.988 1.00 48.38 300 GLU A N 1
ATOM 2253 C CA . GLU A 1 300 ? -11.342 30.612 11.741 1.00 48.38 300 GLU A CA 1
ATOM 2254 C C . GLU A 1 300 ? -11.263 29.197 12.318 1.00 48.38 300 GLU A C 1
ATOM 2256 O O . GLU A 1 300 ? -11.935 28.265 11.894 1.00 48.38 300 GLU A O 1
ATOM 2261 N N . LYS A 1 301 ? -10.352 29.031 13.288 1.00 44.03 301 LYS A N 1
ATOM 2262 C CA . LYS A 1 301 ? -10.230 27.811 14.093 1.00 44.03 301 LYS A CA 1
ATOM 2263 C C . LYS A 1 301 ? -11.493 27.636 14.932 1.00 44.03 301 LYS A C 1
ATOM 2265 O O . LYS A 1 301 ? -11.627 28.238 15.999 1.00 44.03 301 LYS A O 1
ATOM 2270 N N . THR A 1 302 ? -12.396 26.775 14.485 1.00 46.88 302 THR A N 1
ATOM 2271 C CA . THR A 1 302 ? -13.372 26.123 15.355 1.00 46.88 302 THR A CA 1
ATOM 2272 C C . THR A 1 302 ? -12.618 25.403 16.475 1.00 46.88 302 THR A C 1
ATOM 2274 O O . THR A 1 302 ? -11.781 24.536 16.234 1.00 46.88 302 THR A O 1
ATOM 2277 N N . GLN A 1 303 ? -12.870 25.817 17.718 1.00 44.78 303 GLN A N 1
ATOM 2278 C CA . GLN A 1 303 ? -12.300 25.231 18.931 1.00 44.78 303 GLN A CA 1
ATOM 2279 C C . GLN A 1 303 ? -12.808 23.794 19.132 1.00 44.78 303 GLN A C 1
ATOM 2281 O O . GLN A 1 303 ? -13.700 23.549 19.938 1.00 44.78 303 GLN A O 1
ATOM 2286 N N . ILE A 1 304 ? -12.212 22.829 18.439 1.00 54.38 304 ILE A N 1
ATOM 2287 C CA . ILE A 1 304 ? -12.123 21.448 18.923 1.00 54.38 304 ILE A CA 1
ATOM 2288 C C . ILE A 1 304 ? -10.784 21.370 19.669 1.00 54.38 304 ILE A C 1
ATOM 2290 O O . ILE A 1 304 ? -9.797 20.798 19.217 1.00 54.38 304 ILE A O 1
ATOM 2294 N N . GLU A 1 305 ? -10.693 22.098 20.784 1.00 49.09 305 GLU A N 1
ATOM 2295 C CA . GLU A 1 305 ? -9.497 22.121 21.624 1.00 49.09 305 GLU A CA 1
ATOM 2296 C C . GLU A 1 305 ? -9.399 20.783 22.373 1.00 49.09 305 GLU A C 1
ATOM 2298 O O . GLU A 1 305 ? -10.124 20.540 23.335 1.00 49.09 305 GLU A O 1
ATOM 2303 N N . SER A 1 306 ? -8.470 19.918 21.956 1.00 57.31 306 SER A N 1
ATOM 2304 C CA . SER A 1 306 ? -7.968 18.752 22.713 1.00 57.31 306 SER A CA 1
ATOM 2305 C C . SER A 1 306 ? -8.947 17.611 23.025 1.00 57.31 306 SER A C 1
ATOM 2307 O O . SER A 1 306 ? -8.633 16.762 23.858 1.00 57.31 306 SER A O 1
ATOM 2309 N N . GLY A 1 307 ? -10.109 17.566 22.370 1.00 60.09 307 GLY A N 1
ATOM 2310 C CA . GLY A 1 307 ? -11.030 16.440 22.502 1.00 60.09 307 GLY A CA 1
ATOM 2311 C C . GLY A 1 307 ? -10.380 15.164 21.978 1.00 60.09 307 GLY A C 1
ATOM 2312 O O . GLY A 1 307 ? -10.051 15.084 20.799 1.00 60.09 307 GLY A O 1
ATOM 2313 N N . GLU A 1 308 ? -10.165 14.196 22.864 1.00 76.81 308 GLU A N 1
ATOM 2314 C CA . GLU A 1 308 ? -9.750 12.841 22.510 1.00 76.81 308 GLU A CA 1
ATOM 2315 C C . GLU A 1 308 ? -10.708 12.309 21.436 1.00 76.81 308 GLU A C 1
ATOM 2317 O O . GLU A 1 308 ? -11.925 12.325 21.634 1.00 76.81 308 GLU A O 1
ATOM 2322 N N . TYR A 1 309 ? -10.171 11.927 20.273 1.00 81.88 309 TYR A N 1
ATOM 2323 C CA . TYR A 1 309 ? -10.971 11.316 19.218 1.00 81.88 309 TYR A CA 1
ATOM 2324 C C . TYR A 1 309 ? -11.606 10.048 19.779 1.00 81.88 309 TYR A C 1
ATOM 2326 O O . TYR A 1 309 ? -10.909 9.093 20.121 1.00 81.88 309 TYR A O 1
ATOM 2334 N N . VAL A 1 310 ? -12.932 10.058 19.891 1.00 82.75 310 VAL A N 1
ATOM 2335 C CA . VAL A 1 310 ? -13.699 8.871 20.245 1.00 82.75 310 VAL A CA 1
ATOM 2336 C C . VAL A 1 310 ? -14.216 8.289 18.932 1.00 82.75 310 VAL A C 1
ATOM 2338 O O . VAL A 1 310 ? -15.069 8.926 18.306 1.00 82.75 310 VAL A O 1
ATOM 2341 N N . PRO A 1 311 ? -13.704 7.128 18.486 1.00 85.69 311 PRO A N 1
ATOM 2342 C CA . PRO A 1 311 ? -14.222 6.483 17.289 1.00 85.69 311 PRO A CA 1
ATOM 2343 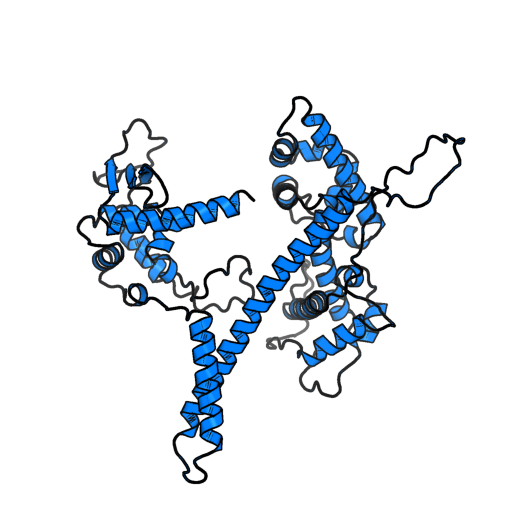C C . PRO A 1 311 ? -15.721 6.186 17.457 1.00 85.69 311 PRO A C 1
ATOM 2345 O O . PRO A 1 311 ? -16.184 5.985 18.589 1.00 85.69 311 PRO A O 1
ATOM 2348 N N . PRO A 1 312 ? -16.498 6.179 16.358 1.00 89.50 312 PRO A N 1
ATOM 2349 C CA . PRO A 1 312 ? -17.893 5.758 16.420 1.00 89.50 312 PRO A CA 1
ATOM 2350 C C . PRO A 1 312 ? -17.978 4.336 16.986 1.00 89.50 312 PRO A C 1
ATOM 2352 O O . PRO A 1 312 ? -17.094 3.511 16.757 1.00 89.50 312 PRO A O 1
ATOM 2355 N N . ASP A 1 313 ? -19.038 4.051 17.742 1.00 90.25 313 ASP A N 1
ATOM 2356 C CA . ASP A 1 313 ? -19.278 2.686 18.201 1.00 90.25 313 ASP A CA 1
ATOM 2357 C C . ASP A 1 313 ? -19.684 1.782 17.021 1.00 90.25 313 ASP A C 1
ATOM 2359 O O . ASP A 1 313 ? -20.317 2.236 16.065 1.00 90.25 313 ASP A O 1
ATOM 2363 N N . ASP A 1 314 ? -19.333 0.494 17.090 1.00 90.88 314 ASP A N 1
ATOM 2364 C CA . ASP A 1 314 ? -19.631 -0.461 16.013 1.00 90.88 314 ASP A CA 1
ATOM 2365 C C . ASP A 1 314 ? -21.135 -0.536 15.708 1.00 90.88 314 ASP A C 1
ATOM 2367 O O . ASP A 1 314 ? -21.530 -0.739 14.567 1.00 90.88 314 ASP A O 1
ATOM 2371 N N . VAL A 1 315 ? -21.999 -0.329 16.709 1.00 92.25 315 VAL A N 1
ATOM 2372 C CA . VAL A 1 315 ? -23.459 -0.398 16.541 1.00 92.25 315 VAL A CA 1
ATOM 2373 C C . VAL A 1 315 ? -23.964 0.709 15.613 1.00 92.25 315 VAL A C 1
ATOM 2375 O O . VAL A 1 315 ? -24.858 0.467 14.801 1.00 92.25 315 VAL A O 1
ATOM 2378 N N . LEU A 1 316 ? -23.400 1.913 15.718 1.00 92.06 316 LEU A N 1
ATOM 2379 C CA . LEU A 1 316 ? -23.690 3.033 14.832 1.00 92.06 316 LEU A CA 1
ATOM 2380 C C . LEU A 1 316 ? -23.207 2.746 13.410 1.00 92.06 316 LEU A C 1
ATOM 2382 O O . LEU A 1 316 ? -23.962 2.961 12.462 1.00 92.06 316 LEU A O 1
ATOM 2386 N N . VAL A 1 317 ? -21.983 2.233 13.266 1.00 94.38 317 VAL A N 1
ATOM 2387 C CA . VAL A 1 317 ? -21.413 1.920 11.950 1.00 94.38 317 VAL A CA 1
ATOM 2388 C C . VAL A 1 317 ? -22.238 0.840 11.248 1.00 94.38 317 VAL A C 1
ATOM 2390 O O . VAL A 1 317 ? -22.636 1.031 10.102 1.00 94.38 317 VAL A O 1
ATOM 2393 N N . GLU A 1 318 ? -22.617 -0.226 11.956 1.00 94.75 318 GLU A N 1
ATOM 2394 C CA . GLU A 1 318 ? -23.501 -1.274 11.431 1.00 94.75 318 GLU A CA 1
ATOM 2395 C C . GLU A 1 318 ? -24.883 -0.748 11.037 1.00 94.75 318 GLU A C 1
ATOM 2397 O O . GLU A 1 318 ? -25.448 -1.158 10.022 1.00 94.75 318 GLU A O 1
ATOM 2402 N N . ALA A 1 319 ? -25.444 0.181 11.817 1.00 94.94 319 ALA A N 1
ATOM 2403 C CA . ALA A 1 319 ? -26.719 0.801 11.477 1.00 94.94 319 ALA A CA 1
ATOM 2404 C C . ALA A 1 319 ? -26.628 1.591 10.161 1.00 94.94 319 ALA A C 1
ATOM 2406 O O . ALA A 1 319 ? -27.567 1.561 9.364 1.00 94.94 319 ALA A O 1
ATOM 2407 N N . TRP A 1 320 ? -25.507 2.272 9.916 1.00 96.12 320 TRP A N 1
ATOM 2408 C CA . TRP A 1 320 ? -25.282 3.031 8.686 1.00 96.12 320 TRP A CA 1
ATOM 2409 C C . TRP A 1 320 ? -24.998 2.137 7.489 1.00 96.12 320 TRP A C 1
ATOM 2411 O O . TRP A 1 320 ? -25.583 2.363 6.432 1.00 96.12 320 TRP A O 1
ATOM 2421 N N . VAL A 1 321 ? -24.192 1.087 7.655 1.00 97.12 321 VAL A N 1
ATOM 2422 C CA . VAL A 1 321 ? -23.991 0.064 6.618 1.00 97.12 321 VAL A CA 1
ATOM 2423 C C . VAL A 1 321 ? -25.333 -0.571 6.242 1.00 97.12 321 VAL A C 1
ATOM 2425 O O . VAL A 1 321 ? -25.703 -0.586 5.070 1.00 97.12 321 VAL A O 1
ATOM 2428 N N . GLY A 1 322 ? -26.139 -0.983 7.225 1.00 96.56 322 GLY A N 1
ATOM 2429 C CA . GLY A 1 322 ? -27.478 -1.523 6.978 1.00 96.56 322 GLY A CA 1
ATOM 2430 C C . GLY A 1 322 ? -28.423 -0.535 6.279 1.00 96.56 322 GLY A C 1
ATOM 2431 O O . GLY A 1 322 ? -29.248 -0.941 5.460 1.00 96.56 322 GLY A O 1
ATOM 2432 N N . ALA A 1 323 ? -28.297 0.766 6.557 1.00 96.69 323 ALA A N 1
ATOM 2433 C CA . ALA A 1 323 ? -29.077 1.801 5.883 1.00 96.69 323 ALA A CA 1
ATOM 2434 C C . ALA A 1 323 ? -28.634 2.012 4.423 1.00 96.69 323 ALA A C 1
ATOM 2436 O O . ALA A 1 323 ? -29.491 2.146 3.548 1.00 96.69 323 ALA A O 1
ATOM 2437 N N . LEU A 1 324 ? -27.326 1.977 4.143 1.00 97.25 324 LEU A N 1
ATOM 2438 C CA . LEU A 1 324 ? -26.769 2.020 2.784 1.00 97.25 324 LEU A CA 1
ATOM 2439 C C . LEU A 1 324 ? -27.218 0.813 1.945 1.00 97.25 324 LEU A C 1
ATOM 2441 O O . LEU A 1 324 ? -27.602 0.976 0.788 1.00 97.25 324 LEU A O 1
ATOM 2445 N N . LEU A 1 325 ? -27.255 -0.373 2.556 1.00 97.50 325 LEU A N 1
ATOM 2446 C CA . LEU A 1 325 ? -27.672 -1.626 1.917 1.00 97.50 325 LEU A CA 1
ATOM 2447 C C . LEU A 1 325 ? -29.189 -1.791 1.778 1.00 97.50 325 LEU A C 1
ATOM 2449 O O . LEU A 1 325 ? -29.649 -2.742 1.144 1.00 97.50 325 LEU A O 1
ATOM 2453 N N . SER A 1 326 ? -29.976 -0.900 2.381 1.00 97.00 326 SER A N 1
ATOM 2454 C CA . SER A 1 326 ? -31.435 -0.984 2.350 1.00 97.00 326 SER A CA 1
ATOM 2455 C C . SER A 1 326 ? -31.991 -0.923 0.924 1.00 97.00 326 SER A C 1
ATOM 2457 O O . SER A 1 326 ? -31.369 -0.369 0.017 1.00 97.00 326 SER A O 1
ATOM 2459 N N . ASP A 1 327 ? -33.209 -1.439 0.732 1.00 96.38 327 ASP A N 1
ATOM 2460 C CA . ASP A 1 327 ? -33.901 -1.415 -0.566 1.00 96.38 327 ASP A CA 1
ATOM 2461 C C . ASP A 1 327 ? -34.071 0.003 -1.144 1.00 96.38 327 ASP A C 1
ATOM 2463 O O . ASP A 1 327 ? -34.252 0.147 -2.354 1.00 96.38 327 ASP A O 1
ATOM 2467 N N . ASP A 1 328 ? -34.013 1.035 -0.294 1.00 95.94 328 ASP A N 1
ATOM 2468 C CA . ASP A 1 328 ? -34.169 2.434 -0.689 1.00 95.94 328 ASP A CA 1
ATOM 2469 C C . ASP A 1 328 ? -32.898 3.010 -1.335 1.00 95.94 328 ASP A C 1
ATOM 2471 O O . ASP A 1 328 ? -33.001 3.802 -2.273 1.00 95.94 328 ASP A O 1
ATOM 2475 N N . LEU A 1 329 ? -31.711 2.626 -0.846 1.00 96.50 329 LEU A N 1
ATOM 2476 C CA . LEU A 1 329 ? -30.426 3.151 -1.328 1.00 96.50 329 LEU A CA 1
ATOM 2477 C C . LEU A 1 329 ? -29.676 2.174 -2.229 1.00 96.50 329 LEU A C 1
ATOM 2479 O O . LEU A 1 329 ? -29.085 2.601 -3.218 1.00 96.50 329 LEU A O 1
ATOM 2483 N N . GLN A 1 330 ? -29.720 0.879 -1.912 1.00 97.19 330 GLN A N 1
ATOM 2484 C CA . GLN A 1 330 ? -29.029 -0.188 -2.634 1.00 97.19 330 GLN A CA 1
ATOM 2485 C C . GLN A 1 330 ? -27.548 0.112 -2.913 1.00 97.19 330 GLN A C 1
ATOM 2487 O O . GLN A 1 330 ? -27.057 -0.282 -3.966 1.00 97.19 330 GLN A O 1
ATOM 2492 N N . ILE A 1 331 ? -26.853 0.794 -1.997 1.00 97.88 331 ILE A N 1
ATOM 2493 C CA . ILE A 1 331 ? -25.418 1.082 -2.096 1.00 97.88 331 ILE A CA 1
ATOM 2494 C C . ILE A 1 331 ? -24.666 -0.100 -1.493 1.00 97.88 331 ILE A C 1
ATOM 2496 O O . ILE A 1 331 ? -24.650 -0.278 -0.278 1.00 97.88 331 ILE A O 1
ATOM 2500 N N . ARG A 1 332 ? -24.066 -0.920 -2.352 1.00 97.25 332 ARG A N 1
ATOM 2501 C CA . ARG A 1 332 ? -23.524 -2.243 -2.014 1.00 97.25 332 ARG A CA 1
ATOM 2502 C C . ARG A 1 332 ? -22.038 -2.245 -1.702 1.00 97.25 332 ARG A C 1
ATOM 2504 O O . ARG A 1 332 ? -21.579 -3.161 -1.038 1.00 97.25 332 ARG A O 1
ATOM 2511 N N . ASN A 1 333 ? -21.294 -1.268 -2.204 1.00 96.38 333 ASN A N 1
ATOM 2512 C CA . ASN A 1 333 ? -19.837 -1.190 -2.087 1.00 96.38 333 ASN A CA 1
ATOM 2513 C C . ASN A 1 333 ? -19.358 0.261 -2.240 1.00 96.38 333 ASN A C 1
ATOM 2515 O O . ASN A 1 333 ? -20.141 1.162 -2.570 1.00 96.38 333 ASN A O 1
ATOM 2519 N N . TRP A 1 334 ? -18.057 0.506 -2.049 1.00 96.25 334 TRP A N 1
ATOM 2520 C CA . TRP A 1 334 ? -17.508 1.865 -2.128 1.00 96.25 334 TRP A CA 1
ATOM 2521 C C . TRP A 1 334 ? -17.619 2.499 -3.524 1.00 96.25 334 TRP A C 1
ATOM 2523 O O . TRP A 1 334 ? -17.534 3.720 -3.667 1.00 96.25 334 TRP A O 1
ATOM 2533 N N . ARG A 1 335 ? -17.819 1.700 -4.583 1.00 95.88 335 ARG A N 1
ATOM 2534 C CA . ARG A 1 335 ? -17.867 2.188 -5.968 1.00 95.88 335 ARG A CA 1
ATOM 2535 C C . ARG A 1 335 ? -19.239 2.786 -6.223 1.00 95.88 335 ARG A C 1
ATOM 2537 O O . ARG A 1 335 ? -19.345 3.823 -6.869 1.00 95.88 335 ARG A O 1
ATOM 2544 N N . GLU A 1 336 ? -20.284 2.168 -5.696 1.00 97.38 336 GLU A N 1
ATOM 2545 C CA . GLU A 1 336 ? -21.615 2.767 -5.675 1.00 97.38 336 GLU A CA 1
ATOM 2546 C C . GLU A 1 336 ? -21.653 3.972 -4.728 1.00 97.38 336 GLU A C 1
ATOM 2548 O O . GLU A 1 336 ? -22.156 5.025 -5.117 1.00 97.38 336 GLU A O 1
ATOM 2553 N N . LEU A 1 337 ? -21.023 3.871 -3.549 1.00 97.75 337 LEU A N 1
ATOM 2554 C CA . LEU A 1 337 ? -20.959 4.970 -2.581 1.00 97.75 337 LEU A CA 1
ATOM 2555 C C . LEU A 1 337 ? -20.240 6.205 -3.148 1.00 97.75 337 LEU A C 1
ATOM 2557 O O . LEU A 1 337 ? -20.750 7.310 -3.029 1.00 97.75 337 LEU A O 1
ATOM 2561 N N . SER A 1 338 ? -19.109 6.041 -3.840 1.00 97.38 338 SER A N 1
ATOM 2562 C CA . SER A 1 338 ? -18.368 7.155 -4.464 1.00 97.38 338 SER A CA 1
ATOM 2563 C C . SER A 1 338 ? -19.154 7.898 -5.551 1.00 97.38 338 SER A C 1
ATOM 2565 O O . SER A 1 338 ? -18.869 9.064 -5.829 1.00 97.38 338 SER A O 1
ATOM 2567 N N . ASN A 1 339 ? -20.152 7.241 -6.152 1.00 96.94 339 ASN A N 1
ATOM 2568 C CA . ASN A 1 339 ? -21.060 7.830 -7.134 1.00 96.94 339 ASN A CA 1
ATOM 2569 C C . ASN A 1 339 ? -22.339 8.413 -6.507 1.00 96.94 339 ASN A C 1
ATOM 2571 O O . ASN A 1 339 ? -23.138 9.016 -7.228 1.00 96.94 339 ASN A O 1
ATOM 2575 N N . ALA A 1 340 ? -22.556 8.227 -5.204 1.00 97.75 340 ALA A N 1
ATOM 2576 C CA . ALA A 1 340 ? -23.736 8.722 -4.514 1.00 97.75 340 ALA A CA 1
ATOM 2577 C C . ALA A 1 340 ? -23.665 10.240 -4.267 1.00 97.75 340 ALA A C 1
ATOM 2579 O O . ALA A 1 340 ? -22.594 10.836 -4.139 1.00 97.75 340 ALA A O 1
ATOM 2580 N N . ASP A 1 341 ? -24.840 10.863 -4.189 1.00 96.88 341 ASP A N 1
ATOM 2581 C CA . ASP A 1 341 ? -25.007 12.266 -3.805 1.00 96.88 341 ASP A CA 1
ATOM 2582 C C . ASP A 1 341 ? -25.149 12.361 -2.278 1.00 96.88 341 ASP A C 1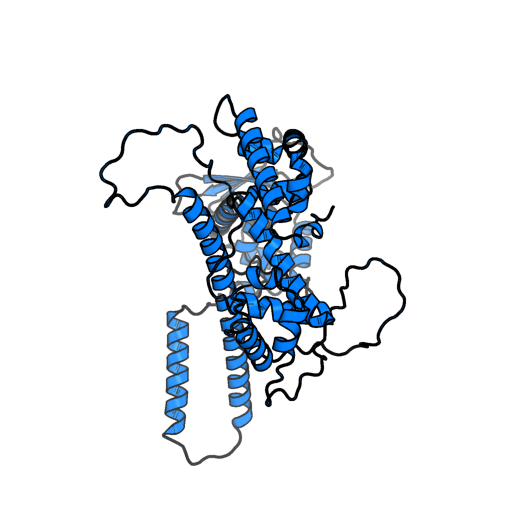
ATOM 2584 O O . ASP A 1 341 ? -25.906 11.591 -1.675 1.00 96.88 341 ASP A O 1
ATOM 2588 N N . ALA A 1 342 ? -24.464 13.316 -1.644 1.00 96.81 342 ALA A N 1
ATOM 2589 C CA . ALA A 1 342 ? -24.531 13.519 -0.197 1.00 96.81 342 ALA A CA 1
ATOM 2590 C C . ALA A 1 342 ? -25.967 13.719 0.307 1.00 96.81 342 ALA A C 1
ATOM 2592 O O . ALA A 1 342 ? -26.331 13.194 1.357 1.00 96.81 342 ALA A O 1
ATOM 2593 N N . ASN A 1 343 ? -26.829 14.378 -0.473 1.00 96.56 343 ASN A N 1
ATOM 2594 C CA . ASN A 1 343 ? -28.232 14.598 -0.115 1.00 96.56 343 ASN A CA 1
ATOM 2595 C C . ASN A 1 343 ? -29.056 13.304 -0.088 1.00 96.56 343 ASN A C 1
ATOM 2597 O O . ASN A 1 343 ? -30.088 13.243 0.582 1.00 96.56 343 ASN A O 1
ATOM 2601 N N . VAL A 1 344 ? -28.620 12.282 -0.827 1.00 97.00 344 VAL A N 1
ATOM 2602 C CA . VAL A 1 344 ? -29.257 10.960 -0.860 1.00 97.00 344 VAL A CA 1
ATOM 2603 C C . VAL A 1 344 ? -28.785 10.107 0.320 1.00 97.00 344 VAL A C 1
ATOM 2605 O O . VAL A 1 344 ? -29.589 9.382 0.901 1.00 97.00 344 VAL A O 1
ATOM 2608 N N . VAL A 1 345 ? -27.514 10.230 0.716 1.00 97.00 345 VAL A N 1
ATOM 2609 C CA . VAL A 1 345 ? -26.915 9.449 1.815 1.00 97.00 345 VAL A CA 1
ATOM 2610 C C . VAL A 1 345 ? -27.227 10.039 3.197 1.00 97.00 345 VAL A C 1
ATOM 2612 O O . VAL A 1 345 ? -27.445 9.299 4.156 1.00 97.00 345 VAL A O 1
ATOM 2615 N N . LEU A 1 346 ? -27.328 11.365 3.319 1.00 96.50 346 LEU A N 1
ATOM 2616 C CA . LEU A 1 346 ? -27.537 12.062 4.594 1.00 96.50 346 LEU A CA 1
ATOM 2617 C C . LEU A 1 346 ? -28.752 11.564 5.416 1.00 96.50 346 LEU A C 1
ATOM 2619 O O . LEU A 1 346 ? -28.612 11.382 6.632 1.00 96.50 346 LEU A O 1
ATOM 2623 N N . PRO A 1 347 ? -29.931 11.282 4.820 1.00 96.06 347 PRO A N 1
ATOM 2624 C CA . PRO A 1 347 ? -31.061 10.725 5.563 1.00 96.06 347 PRO A CA 1
ATOM 2625 C C . PRO A 1 347 ? -30.776 9.354 6.189 1.00 96.06 347 PRO A C 1
ATOM 2627 O O . PRO A 1 347 ? -31.278 9.078 7.277 1.00 96.06 347 PRO A O 1
ATOM 2630 N N . ALA A 1 348 ? -29.960 8.514 5.543 1.00 94.00 348 ALA A N 1
ATOM 2631 C CA . ALA A 1 348 ? -29.589 7.202 6.075 1.00 94.00 348 ALA A CA 1
ATOM 2632 C C . ALA A 1 348 ? -28.699 7.324 7.317 1.00 94.00 348 ALA A C 1
ATOM 2634 O O . ALA A 1 348 ? -28.860 6.569 8.273 1.00 94.00 348 ALA A O 1
ATOM 2635 N N . PHE A 1 349 ? -27.818 8.324 7.352 1.00 92.56 349 PHE A N 1
ATOM 2636 C CA . PHE A 1 349 ? -26.890 8.516 8.470 1.00 92.56 349 PHE A CA 1
ATOM 2637 C C . PHE A 1 349 ? -27.567 9.217 9.655 1.00 92.56 349 PHE A C 1
ATOM 2639 O O . PHE A 1 349 ? -27.126 9.121 10.797 1.00 92.56 349 PHE A O 1
ATOM 2646 N N . SER A 1 350 ? -28.706 9.871 9.411 1.00 91.44 350 SER A N 1
ATOM 2647 C CA . SER A 1 350 ? -29.539 10.469 10.460 1.00 91.44 350 SER A CA 1
ATOM 2648 C C . SER A 1 350 ? -30.232 9.425 11.353 1.00 91.44 350 SER A C 1
ATOM 2650 O O . SER A 1 350 ? -30.871 9.783 12.345 1.00 91.44 350 SER A O 1
ATOM 2652 N N . ILE A 1 351 ? -30.127 8.131 11.026 1.00 84.75 351 ILE A N 1
ATOM 2653 C CA . ILE A 1 351 ? -30.647 7.037 11.845 1.00 84.75 351 ILE A CA 1
ATOM 2654 C C . ILE A 1 351 ? -29.734 6.872 13.064 1.00 84.75 351 ILE A C 1
ATOM 2656 O O . ILE A 1 351 ? -28.665 6.274 12.988 1.00 84.75 351 ILE A O 1
ATOM 2660 N N . THR A 1 352 ? -30.163 7.399 14.212 1.00 76.00 352 THR A N 1
ATOM 2661 C CA . THR A 1 352 ? -29.482 7.156 15.489 1.00 76.00 352 THR A CA 1
ATOM 2662 C C . THR A 1 352 ? -30.064 5.901 16.145 1.00 76.00 352 THR A C 1
ATOM 2664 O O . THR A 1 352 ? -31.256 5.897 16.485 1.00 76.00 352 THR A O 1
ATOM 2667 N N . PRO A 1 353 ? -29.280 4.829 16.354 1.00 77.75 353 PRO A N 1
ATOM 2668 C CA . PRO A 1 353 ? -29.760 3.687 17.113 1.00 77.75 353 PRO A CA 1
ATOM 2669 C C . PRO A 1 353 ? -30.066 4.119 18.561 1.00 77.75 353 PRO A C 1
ATOM 2671 O O . PRO A 1 353 ? -29.302 4.880 19.158 1.00 77.75 353 PRO A O 1
ATOM 2674 N N . PRO A 1 354 ? -31.164 3.632 19.173 1.00 71.75 354 PRO A N 1
ATOM 2675 C CA . PRO A 1 354 ? -31.598 4.061 20.508 1.00 71.75 354 PRO A CA 1
ATOM 2676 C C . PRO A 1 354 ? -30.607 3.708 21.631 1.00 71.75 354 PRO A C 1
ATOM 2678 O O . PRO A 1 354 ? -30.792 4.130 22.771 1.00 71.75 354 PRO A O 1
ATOM 2681 N N . THR A 1 355 ? -29.585 2.907 21.328 1.00 74.81 355 THR A N 1
ATOM 2682 C CA . THR A 1 355 ? -28.584 2.396 22.266 1.00 74.81 355 THR A CA 1
ATOM 2683 C C . THR A 1 355 ? -27.258 3.159 22.254 1.00 74.81 355 THR A C 1
ATOM 2685 O O . THR A 1 355 ? -26.483 2.970 23.189 1.00 74.81 355 THR A O 1
ATOM 2688 N N . SER A 1 356 ? -26.989 4.034 21.277 1.00 68.56 356 SER A N 1
ATOM 2689 C CA . SER A 1 356 ? -25.742 4.818 21.246 1.00 68.56 356 SER A CA 1
ATOM 2690 C C . SER A 1 356 ? -25.853 6.032 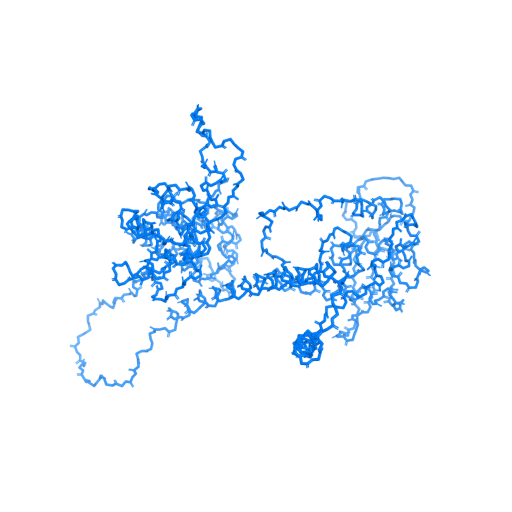22.164 1.00 68.56 356 SER A C 1
ATOM 2692 O O . SER A 1 356 ? -26.431 7.057 21.811 1.00 68.56 356 SER A O 1
ATOM 2694 N N . THR A 1 357 ? -25.316 5.917 23.380 1.00 63.84 357 THR A N 1
ATOM 2695 C CA . THR A 1 357 ? -25.339 6.998 24.382 1.00 63.84 357 THR A CA 1
ATOM 2696 C C . THR A 1 357 ? -24.067 7.847 24.422 1.00 63.84 357 THR A C 1
ATOM 2698 O O . THR A 1 357 ? -24.043 8.847 25.135 1.00 63.84 357 THR A O 1
ATOM 2701 N N . SER A 1 358 ? -23.006 7.459 23.709 1.00 68.38 358 SER A N 1
ATOM 2702 C CA . SER A 1 358 ? -21.679 8.095 23.794 1.00 68.38 358 SER A CA 1
ATOM 2703 C C . SER A 1 358 ? -21.309 8.975 22.601 1.00 68.38 358 SER A C 1
ATOM 2705 O O . SER A 1 358 ? -20.310 9.686 22.679 1.00 68.38 358 SER A O 1
ATOM 2707 N N . PHE A 1 359 ? -22.083 8.954 21.515 1.00 69.75 359 PHE A N 1
ATOM 2708 C CA . PHE A 1 359 ? -21.710 9.635 20.280 1.00 69.75 359 PHE A CA 1
ATOM 2709 C C . PHE A 1 359 ? -22.161 11.102 20.265 1.00 69.75 359 PHE A C 1
ATOM 2711 O O . PHE A 1 359 ? -23.348 11.397 20.403 1.00 69.75 359 PHE A O 1
ATOM 2718 N N . THR A 1 360 ? -21.209 12.028 20.122 1.00 67.94 360 THR A N 1
ATOM 2719 C CA . THR A 1 360 ? -21.451 13.481 20.196 1.00 67.94 360 THR A CA 1
ATOM 2720 C C . THR A 1 360 ? -21.259 14.216 18.873 1.00 67.94 360 THR A C 1
ATOM 2722 O O . THR A 1 360 ? -21.590 15.401 18.811 1.00 67.94 360 THR A O 1
ATOM 2725 N N . VAL A 1 361 ? -20.749 13.560 17.822 1.00 74.19 361 VAL A N 1
ATOM 2726 C CA . VAL A 1 361 ? -20.539 14.229 16.531 1.00 74.19 361 VAL A CA 1
ATOM 2727 C C . VAL A 1 361 ? -21.897 14.394 15.840 1.00 74.19 361 VAL A C 1
ATOM 2729 O O . VAL A 1 361 ? -22.612 13.406 15.652 1.00 74.19 361 VAL A O 1
ATOM 2732 N N . PRO A 1 362 ? -22.301 15.625 15.489 1.00 85.00 362 PRO A N 1
ATOM 2733 C CA . PRO A 1 362 ? -23.513 15.830 14.715 1.00 85.00 362 PRO A CA 1
ATOM 2734 C C . PRO A 1 362 ? -23.356 15.174 13.341 1.00 85.00 362 PRO A C 1
ATOM 2736 O O . PRO A 1 362 ? -22.361 15.380 12.653 1.00 85.00 362 PRO A O 1
ATOM 2739 N N . VAL A 1 363 ? -24.353 14.385 12.944 1.00 89.12 363 VAL A N 1
ATOM 2740 C CA . VAL A 1 363 ? -24.450 13.894 11.569 1.00 89.12 363 VAL A CA 1
ATOM 2741 C C . VAL A 1 363 ? -24.886 15.064 10.702 1.00 89.12 363 VAL A C 1
ATOM 2743 O O . VAL A 1 363 ? -26.045 15.482 10.745 1.00 89.12 363 VAL A O 1
ATOM 2746 N N . ASP A 1 364 ? -23.945 15.614 9.952 1.00 92.88 364 ASP A N 1
ATOM 2747 C CA . ASP A 1 364 ? -24.178 16.710 9.026 1.00 92.88 364 ASP A CA 1
ATOM 2748 C C . ASP A 1 364 ? -23.603 16.399 7.636 1.00 92.88 364 ASP A C 1
ATOM 2750 O O . ASP A 1 364 ? -23.058 15.324 7.376 1.00 92.88 364 ASP A O 1
ATOM 2754 N N . GLU A 1 365 ? -23.775 17.345 6.717 1.00 94.38 365 GLU A N 1
ATOM 2755 C CA . GLU A 1 365 ? -23.292 17.238 5.339 1.00 94.38 365 GLU A CA 1
ATOM 2756 C C . GLU A 1 365 ? -21.764 17.086 5.270 1.00 94.38 365 GLU A C 1
ATOM 2758 O O . GLU A 1 365 ? -21.264 16.408 4.377 1.00 94.38 365 GLU A O 1
ATOM 2763 N N . THR A 1 366 ? -21.017 17.639 6.235 1.00 94.06 366 THR A N 1
ATOM 2764 C CA . THR A 1 366 ? -19.547 17.575 6.239 1.00 94.06 366 THR A CA 1
ATOM 2765 C C . THR A 1 366 ? -19.046 16.165 6.517 1.00 94.06 366 THR A C 1
ATOM 2767 O O . THR A 1 366 ? -18.140 15.685 5.836 1.00 94.06 366 THR A O 1
ATOM 2770 N N . LEU A 1 367 ? -19.684 15.462 7.455 1.00 94.12 367 LEU A N 1
ATOM 2771 C CA . LEU A 1 367 ? -19.366 14.069 7.735 1.00 94.12 367 LEU A CA 1
ATOM 2772 C C . LEU A 1 367 ? -19.695 13.171 6.540 1.00 94.12 367 LEU A C 1
ATOM 2774 O O . LEU A 1 367 ? -18.890 12.320 6.168 1.00 94.12 367 LEU A O 1
ATOM 2778 N N . VAL A 1 368 ? -20.867 13.362 5.929 1.00 96.38 368 VAL A N 1
ATOM 2779 C CA . VAL A 1 368 ? -21.279 12.565 4.765 1.00 96.38 368 VAL A CA 1
ATOM 2780 C C . VAL A 1 368 ? -20.326 12.784 3.595 1.00 96.38 368 VAL A C 1
ATOM 2782 O O . VAL A 1 368 ? -19.876 11.807 3.003 1.00 96.38 368 VAL A O 1
ATOM 2785 N N . GLU A 1 369 ? -19.954 14.030 3.293 1.00 96.06 369 GLU A N 1
ATOM 2786 C CA . GLU A 1 369 ? -18.953 14.312 2.258 1.00 96.06 369 GLU A CA 1
ATOM 2787 C C . GLU A 1 369 ? -17.594 13.699 2.592 1.00 96.06 369 GLU A C 1
ATOM 2789 O O . GLU A 1 369 ? -16.940 13.172 1.699 1.00 96.06 369 GLU A O 1
ATOM 2794 N N . SER A 1 370 ? -17.187 13.677 3.864 1.00 95.56 370 SER A N 1
ATOM 2795 C CA . SER A 1 370 ? -15.948 13.008 4.269 1.00 95.56 370 SER A CA 1
ATOM 2796 C C . SER A 1 370 ? -15.983 11.496 4.008 1.00 95.56 370 SER A C 1
ATOM 2798 O O . SER A 1 370 ? -15.012 10.923 3.514 1.00 95.56 370 SER A O 1
ATOM 2800 N N . VAL A 1 371 ? -17.119 10.840 4.262 1.00 96.56 371 VAL A N 1
ATOM 2801 C CA . VAL A 1 371 ? -17.310 9.411 3.961 1.00 96.56 371 VAL A CA 1
ATOM 2802 C C . VAL A 1 371 ? -17.335 9.150 2.450 1.00 96.56 371 VAL A C 1
ATOM 2804 O O . VAL A 1 371 ? -16.713 8.194 1.976 1.00 96.56 371 VAL A O 1
ATOM 2807 N N . LEU A 1 372 ? -18.008 10.009 1.677 1.00 97.12 372 LEU A N 1
ATOM 2808 C CA . LEU A 1 372 ? -18.004 9.935 0.212 1.00 97.12 372 LEU A CA 1
ATOM 2809 C C . LEU A 1 372 ? -16.599 10.147 -0.355 1.00 97.12 372 LEU A C 1
ATOM 2811 O O . LEU A 1 372 ? -16.198 9.431 -1.270 1.00 97.12 372 LEU A O 1
ATOM 2815 N N . GLU A 1 373 ? -15.837 11.088 0.197 1.00 96.44 373 GLU A N 1
ATOM 2816 C CA . GLU A 1 373 ? -14.460 11.362 -0.202 1.00 96.44 373 GLU A CA 1
ATOM 2817 C C . GLU A 1 373 ? -13.560 10.145 0.027 1.00 96.44 373 GLU A C 1
ATOM 2819 O O . GLU A 1 373 ? -12.856 9.719 -0.890 1.00 96.44 373 GLU A O 1
ATOM 2824 N N . SER A 1 374 ? -13.666 9.500 1.192 1.00 95.94 374 SER A N 1
ATOM 2825 C CA . SER A 1 374 ? -12.965 8.242 1.476 1.00 95.94 374 SER A CA 1
ATOM 2826 C C . SER A 1 374 ? -13.296 7.151 0.446 1.00 95.94 374 SER A C 1
ATOM 2828 O O . SER A 1 374 ? -12.403 6.444 -0.031 1.00 95.94 374 SER A O 1
ATOM 2830 N N . ALA A 1 375 ? -14.565 7.030 0.042 1.00 97.19 375 ALA A N 1
ATOM 2831 C CA . ALA A 1 375 ? -14.991 6.091 -0.998 1.00 97.19 375 ALA A CA 1
ATOM 2832 C C . ALA A 1 375 ? -14.451 6.456 -2.393 1.00 97.19 375 ALA A C 1
ATOM 2834 O O . ALA A 1 375 ? -14.044 5.572 -3.157 1.00 97.19 375 ALA A O 1
ATOM 2835 N N . ARG A 1 376 ? -14.418 7.751 -2.735 1.00 97.12 376 ARG A N 1
ATOM 2836 C CA . ARG A 1 376 ? -13.885 8.262 -4.007 1.00 97.12 376 ARG A CA 1
ATOM 2837 C C . ARG A 1 376 ? -12.384 8.012 -4.115 1.00 97.12 376 ARG A C 1
ATOM 2839 O O . ARG A 1 376 ? -11.970 7.405 -5.099 1.00 97.12 376 ARG A O 1
ATOM 2846 N N . VAL A 1 377 ? -11.591 8.367 -3.099 1.00 94.44 377 VAL A N 1
ATOM 2847 C CA . VAL A 1 377 ? -10.133 8.124 -3.058 1.00 94.44 377 VAL A CA 1
ATOM 2848 C C . VAL A 1 377 ? -9.816 6.648 -3.308 1.00 94.44 377 VAL A C 1
ATOM 2850 O O . VAL A 1 377 ? -8.997 6.320 -4.166 1.00 94.44 377 VAL A O 1
ATOM 2853 N N . ARG A 1 378 ? -10.520 5.739 -2.626 1.00 93.44 378 ARG A N 1
ATOM 2854 C CA . ARG A 1 378 ? -10.348 4.286 -2.806 1.00 93.44 378 ARG A CA 1
ATOM 2855 C C . ARG A 1 378 ? -10.779 3.815 -4.194 1.00 93.44 378 ARG A C 1
ATOM 2857 O O . ARG A 1 378 ? -10.122 2.959 -4.794 1.00 93.44 378 ARG A O 1
ATOM 2864 N N . SER A 1 379 ? -11.846 4.407 -4.726 1.00 96.19 379 SER A N 1
ATOM 2865 C CA . SER A 1 379 ? -12.355 4.101 -6.059 1.00 96.19 379 SER A CA 1
ATOM 2866 C C . SER A 1 379 ? -11.411 4.554 -7.174 1.00 96.19 379 SER A C 1
ATOM 2868 O O . SER A 1 379 ? -11.302 3.828 -8.163 1.00 96.19 379 SER A O 1
ATOM 2870 N N . VAL A 1 380 ? -10.702 5.684 -7.034 1.00 97.12 380 VAL A N 1
ATOM 2871 C CA . VAL A 1 380 ? -9.740 6.182 -8.041 1.00 97.12 380 VAL A CA 1
ATOM 2872 C C . VAL A 1 380 ? -8.738 5.094 -8.418 1.00 97.12 380 VAL A C 1
ATOM 2874 O O . VAL A 1 380 ? -8.611 4.769 -9.600 1.00 97.12 380 VAL A O 1
ATOM 2877 N N . ASP A 1 381 ? -8.083 4.484 -7.433 1.00 93.38 381 ASP A N 1
ATOM 2878 C CA . ASP A 1 381 ? -7.035 3.483 -7.662 1.00 93.38 381 ASP A CA 1
ATOM 2879 C C . ASP A 1 381 ? -7.571 2.247 -8.384 1.00 93.38 381 ASP A C 1
ATOM 2881 O O . ASP A 1 381 ? -6.970 1.759 -9.343 1.00 93.38 381 ASP A O 1
ATOM 2885 N N . GLU A 1 382 ? -8.754 1.778 -7.989 1.00 93.94 382 GLU A N 1
ATOM 2886 C CA . GLU A 1 382 ? -9.403 0.643 -8.638 1.00 93.94 382 GLU A CA 1
ATOM 2887 C C . GLU A 1 382 ? -9.812 0.964 -10.087 1.00 93.94 382 GLU A C 1
ATOM 2889 O O . GLU A 1 382 ? -9.670 0.115 -10.967 1.00 93.94 382 GLU A O 1
ATOM 2894 N N . ILE A 1 383 ? -10.293 2.184 -10.368 1.00 96.75 383 ILE A N 1
ATOM 2895 C CA . ILE A 1 383 ? -10.653 2.613 -11.736 1.00 96.75 383 ILE A CA 1
ATOM 2896 C C . ILE A 1 383 ? -9.408 2.671 -12.612 1.00 96.75 383 ILE A C 1
ATOM 2898 O O . ILE A 1 383 ? -9.436 2.205 -13.752 1.00 96.75 383 ILE A O 1
ATOM 2902 N N . VAL A 1 384 ? -8.309 3.224 -12.099 1.00 97.44 384 VAL A N 1
ATOM 2903 C CA . VAL A 1 384 ? -7.056 3.300 -12.857 1.00 97.44 384 VAL A CA 1
ATOM 2904 C C . VAL A 1 384 ? -6.515 1.909 -13.136 1.00 97.44 384 VAL A C 1
ATOM 2906 O O . VAL A 1 384 ? -6.146 1.621 -14.271 1.00 97.44 384 VAL A O 1
ATOM 2909 N N . LEU A 1 385 ? -6.524 1.009 -12.154 1.00 94.88 385 LEU A N 1
ATOM 2910 C CA . LEU A 1 385 ? -6.115 -0.373 -12.385 1.00 94.88 385 LEU A CA 1
ATOM 2911 C C . LEU A 1 385 ? -7.004 -1.066 -13.412 1.00 94.88 385 LEU A C 1
ATOM 2913 O O . LEU A 1 385 ? -6.491 -1.766 -14.280 1.00 94.88 385 LEU A O 1
ATOM 2917 N N . GLU A 1 386 ? -8.314 -0.831 -13.387 1.00 94.44 386 GLU A N 1
ATOM 2918 C CA . GLU A 1 386 ? -9.214 -1.338 -14.419 1.00 94.44 386 GLU A CA 1
ATOM 2919 C C . GLU A 1 386 ? -8.876 -0.791 -15.818 1.00 94.44 386 GLU A C 1
ATOM 2921 O O . GLU A 1 386 ? -8.870 -1.552 -16.791 1.00 94.44 386 GLU A O 1
ATOM 2926 N N . ILE A 1 387 ? -8.549 0.500 -15.928 1.00 96.25 387 ILE A N 1
ATOM 2927 C CA . ILE A 1 387 ? -8.093 1.124 -17.178 1.00 96.25 387 ILE A CA 1
ATOM 2928 C C . ILE A 1 387 ? -6.823 0.432 -17.693 1.00 96.25 387 ILE A C 1
ATOM 2930 O O . ILE A 1 387 ? -6.741 0.151 -18.894 1.00 96.25 387 ILE A O 1
ATOM 2934 N N . LEU A 1 388 ? -5.889 0.122 -16.787 1.00 96.06 388 LEU A N 1
ATOM 2935 C CA . LEU A 1 388 ? -4.568 -0.468 -17.039 1.00 96.06 388 LEU A CA 1
ATOM 2936 C C . LEU A 1 388 ? -4.560 -2.008 -17.086 1.00 96.06 388 LEU A C 1
ATOM 2938 O O . LEU A 1 388 ? -3.501 -2.626 -16.968 1.00 96.06 388 LEU A O 1
ATOM 2942 N N . ASP A 1 389 ? -5.726 -2.642 -17.233 1.00 93.62 389 ASP A N 1
ATOM 2943 C CA . ASP A 1 389 ? -5.873 -4.105 -17.282 1.00 93.62 389 ASP A CA 1
ATOM 2944 C C . ASP A 1 389 ? -5.293 -4.833 -16.041 1.00 93.62 389 ASP A C 1
ATOM 2946 O O . ASP A 1 389 ? -4.884 -5.993 -16.113 1.00 93.62 389 ASP A O 1
ATOM 2950 N N . GLY A 1 390 ? -5.263 -4.157 -14.890 1.00 91.44 390 GLY A N 1
ATOM 2951 C CA . GLY A 1 390 ? -4.776 -4.666 -13.607 1.00 91.44 390 GLY A CA 1
ATOM 2952 C C . GLY A 1 390 ? -3.253 -4.634 -13.422 1.00 91.44 390 GLY A C 1
ATOM 2953 O O . GLY A 1 390 ? -2.753 -5.248 -12.476 1.00 91.44 390 GLY A O 1
ATOM 2954 N N . ASP A 1 391 ? -2.486 -3.968 -14.296 1.00 92.62 391 ASP A N 1
ATOM 2955 C CA . ASP A 1 391 ? -1.023 -3.899 -14.153 1.00 92.62 391 ASP A CA 1
ATOM 2956 C C . ASP A 1 391 ? -0.594 -2.846 -13.110 1.00 92.62 391 ASP A C 1
ATOM 2958 O O . ASP A 1 391 ? -0.332 -1.685 -13.424 1.00 92.62 391 ASP A O 1
ATOM 2962 N N . GLN A 1 392 ? -0.474 -3.283 -11.852 1.00 93.38 392 GLN A N 1
ATOM 2963 C CA . GLN A 1 392 ? -0.006 -2.456 -10.731 1.00 93.38 392 GLN A CA 1
ATOM 2964 C C . GLN A 1 392 ? 1.374 -1.835 -10.973 1.00 93.38 392 GLN A C 1
ATOM 2966 O O . GLN A 1 392 ? 1.591 -0.667 -10.665 1.00 93.38 392 GLN A O 1
ATOM 2971 N N . ASP A 1 393 ? 2.314 -2.593 -11.546 1.00 92.75 393 ASP A N 1
ATOM 2972 C CA . ASP A 1 393 ? 3.664 -2.066 -11.750 1.00 92.75 393 ASP A CA 1
ATOM 2973 C C . ASP A 1 393 ? 3.635 -0.936 -12.817 1.00 92.75 393 ASP A C 1
ATOM 2975 O O . ASP A 1 393 ? 4.510 -0.076 -12.835 1.00 92.75 393 ASP A O 1
ATOM 2979 N N . VAL A 1 394 ? 2.665 -0.945 -13.747 1.00 96.19 394 VAL A N 1
ATOM 2980 C CA . VAL A 1 394 ? 2.452 0.160 -14.703 1.00 96.19 394 VAL A CA 1
ATOM 2981 C C . VAL A 1 394 ? 1.906 1.394 -14.002 1.00 96.19 394 VAL A C 1
ATOM 2983 O O . VAL A 1 394 ? 2.383 2.490 -14.284 1.00 96.19 394 VAL A O 1
ATOM 2986 N N . LEU A 1 395 ? 0.946 1.225 -13.090 1.00 96.12 395 LEU A N 1
ATOM 2987 C CA . LEU A 1 395 ? 0.415 2.329 -12.292 1.00 96.12 395 LEU A CA 1
ATOM 2988 C C . LEU A 1 395 ? 1.521 3.020 -11.481 1.00 96.12 395 LEU A C 1
ATOM 2990 O O . LEU A 1 395 ? 1.614 4.245 -11.494 1.00 96.12 395 LEU A O 1
ATOM 2994 N N . GLU A 1 396 ? 2.391 2.243 -10.834 1.00 94.88 396 GLU A N 1
ATOM 2995 C CA . GLU A 1 396 ? 3.545 2.768 -10.091 1.00 94.88 396 GLU A CA 1
ATOM 2996 C C . GLU A 1 396 ? 4.463 3.605 -10.994 1.00 94.88 396 GLU A C 1
ATOM 2998 O O . GLU A 1 396 ? 4.753 4.756 -10.676 1.00 94.88 396 GLU A O 1
ATOM 3003 N N . MET A 1 397 ? 4.832 3.096 -12.175 1.00 96.00 397 MET A N 1
ATOM 3004 C CA . MET A 1 397 ? 5.657 3.859 -13.125 1.00 96.00 397 MET A CA 1
ATOM 3005 C C . MET A 1 397 ? 4.963 5.133 -13.622 1.00 96.00 397 MET A C 1
ATOM 3007 O O . MET A 1 397 ? 5.616 6.158 -13.791 1.00 96.00 397 MET A O 1
ATOM 3011 N N . LEU A 1 398 ? 3.648 5.098 -13.859 1.00 96.44 398 LEU A N 1
ATOM 3012 C CA . LEU A 1 398 ? 2.895 6.282 -14.279 1.00 96.44 398 LEU A CA 1
ATOM 3013 C C . LEU A 1 398 ? 2.898 7.366 -13.194 1.00 96.44 398 LEU A C 1
ATOM 3015 O O . LEU A 1 398 ? 3.053 8.546 -13.523 1.00 96.44 398 LEU A O 1
ATOM 3019 N N . ARG A 1 399 ? 2.766 6.973 -11.920 1.00 95.81 399 ARG A N 1
ATOM 3020 C CA . ARG A 1 399 ? 2.855 7.878 -10.764 1.00 95.81 399 ARG A CA 1
ATOM 3021 C C . ARG A 1 399 ? 4.249 8.484 -10.638 1.00 95.81 399 ARG A C 1
ATOM 3023 O O . ARG A 1 399 ? 4.366 9.701 -10.570 1.00 95.81 399 ARG A O 1
ATOM 3030 N N . GLU A 1 400 ? 5.282 7.648 -10.655 1.00 95.06 400 GLU A N 1
ATOM 3031 C CA . GLU A 1 400 ? 6.663 8.061 -10.381 1.00 95.06 400 GLU A CA 1
ATOM 3032 C C . GLU A 1 400 ? 7.316 8.831 -11.536 1.00 95.06 400 GLU A C 1
ATOM 3034 O O . GLU A 1 400 ? 8.053 9.786 -11.301 1.00 95.06 400 GLU A O 1
ATOM 3039 N N . GLU A 1 401 ? 7.081 8.420 -12.786 1.00 96.62 401 GLU A N 1
ATOM 3040 C CA . GLU A 1 401 ? 7.803 8.973 -13.941 1.00 96.62 401 GLU A CA 1
ATOM 3041 C C . GLU A 1 401 ? 7.050 10.125 -14.623 1.00 96.62 401 GLU A C 1
ATOM 3043 O O . GLU A 1 401 ? 7.678 10.987 -15.235 1.00 96.62 401 GLU A O 1
ATOM 3048 N N . SER A 1 402 ? 5.714 10.150 -14.544 1.00 94.94 402 SER A N 1
ATOM 3049 C CA . SER A 1 402 ? 4.883 11.065 -15.351 1.00 94.94 402 SER A CA 1
ATOM 3050 C C . SER A 1 402 ? 3.760 11.778 -14.604 1.00 94.94 402 SER A C 1
ATOM 3052 O O . SER A 1 402 ? 2.997 12.502 -15.246 1.00 94.94 402 SER A O 1
ATOM 3054 N N . SER A 1 403 ? 3.617 11.558 -13.292 1.00 96.25 403 SER A N 1
ATOM 3055 C CA . SER A 1 403 ? 2.484 12.063 -12.501 1.00 96.25 403 SER A CA 1
ATOM 3056 C C . SER A 1 403 ? 1.127 11.760 -13.166 1.00 96.25 403 SER A C 1
ATOM 3058 O O . SER A 1 403 ? 0.229 12.595 -13.197 1.00 96.25 403 SER A O 1
ATOM 3060 N N . ALA A 1 404 ? 0.996 10.566 -13.760 1.00 97.06 404 ALA A N 1
ATOM 3061 C CA . ALA A 1 404 ? -0.154 10.140 -14.564 1.00 97.06 404 ALA A CA 1
ATOM 3062 C C . ALA A 1 404 ? -0.917 8.961 -13.936 1.00 97.06 404 ALA A C 1
ATOM 3064 O O . ALA A 1 404 ? -1.374 8.050 -14.624 1.00 97.06 404 ALA A O 1
ATOM 3065 N N . GLY A 1 405 ? -1.008 8.955 -12.609 1.00 96.62 405 GLY A N 1
ATOM 3066 C CA . GLY A 1 405 ? -1.567 7.880 -11.797 1.00 96.62 405 GLY A CA 1
ATOM 3067 C C . GLY A 1 405 ? -3.070 7.943 -11.530 1.00 96.62 405 GLY A C 1
ATOM 3068 O O . GLY A 1 405 ? -3.548 7.104 -10.771 1.00 96.62 405 GLY A O 1
ATOM 3069 N N . THR A 1 406 ? -3.808 8.899 -12.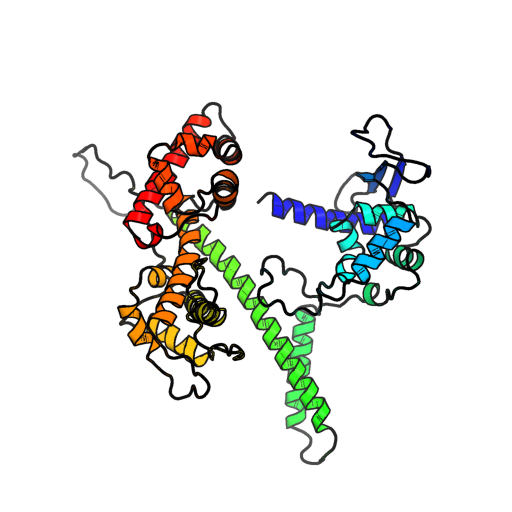106 1.00 98.00 406 THR A N 1
ATOM 3070 C CA . THR A 1 406 ? -5.275 9.015 -11.974 1.00 98.00 406 THR A CA 1
ATOM 3071 C C . THR A 1 406 ? -5.982 8.944 -13.338 1.00 98.00 406 THR A C 1
ATOM 3073 O O . THR A 1 406 ? -5.346 9.171 -14.377 1.00 98.00 406 THR A O 1
ATOM 3076 N N . PRO A 1 407 ? -7.306 8.670 -13.396 1.00 98.19 407 PRO A N 1
ATOM 3077 C CA . PRO A 1 407 ? -8.039 8.641 -14.661 1.00 98.19 407 PRO A CA 1
ATOM 3078 C C . PRO A 1 407 ? -8.038 10.009 -15.345 1.00 98.19 407 PRO A C 1
ATOM 3080 O O . PRO A 1 407 ? -7.929 10.092 -16.567 1.00 98.19 407 PRO A O 1
ATOM 3083 N N . ARG A 1 408 ? -8.093 11.095 -14.565 1.00 98.00 408 ARG A N 1
ATOM 3084 C CA . ARG A 1 408 ? -7.988 12.455 -15.090 1.00 98.00 408 ARG A CA 1
ATOM 3085 C C . ARG A 1 408 ? -6.652 12.672 -15.783 1.00 98.00 408 ARG A C 1
ATOM 3087 O O . ARG A 1 408 ? -6.644 13.099 -16.938 1.00 98.00 408 ARG A O 1
ATOM 3094 N N . ASP A 1 409 ? -5.546 12.345 -15.119 1.00 97.88 409 ASP A N 1
ATOM 3095 C CA . ASP A 1 409 ? -4.215 12.565 -15.682 1.00 97.88 409 ASP A CA 1
ATOM 3096 C C . ASP A 1 409 ? -4.052 11.791 -16.995 1.00 97.88 409 ASP A C 1
ATOM 3098 O O . ASP A 1 409 ? -3.707 12.379 -18.019 1.00 97.88 409 ASP A O 1
ATOM 3102 N N . LEU A 1 410 ? -4.417 10.503 -17.016 1.00 97.88 410 LEU A N 1
ATOM 3103 C CA . LEU A 1 410 ? -4.399 9.674 -18.229 1.00 97.88 410 LEU A CA 1
ATOM 3104 C C . LEU A 1 410 ? -5.298 10.217 -19.347 1.00 97.88 410 LEU A C 1
ATOM 3106 O O . LEU A 1 410 ? -4.946 10.116 -20.526 1.00 97.88 410 LEU A O 1
ATOM 3110 N N . SER A 1 411 ? -6.448 10.800 -19.004 1.00 97.94 411 SER A N 1
ATOM 3111 C CA . SER A 1 411 ? -7.358 11.395 -19.987 1.00 97.94 411 SER A CA 1
ATOM 3112 C C . SER A 1 411 ? -6.760 12.634 -20.668 1.00 97.94 411 SER A C 1
ATOM 3114 O O . SER A 1 411 ? -6.996 12.838 -21.863 1.00 97.94 411 SER A O 1
ATOM 3116 N N . ASN A 1 412 ? -5.929 13.407 -19.954 1.00 97.25 412 ASN A N 1
ATOM 3117 C CA . ASN A 1 412 ? -5.232 14.577 -20.497 1.00 97.25 412 ASN A CA 1
ATOM 3118 C C . ASN A 1 412 ? -4.183 14.173 -21.544 1.00 97.25 412 ASN A C 1
ATOM 3120 O O . ASN A 1 412 ? -3.996 14.872 -22.538 1.00 97.25 412 ASN A O 1
ATOM 3124 N N . TRP A 1 413 ? -3.560 13.001 -21.386 1.00 97.44 413 TRP A N 1
ATOM 3125 C CA . TRP A 1 413 ? -2.602 12.458 -22.358 1.00 97.44 413 TRP A CA 1
ATOM 3126 C C . TRP A 1 413 ? -3.243 11.958 -23.654 1.00 97.44 413 TRP A C 1
ATOM 3128 O O . TRP A 1 413 ? -2.542 11.685 -24.622 1.00 97.44 413 TRP A O 1
ATOM 3138 N N . ALA A 1 414 ? -4.571 11.856 -23.729 1.00 95.25 414 ALA A N 1
ATOM 3139 C CA . ALA A 1 414 ? -5.255 11.312 -24.900 1.00 95.25 414 ALA A CA 1
ATOM 3140 C C . ALA A 1 414 ? -5.079 12.136 -26.189 1.00 95.25 414 ALA A C 1
ATOM 3142 O O . ALA A 1 414 ? -5.351 11.616 -27.270 1.00 95.25 414 ALA A O 1
ATOM 3143 N N . GLU A 1 415 ? -4.700 13.414 -26.093 1.00 95.06 415 GLU A N 1
ATOM 3144 C CA . GLU A 1 415 ? -4.396 14.249 -27.266 1.00 95.06 415 GLU A CA 1
ATOM 3145 C C . GLU A 1 415 ? -3.011 13.958 -27.852 1.00 95.06 415 GLU A C 1
ATOM 3147 O O . GLU A 1 415 ? -2.820 14.095 -29.060 1.00 95.06 415 GLU A O 1
ATOM 3152 N N . CYS A 1 416 ? -2.075 13.514 -27.012 1.00 96.25 416 CYS A N 1
ATOM 3153 C CA . CYS A 1 416 ? -0.700 13.188 -27.383 1.00 96.25 416 CYS A CA 1
ATOM 3154 C C . CYS A 1 416 ? -0.148 11.986 -26.578 1.00 96.25 416 CYS A C 1
ATOM 3156 O O . CYS A 1 416 ? 0.782 12.136 -25.780 1.00 96.25 416 CYS A O 1
ATOM 3158 N N . PRO A 1 417 ? -0.689 10.766 -26.787 1.00 95.81 417 PRO A N 1
ATOM 3159 C CA . PRO A 1 417 ? -0.309 9.563 -26.030 1.00 95.81 417 PRO A CA 1
ATOM 3160 C C . PRO A 1 417 ? 1.168 9.180 -26.181 1.00 95.81 417 PRO A C 1
ATOM 3162 O O . PRO A 1 417 ? 1.773 8.607 -25.277 1.00 95.81 417 PRO A O 1
ATOM 3165 N N . GLU A 1 418 ? 1.781 9.531 -27.310 1.00 95.06 418 GLU A N 1
ATOM 3166 C CA . GLU A 1 418 ? 3.206 9.340 -27.565 1.00 95.06 418 GLU A CA 1
ATOM 3167 C C . GLU A 1 418 ? 4.106 10.101 -26.580 1.00 95.06 418 GLU A C 1
ATOM 3169 O O . GLU A 1 418 ? 5.168 9.591 -26.215 1.00 95.06 418 GLU A O 1
ATOM 3174 N N . MET A 1 419 ? 3.669 11.270 -26.099 1.00 97.06 419 MET A N 1
ATOM 3175 C CA . MET A 1 419 ? 4.427 12.077 -25.140 1.00 97.06 419 MET A CA 1
ATOM 3176 C C . MET A 1 419 ? 4.468 11.415 -23.758 1.00 97.06 419 MET A C 1
ATOM 3178 O O . MET A 1 419 ? 5.470 11.541 -23.058 1.00 97.06 419 MET A O 1
ATOM 3182 N N . LEU A 1 420 ? 3.441 10.640 -23.389 1.00 96.69 420 LEU A N 1
ATOM 3183 C CA . LEU A 1 420 ? 3.438 9.867 -22.143 1.00 96.69 420 LEU A CA 1
ATOM 3184 C C . LEU A 1 420 ? 4.533 8.789 -22.163 1.00 96.69 420 LEU A C 1
ATOM 3186 O O . LEU A 1 420 ? 5.261 8.607 -21.194 1.00 96.69 420 LEU A O 1
ATOM 3190 N N . LEU A 1 421 ? 4.740 8.129 -23.308 1.00 95.88 421 LEU A N 1
ATOM 3191 C CA . LEU A 1 421 ? 5.839 7.172 -23.486 1.00 95.88 421 LEU A CA 1
ATOM 3192 C C . LEU A 1 421 ? 7.225 7.831 -23.517 1.00 95.88 421 LEU A C 1
ATOM 3194 O O . LEU A 1 421 ? 8.230 7.125 -23.427 1.00 95.88 421 LEU A O 1
ATOM 3198 N N . GLU A 1 422 ? 7.313 9.134 -23.778 1.00 96.19 422 GLU A N 1
ATOM 3199 C CA . GLU A 1 422 ? 8.561 9.904 -23.680 1.00 96.19 422 GLU A CA 1
ATOM 3200 C C . GLU A 1 422 ? 8.831 10.357 -22.245 1.00 96.19 422 GLU A C 1
ATOM 3202 O O . GLU A 1 422 ? 9.976 10.284 -21.801 1.00 96.19 422 GLU A O 1
ATOM 3207 N N . ALA A 1 423 ? 7.783 10.760 -21.523 1.00 96.06 423 ALA A N 1
ATOM 3208 C CA . ALA A 1 423 ? 7.841 11.112 -20.108 1.00 96.06 423 ALA A CA 1
ATOM 3209 C C . ALA A 1 423 ? 8.148 9.900 -19.212 1.00 96.06 423 ALA A C 1
ATOM 3211 O O . ALA A 1 423 ? 8.811 10.063 -18.194 1.00 96.06 423 ALA A O 1
ATOM 3212 N N . SER A 1 424 ? 7.748 8.691 -19.629 1.00 95.81 424 SER A N 1
ATOM 3213 C CA . SER A 1 424 ? 7.958 7.445 -18.878 1.00 95.81 424 SER A CA 1
ATOM 3214 C C . SER A 1 424 ? 8.823 6.417 -19.631 1.00 95.81 424 SER A C 1
ATOM 3216 O O . SER A 1 424 ? 8.297 5.482 -20.258 1.00 95.81 424 SER A O 1
ATOM 3218 N N . PRO A 1 425 ? 10.166 6.543 -19.606 1.00 93.56 425 PRO A N 1
ATOM 3219 C CA . PRO A 1 425 ? 11.066 5.581 -20.241 1.00 93.56 425 PRO A CA 1
ATOM 3220 C C . PRO A 1 425 ? 10.892 4.148 -19.719 1.00 93.56 425 PRO A C 1
ATOM 3222 O O . PRO A 1 425 ? 10.965 3.201 -20.508 1.00 93.56 425 PRO A O 1
ATOM 3225 N N . GLY A 1 426 ? 10.622 3.972 -18.418 1.00 93.75 426 GLY A N 1
ATOM 3226 C CA . GLY A 1 426 ? 10.415 2.656 -17.813 1.00 93.75 426 GLY A CA 1
ATOM 3227 C C . GLY A 1 426 ? 9.162 1.973 -18.358 1.00 93.75 426 GLY A C 1
ATOM 3228 O O . GLY A 1 426 ? 9.186 0.777 -18.684 1.00 93.75 426 GLY A O 1
ATOM 3229 N N . LEU A 1 427 ? 8.097 2.752 -18.570 1.00 94.50 427 LEU A N 1
ATOM 3230 C CA . LEU A 1 427 ? 6.861 2.286 -19.196 1.00 94.50 427 LEU A CA 1
ATOM 3231 C C . LEU A 1 427 ? 7.094 1.830 -20.641 1.00 94.50 427 LEU A C 1
ATOM 3233 O O . LEU A 1 427 ? 6.675 0.731 -21.025 1.00 94.50 427 LEU A O 1
ATOM 3237 N N . ARG A 1 428 ? 7.812 2.641 -21.431 1.00 94.19 428 ARG A N 1
ATOM 3238 C CA . ARG A 1 428 ? 8.183 2.309 -22.815 1.00 94.19 428 ARG A CA 1
ATOM 3239 C C . ARG A 1 428 ? 8.967 1.001 -22.878 1.00 94.19 428 ARG A C 1
ATOM 3241 O O . ARG A 1 428 ? 8.650 0.134 -23.694 1.00 94.19 428 ARG A O 1
ATOM 3248 N N . ASP A 1 429 ? 9.945 0.829 -21.996 1.00 92.81 429 ASP A N 1
ATOM 3249 C CA . ASP A 1 429 ? 10.762 -0.381 -21.927 1.00 92.81 429 ASP A CA 1
ATOM 3250 C C . ASP A 1 429 ? 9.966 -1.608 -21.469 1.00 92.81 429 ASP A C 1
ATOM 3252 O O . ASP A 1 429 ? 10.258 -2.732 -21.890 1.00 92.81 429 ASP A O 1
ATOM 3256 N N . ARG A 1 430 ? 8.970 -1.439 -20.592 1.00 93.25 430 ARG A N 1
ATOM 3257 C CA . ARG A 1 430 ? 8.107 -2.536 -20.131 1.00 93.25 430 ARG A CA 1
ATOM 3258 C C . ARG A 1 430 ? 7.175 -3.013 -21.237 1.00 93.25 430 ARG A C 1
ATOM 3260 O O . ARG A 1 430 ? 7.176 -4.206 -21.543 1.00 93.25 430 ARG A O 1
ATOM 3267 N N . LEU A 1 431 ? 6.422 -2.097 -21.845 1.00 92.00 431 LEU A N 1
ATOM 3268 C CA . LEU A 1 431 ? 5.490 -2.409 -22.934 1.00 92.00 431 LEU A CA 1
ATOM 3269 C C . LEU A 1 431 ? 6.228 -2.871 -24.195 1.00 92.00 431 LEU A C 1
ATOM 3271 O O . LEU A 1 431 ? 5.724 -3.688 -24.967 1.00 92.00 431 LEU A O 1
ATOM 3275 N N . GLY A 1 432 ? 7.454 -2.381 -24.374 1.00 86.44 432 GLY A N 1
ATOM 3276 C CA . GLY A 1 432 ? 8.317 -2.666 -25.503 1.00 86.44 432 GLY A CA 1
ATOM 3277 C C . GLY A 1 432 ? 9.264 -3.852 -25.325 1.00 86.44 432 GLY A C 1
ATOM 3278 O O . GLY A 1 432 ? 10.306 -3.875 -25.977 1.00 86.44 432 GLY A O 1
ATOM 3279 N N . LYS A 1 433 ? 8.957 -4.855 -24.495 1.00 82.56 433 LYS A N 1
ATOM 3280 C CA . LYS A 1 433 ? 9.723 -6.118 -24.437 1.00 82.56 433 LYS A CA 1
ATOM 3281 C C . LYS A 1 433 ? 9.085 -7.187 -25.330 1.00 82.56 433 LYS A C 1
ATOM 3283 O O . LYS A 1 433 ? 7.946 -7.573 -25.108 1.00 82.56 433 LYS A O 1
ATOM 3288 N N . GLY A 1 434 ? 9.830 -7.697 -26.325 1.00 63.94 434 GLY A N 1
ATOM 3289 C CA . GLY A 1 434 ? 9.498 -8.974 -26.988 1.00 63.94 434 GLY A CA 1
ATOM 3290 C C . GLY A 1 434 ? 9.401 -9.059 -28.522 1.00 63.94 434 GLY A C 1
ATOM 3291 O O . GLY A 1 434 ? 9.386 -10.186 -29.003 1.00 63.94 434 GLY A O 1
ATOM 3292 N N . THR A 1 435 ? 9.360 -7.978 -29.319 1.00 56.59 435 THR A N 1
ATOM 3293 C CA . THR A 1 435 ? 9.274 -8.054 -30.799 1.00 56.59 435 THR A CA 1
ATOM 3294 C C . THR A 1 435 ? 9.853 -6.822 -31.519 1.00 56.59 435 THR A C 1
ATOM 3296 O O . THR A 1 435 ? 9.920 -5.731 -30.969 1.00 56.59 435 THR A O 1
ATOM 3299 N N . GLU A 1 436 ? 10.232 -6.943 -32.793 1.00 73.00 436 GLU A N 1
ATOM 3300 C CA . GLU A 1 436 ? 10.786 -5.828 -33.593 1.00 73.00 436 GLU A CA 1
ATOM 3301 C C . GLU A 1 436 ? 9.787 -4.666 -33.844 1.00 73.00 436 GLU A C 1
ATOM 3303 O O . GLU A 1 436 ? 10.193 -3.582 -34.254 1.00 73.00 436 GLU A O 1
ATOM 3308 N N . ASN A 1 437 ? 8.494 -4.843 -33.528 1.00 74.62 437 ASN A N 1
ATOM 3309 C CA . ASN A 1 437 ? 7.421 -3.842 -33.689 1.00 74.62 437 ASN A CA 1
ATOM 3310 C C . ASN A 1 437 ? 6.987 -3.153 -32.376 1.00 74.62 437 ASN A C 1
ATOM 3312 O O . ASN A 1 437 ? 5.917 -2.546 -32.302 1.00 74.62 437 ASN A O 1
ATOM 3316 N N . ASN A 1 438 ? 7.808 -3.236 -31.333 1.00 77.06 438 ASN A N 1
ATOM 3317 C CA . ASN A 1 438 ? 7.428 -2.892 -29.962 1.00 77.06 438 ASN A CA 1
ATOM 3318 C C . ASN A 1 438 ? 6.957 -1.444 -29.732 1.00 77.06 438 ASN A C 1
ATOM 3320 O O . ASN A 1 438 ? 6.028 -1.237 -28.956 1.00 77.06 438 ASN A O 1
ATOM 3324 N N . GLY A 1 439 ? 7.519 -0.453 -30.433 1.00 82.25 439 GLY A N 1
ATOM 3325 C CA . GLY A 1 439 ? 7.102 0.947 -30.263 1.00 82.25 439 GLY A CA 1
ATOM 3326 C C . GLY A 1 439 ? 5.649 1.203 -30.678 1.00 82.25 439 GLY A C 1
ATOM 3327 O O . GLY A 1 439 ? 4.925 1.907 -29.985 1.00 82.25 439 GLY A O 1
ATOM 3328 N N . LYS A 1 440 ? 5.192 0.568 -31.767 1.00 86.19 440 LYS A N 1
ATOM 3329 C CA . LYS A 1 440 ? 3.808 0.715 -32.249 1.00 86.19 440 LYS A CA 1
ATOM 3330 C C . LYS A 1 440 ? 2.805 0.073 -31.297 1.00 86.19 440 LYS A C 1
ATOM 3332 O O . LYS A 1 440 ? 1.753 0.639 -31.044 1.00 86.19 440 LYS A O 1
ATOM 3337 N N . LYS A 1 441 ? 3.155 -1.089 -30.739 1.00 89.50 441 LYS A N 1
ATOM 3338 C CA . LYS A 1 441 ? 2.294 -1.787 -29.781 1.00 89.50 441 LYS A CA 1
ATOM 3339 C C . LYS A 1 441 ? 2.153 -1.004 -28.474 1.00 89.50 441 LYS A C 1
ATOM 3341 O O . LYS A 1 441 ? 1.055 -0.929 -27.939 1.00 89.50 441 LYS A O 1
ATOM 3346 N N . ALA A 1 442 ? 3.241 -0.412 -27.975 1.00 92.56 442 ALA A N 1
ATOM 3347 C CA . ALA A 1 442 ? 3.189 0.434 -26.785 1.00 92.56 442 ALA A CA 1
ATOM 3348 C C . ALA A 1 442 ? 2.285 1.660 -27.006 1.00 92.56 442 ALA A C 1
ATOM 3350 O O . ALA A 1 442 ? 1.436 1.944 -26.169 1.00 92.56 442 ALA A O 1
ATOM 3351 N N . ASP A 1 443 ? 2.413 2.326 -28.156 1.00 93.12 443 ASP A N 1
ATOM 3352 C CA . ASP A 1 443 ? 1.575 3.471 -28.541 1.00 93.12 443 ASP A CA 1
ATOM 3353 C C . ASP A 1 443 ? 0.081 3.101 -28.626 1.00 93.12 443 ASP A C 1
ATOM 3355 O O . ASP A 1 443 ? -0.773 3.807 -28.094 1.00 93.12 443 ASP A O 1
ATOM 3359 N N . GLU A 1 444 ? -0.251 1.952 -29.223 1.00 93.88 444 GLU A N 1
ATOM 3360 C CA . GLU A 1 444 ? -1.632 1.448 -29.281 1.00 93.88 444 GLU A CA 1
ATOM 3361 C C . GLU A 1 444 ? -2.217 1.154 -27.891 1.00 93.88 444 GLU A C 1
ATOM 3363 O O . GLU A 1 444 ? -3.372 1.494 -27.630 1.00 93.88 444 GLU A O 1
ATOM 3368 N N . VAL A 1 445 ? -1.427 0.554 -26.994 1.00 94.56 445 VAL A N 1
ATOM 3369 C CA . VAL A 1 445 ? -1.845 0.250 -25.616 1.00 94.56 445 VAL A CA 1
ATOM 3370 C C . VAL A 1 445 ? -2.079 1.533 -24.819 1.00 94.56 445 VAL A C 1
ATOM 3372 O O . VAL A 1 445 ? -3.131 1.683 -24.204 1.00 94.56 445 VAL A O 1
ATOM 3375 N N . VAL A 1 446 ? -1.156 2.495 -24.882 1.00 96.69 446 VAL A N 1
ATOM 3376 C CA . VAL A 1 446 ? -1.311 3.770 -24.166 1.00 96.69 446 VAL A CA 1
ATOM 3377 C C . VAL A 1 446 ? -2.498 4.566 -24.711 1.00 96.69 446 VAL A C 1
ATOM 3379 O O . VAL A 1 446 ? -3.302 5.073 -23.932 1.00 96.69 446 VAL A O 1
ATOM 3382 N N . ARG A 1 447 ? -2.698 4.599 -26.037 1.00 96.56 447 ARG A N 1
ATOM 3383 C CA . ARG A 1 447 ? -3.909 5.176 -26.649 1.00 96.56 447 ARG A CA 1
ATOM 3384 C C . ARG A 1 447 ? -5.183 4.547 -26.110 1.00 96.56 447 ARG A C 1
ATOM 3386 O O . ARG A 1 447 ? -6.138 5.264 -25.817 1.00 96.56 447 ARG A O 1
ATOM 3393 N N . LEU A 1 448 ? -5.208 3.221 -25.991 1.00 95.69 448 LEU A N 1
ATOM 3394 C CA . LEU A 1 448 ? -6.353 2.505 -25.444 1.00 95.69 448 LEU A CA 1
ATOM 3395 C C . LEU A 1 448 ? -6.628 2.933 -23.998 1.00 95.69 448 LEU A C 1
ATOM 3397 O O . LEU A 1 448 ? -7.769 3.268 -23.686 1.00 95.69 448 LEU A O 1
ATOM 3401 N N . TRP A 1 449 ? -5.604 2.991 -23.146 1.00 97.38 449 TRP A N 1
ATOM 3402 C CA . TRP A 1 449 ? -5.747 3.435 -21.757 1.00 97.38 449 TRP A CA 1
ATOM 3403 C C . TRP A 1 449 ? -6.244 4.879 -21.653 1.00 97.38 449 TRP A C 1
ATOM 3405 O O . TRP A 1 449 ? -7.202 5.137 -20.931 1.00 97.38 449 TRP A O 1
ATOM 3415 N N . CYS A 1 450 ? -5.690 5.804 -22.438 1.00 97.62 450 CYS A N 1
ATOM 3416 C CA . CYS A 1 450 ? -6.149 7.193 -22.485 1.00 97.62 450 CYS A CA 1
ATOM 3417 C C . CYS A 1 450 ? -7.619 7.318 -22.933 1.00 97.62 450 CYS A C 1
ATOM 3419 O O . CYS A 1 450 ? -8.371 8.130 -22.391 1.00 97.62 450 CYS A O 1
ATOM 3421 N N . MET A 1 451 ? -8.058 6.511 -23.908 1.00 96.44 451 MET A N 1
ATOM 3422 C CA . MET A 1 451 ? -9.466 6.481 -24.328 1.00 96.44 451 MET A CA 1
ATOM 3423 C C . MET A 1 451 ? -10.386 5.932 -23.231 1.00 96.44 451 MET A C 1
ATOM 3425 O O . MET A 1 451 ? -11.447 6.505 -22.993 1.00 96.44 451 MET A O 1
ATOM 3429 N N . ARG A 1 452 ? -9.984 4.854 -22.545 1.00 96.62 452 ARG A N 1
ATOM 3430 C CA . ARG A 1 452 ? -10.738 4.299 -21.407 1.00 96.62 452 ARG A CA 1
ATOM 3431 C C . ARG A 1 452 ? -10.825 5.295 -20.255 1.00 96.62 452 ARG A C 1
ATOM 3433 O O . ARG A 1 452 ? -11.895 5.477 -19.692 1.00 96.62 452 ARG A O 1
ATOM 3440 N N . ALA A 1 453 ? -9.734 5.997 -19.964 1.00 97.75 453 ALA A N 1
ATOM 3441 C CA . ALA A 1 453 ? -9.698 7.049 -18.958 1.00 97.75 453 ALA A CA 1
ATOM 3442 C C . ALA A 1 453 ? -10.677 8.190 -19.279 1.00 97.75 453 ALA A C 1
ATOM 3444 O O . ALA A 1 453 ? -11.448 8.595 -18.414 1.00 97.75 453 ALA A O 1
ATOM 3445 N N . LYS A 1 454 ? -10.735 8.641 -20.542 1.00 97.19 454 LYS A N 1
ATOM 3446 C CA . LYS A 1 454 ? -11.752 9.606 -21.004 1.00 97.19 454 LYS A CA 1
ATOM 3447 C C . LYS A 1 454 ? -13.180 9.100 -20.799 1.00 97.19 454 LYS A C 1
ATOM 3449 O O . LYS A 1 454 ? -14.042 9.863 -20.372 1.00 97.19 454 LYS A O 1
ATOM 3454 N N . GLU A 1 455 ? -13.438 7.832 -21.107 1.00 96.94 455 GLU A N 1
ATOM 3455 C CA . GLU A 1 455 ? -14.760 7.234 -20.912 1.00 96.94 455 GLU A CA 1
ATOM 3456 C C . GLU A 1 455 ? -15.119 7.110 -19.421 1.00 96.94 455 GLU A C 1
ATOM 3458 O O . GLU A 1 455 ? -16.252 7.403 -19.049 1.00 96.94 455 GLU A O 1
ATOM 3463 N N . ALA A 1 456 ? -14.157 6.761 -18.561 1.00 96.88 456 ALA A N 1
ATOM 3464 C CA . ALA A 1 456 ? -14.340 6.707 -17.111 1.00 96.88 456 ALA A CA 1
ATOM 3465 C C . ALA A 1 456 ? -14.666 8.088 -16.525 1.00 96.88 456 ALA A C 1
ATOM 3467 O O . ALA A 1 456 ? -15.647 8.222 -15.802 1.00 96.88 456 ALA A O 1
ATOM 3468 N N . VAL A 1 457 ? -13.905 9.126 -16.893 1.00 97.69 457 VAL A N 1
ATOM 3469 C CA . VAL A 1 457 ? -14.160 10.514 -16.466 1.00 97.69 457 VAL A CA 1
ATOM 3470 C C . VAL A 1 457 ? -15.539 10.993 -16.936 1.00 97.69 457 VAL A C 1
ATOM 3472 O O . VAL A 1 457 ? -16.258 11.652 -16.191 1.00 97.69 457 VAL A O 1
ATOM 3475 N N . ARG A 1 458 ? -15.964 10.600 -18.145 1.00 96.56 458 ARG A N 1
ATOM 3476 C CA . ARG A 1 458 ? -17.313 10.898 -18.649 1.00 96.56 458 ARG A CA 1
ATOM 3477 C C . ARG A 1 458 ? -18.413 10.202 -17.842 1.00 96.56 458 ARG A C 1
ATOM 3479 O O . ARG A 1 458 ? -19.479 10.785 -17.660 1.00 96.56 458 ARG A O 1
ATOM 3486 N N . ALA A 1 459 ? -18.183 8.961 -17.419 1.00 96.12 459 ALA A N 1
ATOM 3487 C CA . ALA A 1 459 ? -19.137 8.186 -16.628 1.00 96.12 459 ALA A CA 1
ATOM 3488 C C . ALA A 1 459 ? -19.225 8.677 -15.172 1.00 96.12 459 ALA A C 1
ATOM 3490 O O . ALA A 1 459 ? -20.312 8.681 -14.599 1.00 96.12 459 ALA A O 1
ATOM 3491 N N . CYS A 1 460 ? -18.103 9.130 -14.607 1.00 97.00 460 CYS A N 1
ATOM 3492 C CA . CYS A 1 460 ? -17.964 9.556 -13.217 1.00 97.00 460 CYS A CA 1
ATOM 3493 C C . CYS A 1 460 ? -17.296 10.946 -13.153 1.00 97.00 460 CYS A C 1
ATOM 3495 O O . CYS A 1 460 ? -16.076 11.026 -12.994 1.00 97.00 460 CYS A O 1
ATOM 3497 N N . PRO A 1 461 ? -18.062 12.052 -13.256 1.00 96.94 461 PRO A N 1
ATOM 3498 C CA . PRO A 1 461 ? -17.501 13.407 -13.338 1.00 96.94 461 PRO A CA 1
ATOM 3499 C C . PRO A 1 461 ? -16.62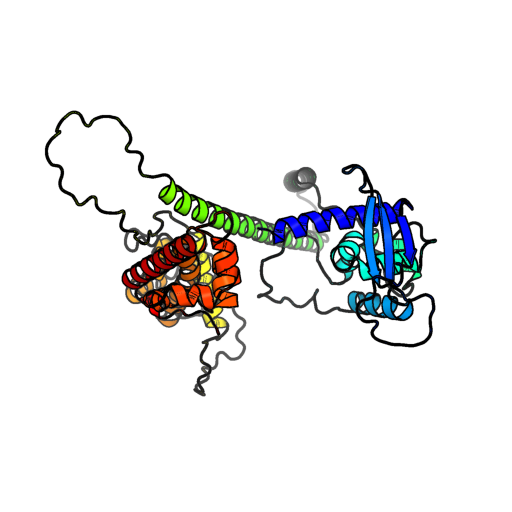9 13.820 -12.146 1.00 96.94 461 PRO A C 1
ATOM 3501 O O . PRO A 1 461 ? -15.718 14.626 -12.303 1.00 96.94 461 PRO A O 1
ATOM 3504 N N . TRP A 1 462 ? -16.862 13.246 -10.961 1.00 96.81 462 TRP A N 1
ATOM 3505 C CA . TRP A 1 462 ? -16.051 13.504 -9.767 1.00 96.81 462 TRP A CA 1
ATOM 3506 C C . TRP A 1 462 ? -14.576 13.102 -9.951 1.00 96.81 462 TRP A C 1
ATOM 3508 O O . TRP A 1 462 ? -13.703 13.657 -9.289 1.00 96.81 462 TRP A O 1
ATOM 3518 N N . LEU A 1 463 ? -14.262 12.206 -10.898 1.00 97.56 463 LEU A N 1
ATOM 3519 C CA . LEU A 1 463 ? -12.881 11.850 -11.240 1.00 97.56 463 LEU A CA 1
ATOM 3520 C C . LEU A 1 463 ? -12.065 13.043 -11.746 1.00 97.56 463 LEU A C 1
ATOM 3522 O O . LEU A 1 463 ? -10.842 13.023 -11.637 1.00 97.56 463 LEU A O 1
ATOM 3526 N N . GLU A 1 464 ? -12.711 14.093 -12.263 1.00 97.31 464 GLU A N 1
ATOM 3527 C CA . GLU A 1 464 ? -12.033 15.326 -12.676 1.00 97.31 464 GLU A CA 1
ATOM 3528 C C . GLU A 1 464 ? -11.377 16.072 -11.510 1.00 97.31 464 GLU A C 1
ATOM 3530 O O . GLU A 1 464 ? -10.590 16.987 -11.744 1.00 97.31 464 GLU A O 1
ATOM 3535 N N . TRP A 1 465 ? -11.670 15.728 -10.258 1.00 95.75 465 TRP A N 1
ATOM 3536 C CA . TRP A 1 465 ? -11.110 16.424 -9.098 1.00 95.75 465 TRP A CA 1
ATOM 3537 C C . TRP A 1 465 ? -9.813 15.796 -8.593 1.00 95.75 465 TRP A C 1
ATOM 3539 O O . TRP A 1 465 ? -9.044 16.463 -7.908 1.00 95.75 465 TRP A O 1
ATOM 3549 N N . TYR A 1 466 ? -9.513 14.570 -9.019 1.00 96.12 466 TYR A N 1
ATOM 3550 C CA . TYR A 1 466 ? -8.342 13.826 -8.572 1.00 96.12 466 TYR A CA 1
ATOM 3551 C C . TYR A 1 466 ? -7.194 14.000 -9.555 1.00 96.12 466 TYR A C 1
ATOM 3553 O O . TYR A 1 466 ? -7.363 13.845 -10.764 1.00 96.12 466 TYR A O 1
ATOM 3561 N N . VAL A 1 467 ? -6.025 14.336 -9.021 1.00 95.38 467 VAL A N 1
ATOM 3562 C CA . VAL A 1 467 ? -4.762 14.452 -9.754 1.00 95.38 467 VAL A CA 1
ATOM 3563 C C . VAL A 1 467 ? -3.680 13.741 -8.969 1.00 95.38 467 VAL A C 1
ATOM 3565 O O . VAL A 1 467 ? -3.723 13.692 -7.739 1.00 95.38 467 VAL A O 1
ATOM 3568 N N . THR A 1 468 ? -2.699 13.195 -9.674 1.00 91.88 468 THR A N 1
ATOM 3569 C CA . THR A 1 468 ? -1.511 12.654 -9.019 1.00 91.88 468 THR A CA 1
ATOM 3570 C C . THR A 1 468 ? -0.749 13.808 -8.363 1.00 91.88 468 THR A C 1
ATOM 3572 O O . THR A 1 468 ? -0.479 14.801 -9.046 1.00 91.88 468 THR A O 1
ATOM 3575 N N . PRO A 1 469 ? -0.393 13.712 -7.069 1.00 85.88 469 PRO A N 1
ATOM 3576 C CA . PRO A 1 469 ? 0.473 14.696 -6.428 1.00 85.88 469 PRO A CA 1
ATOM 3577 C C . PRO A 1 469 ? 1.792 14.848 -7.201 1.00 85.88 469 PRO A C 1
ATOM 3579 O O . PRO A 1 469 ? 2.355 13.850 -7.660 1.00 85.88 469 PRO A O 1
ATOM 3582 N N . VAL A 1 470 ? 2.247 16.093 -7.375 1.00 77.06 470 VAL A N 1
ATOM 3583 C CA . VAL A 1 470 ? 3.487 16.448 -8.096 1.00 77.06 470 VAL A CA 1
ATOM 3584 C C . VAL A 1 470 ? 4.679 16.477 -7.156 1.00 77.06 470 VAL A C 1
ATOM 3586 O O . VAL A 1 470 ? 4.522 17.021 -6.039 1.00 77.06 470 VAL A O 1
#

Organism: NCBI:txid265563

Radius of gyration: 30.1 Å; chains: 1; bounding box: 80×60×95 Å

Sequence (470 aa):
MKGAVGKSYERSRAVVRVDAVRADKYTMQPAPSSASGGRLGGGGDAEVGRYAVKYAKGVEGRGDYEEFVDIIGLEALQGVIRQVYSDPDSASRDDPNGVEGAEEDGGVSGPREMLRPANMAQLSPRVFWSLAHHFSSAADTEEALRLCCPDLDWSYLSGRTRVLSEKARDNLRQERAAAQEGITKEGRGGEAAAGDYDRAAAAVGEVEEAMERMVADGRNAEEARRERMARAAAARMGGAVPSSAEAVASEEQKEEGSPKDQWRLVTPEEVDEDELRECILEGFKNLASGEEGKEGESEEKTQIESGEYVPPDDVLVEAWVGALLSDDLQIRNWRELSNADANVVLPAFSITPPTSTSFTVPVDETLVESVLESARVRSVDEIVLEILDGDQDVLEMLREESSAGTPRDLSNWAECPEMLLEASPGLRDRLGKGTENNGKKADEVVRLWCMRAKEAVRACPWLEWYVTPV

pLDDT: mean 79.81, std 19.87, range [36.62, 98.38]

Secondary structure (DSSP, 8-state):
-HHHHHHHHHHHHHHHHHHHHHTT-EEEEEPPGGG-S--------TT-SEEEEEEE-TTS-SSEEEEEEEPPPHHHHHHHHHHHHH--TTSS---TT--SS---S-S---GGGGGSHHHHHHH-HHHHHHHHHHTTTSSSHHHHHHHH-TTS--HHHH-------HHHHHHHHHHHHHHHHHHTTS-S---SS-HHHHHHHHHHHHHHHHHHHHHHHHHHHHHHHHHHHHHHHHHHHH------S----------S-------------S--HHHHHHHHHHHHHHHHHT-----S---------S----PPPHHHHHHHHHHHTSTTT---SHHHHHTS-HHHHHHHHT---TT--S--S---HHHHHHHHHHHHHHHHHHHHHHHTTT-HHHHHHHHHHHS--SHHHHHHGGG-HHHHHHH-HHHHHHHT-SSTTHHHHHHHHHHHHHHHHHHHHHH-GGGGG-----